Protein AF-A0A182HSU7-F1 (afdb_monomer)

Sequence (456 aa):
MSEYNKAKISKLVLKGESSKGTKRKHKKDKKDKEAKRALVVDTDAVKHGGWWQVAKTSDITGSIALQFDKQAYVKALDNGLFTLGAPHNEGDPPDPEEIFSAVLINEQKVAFKSGYGKYLKVEKDGMITGRSDAVSALEQFEPVFEQGKTALLAANGCFVSVDPEDDALVAIKKKVGSDEVCTIRSCAGREDISSKELPLEESGDLDQVELNYVGTKRKHKKDKKDKEAKRALVVDTDAVKHGGWWQVAKTSDITGSIALQFDKQAYVKALDNGLFTLGAPHNEGDPPDPEEIFSAVLINEQKVAFKSGYGKYLKVEKDGMITGRSDAVSALEQFEPVFEQGKTALLAANGCFVSVDPEDDALVAIKKKVGSDEVCTIRSCAGREDISSKELPVEESGDLDQVELNYVKKFQKFQDKKIRVSKEDKLTLKKAKEDGALHEALLDRRSKMKADRYCK

Mean predicted aligned error: 17.48 Å

Structure (mmCIF, N/CA/C/O backbone):
data_AF-A0A182HSU7-F1
#
_entry.id   AF-A0A182HSU7-F1
#
loop_
_atom_site.group_PDB
_atom_site.id
_atom_site.type_symbol
_atom_site.label_atom_id
_atom_site.label_alt_id
_atom_site.label_comp_id
_atom_site.label_asym_id
_atom_site.label_entity_id
_atom_site.label_seq_id
_atom_site.pdbx_PDB_ins_code
_atom_site.Cartn_x
_atom_site.Cartn_y
_atom_site.Cartn_z
_atom_site.occupancy
_atom_site.B_iso_or_equiv
_atom_site.auth_seq_id
_atom_site.auth_comp_id
_atom_site.auth_asym_id
_atom_site.auth_atom_id
_atom_site.pdbx_PDB_model_num
ATOM 1 N N . MET A 1 1 ? 43.210 29.794 54.538 1.00 37.22 1 MET A N 1
ATOM 2 C CA . MET A 1 1 ? 44.110 28.707 54.090 1.00 37.22 1 MET A CA 1
ATOM 3 C C . MET A 1 1 ? 44.225 27.726 55.247 1.00 37.22 1 MET A C 1
ATOM 5 O O . MET A 1 1 ? 44.437 28.210 56.343 1.00 37.22 1 MET A O 1
ATOM 9 N N . SER A 1 2 ? 44.033 26.416 55.165 1.00 38.84 2 SER A N 1
ATOM 10 C CA . SER A 1 2 ? 43.902 25.465 54.062 1.00 38.84 2 SER A CA 1
ATOM 11 C C . SER A 1 2 ? 43.035 24.285 54.531 1.00 38.84 2 SER A C 1
ATOM 13 O O . SER A 1 2 ? 42.909 24.021 55.725 1.00 38.84 2 SER A O 1
ATOM 15 N N . GLU A 1 3 ? 42.440 23.606 53.562 1.00 33.84 3 GLU A N 1
ATOM 16 C CA . GLU A 1 3 ? 41.609 22.405 53.649 1.00 33.84 3 GLU A CA 1
ATOM 17 C C . GLU A 1 3 ? 42.356 21.196 54.253 1.00 33.84 3 GLU A C 1
ATOM 19 O O . GLU A 1 3 ? 43.568 21.083 54.100 1.00 33.84 3 GLU A O 1
ATOM 24 N N . TYR A 1 4 ? 41.647 20.265 54.902 1.00 35.62 4 TYR A N 1
ATOM 25 C CA . TYR A 1 4 ? 41.315 18.944 54.336 1.00 35.62 4 TYR A CA 1
ATOM 26 C C . TYR A 1 4 ? 40.535 18.070 55.335 1.00 35.62 4 TYR A C 1
ATOM 28 O O . TYR A 1 4 ? 40.572 18.242 56.548 1.00 35.62 4 TYR A O 1
ATOM 36 N N . ASN A 1 5 ? 39.742 17.173 54.759 1.00 37.59 5 ASN A N 1
ATOM 37 C CA . ASN A 1 5 ? 38.479 16.629 55.244 1.00 37.59 5 ASN A CA 1
ATOM 38 C C . ASN A 1 5 ? 38.583 15.132 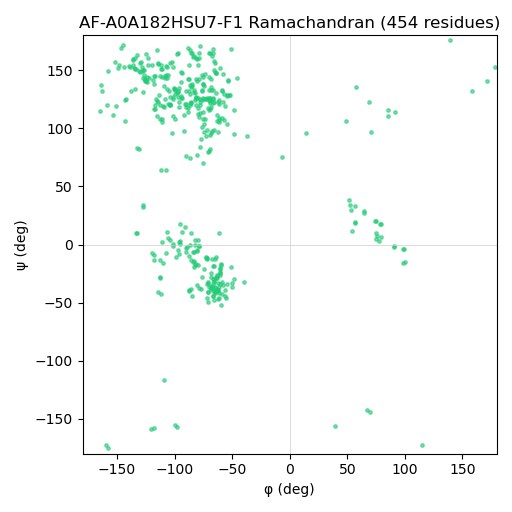55.623 1.00 37.59 5 ASN A C 1
ATOM 40 O O . ASN A 1 5 ? 39.305 14.391 54.970 1.00 37.59 5 ASN A O 1
ATOM 44 N N . LYS A 1 6 ? 37.686 14.704 56.532 1.00 40.28 6 LYS A N 1
ATOM 45 C CA . LYS A 1 6 ? 36.989 13.390 56.621 1.00 40.28 6 LYS A CA 1
ATOM 46 C C . LYS A 1 6 ? 37.758 12.099 56.978 1.00 40.28 6 LYS A C 1
ATOM 48 O O . LYS A 1 6 ? 38.506 11.574 56.170 1.00 40.28 6 LYS A O 1
ATOM 53 N N . ALA A 1 7 ? 37.299 11.442 58.056 1.00 33.00 7 ALA A N 1
ATOM 54 C CA . ALA A 1 7 ? 36.771 10.060 58.026 1.00 33.00 7 ALA A CA 1
ATOM 55 C C . ALA A 1 7 ? 35.947 9.743 59.302 1.00 33.00 7 ALA A C 1
ATOM 57 O O . ALA A 1 7 ? 36.375 10.048 60.413 1.00 33.00 7 ALA A O 1
ATOM 58 N N . LYS A 1 8 ? 34.744 9.160 59.141 1.00 35.88 8 LYS A N 1
ATOM 59 C CA . LYS A 1 8 ? 33.801 8.781 60.217 1.00 35.88 8 LYS A CA 1
ATOM 60 C C . LYS A 1 8 ? 33.979 7.316 60.644 1.00 35.88 8 LYS A C 1
ATOM 62 O O . LYS A 1 8 ? 34.301 6.452 59.838 1.00 35.88 8 LYS A O 1
ATOM 67 N N . ILE A 1 9 ? 33.713 7.100 61.930 1.00 35.69 9 ILE A N 1
ATOM 68 C CA . ILE A 1 9 ? 33.974 5.933 62.783 1.00 35.69 9 ILE A CA 1
ATOM 69 C C . ILE A 1 9 ? 32.910 4.826 62.624 1.00 35.69 9 ILE A C 1
ATOM 71 O O . ILE A 1 9 ? 31.718 5.110 62.521 1.00 35.69 9 ILE A O 1
ATOM 75 N N . SER A 1 10 ? 33.357 3.569 62.663 1.00 34.47 10 SER A N 1
ATOM 76 C CA . SER A 1 10 ? 32.579 2.321 62.724 1.00 34.47 10 SER A CA 1
ATOM 77 C C . SER A 1 10 ? 32.061 1.997 64.142 1.00 34.47 10 SER A C 1
ATOM 79 O O . SER A 1 10 ? 32.678 2.389 65.128 1.00 34.47 10 SER A O 1
ATOM 81 N N . LYS A 1 11 ? 30.963 1.228 64.267 1.00 31.62 11 LYS A N 1
ATOM 82 C CA . LYS A 1 11 ? 30.545 0.503 65.499 1.00 31.62 11 LYS A CA 1
ATOM 83 C C . LYS A 1 11 ? 29.690 -0.719 65.104 1.00 31.62 11 LYS A C 1
ATOM 85 O O . LYS A 1 11 ? 28.711 -0.551 64.392 1.00 31.62 11 LYS A O 1
ATOM 90 N N . LEU A 1 12 ? 30.179 -1.953 65.287 1.00 27.62 12 LEU A N 1
ATOM 91 C CA . LEU A 1 12 ? 30.135 -2.846 66.472 1.00 27.62 12 LEU A CA 1
ATOM 92 C C . LEU A 1 12 ? 28.841 -3.684 66.566 1.00 27.62 12 LEU A C 1
ATOM 94 O O . LEU A 1 12 ? 27.756 -3.149 66.758 1.00 27.62 12 LEU A O 1
ATOM 98 N N . VAL A 1 13 ? 28.997 -5.010 66.462 1.00 31.91 13 VAL A N 1
ATOM 99 C CA . VAL A 1 13 ? 27.956 -6.044 66.612 1.00 31.91 13 VAL A CA 1
ATOM 100 C C . VAL A 1 13 ? 28.195 -6.797 67.922 1.00 31.91 13 VAL A C 1
ATOM 102 O O . VAL A 1 13 ? 29.330 -7.181 68.201 1.00 31.91 13 VAL A O 1
ATOM 105 N N . LEU A 1 14 ? 27.134 -7.056 68.695 1.00 30.47 14 LEU A N 1
ATOM 106 C CA . LEU A 1 14 ? 27.149 -7.944 69.864 1.00 30.47 14 LEU A CA 1
ATOM 107 C C . LEU A 1 14 ? 25.995 -8.958 69.805 1.00 30.47 14 LEU A C 1
ATOM 109 O O . LEU A 1 14 ? 24.940 -8.703 69.228 1.00 30.47 14 LEU A O 1
ATOM 113 N N . LYS A 1 15 ? 26.261 -10.141 70.363 1.00 28.41 15 LYS A N 1
ATOM 114 C CA . LYS A 1 15 ? 25.589 -11.427 70.140 1.00 28.41 15 LYS A CA 1
ATOM 115 C C . LYS A 1 15 ? 24.717 -11.811 71.346 1.00 28.41 15 LYS A C 1
ATOM 117 O O . LYS A 1 15 ? 25.228 -11.812 72.456 1.00 28.41 15 LYS A O 1
ATOM 122 N N . GLY A 1 16 ? 23.482 -12.255 71.079 1.00 30.27 16 GLY A N 1
ATOM 123 C CA . GLY A 1 16 ? 22.693 -13.168 71.927 1.00 30.27 16 GLY A CA 1
ATOM 124 C C . GLY A 1 16 ? 21.755 -12.538 72.966 1.00 30.27 16 GLY A C 1
ATOM 125 O O . GLY A 1 16 ? 22.218 -11.946 73.924 1.00 30.27 16 GLY A O 1
ATOM 126 N N . GLU A 1 17 ? 20.438 -12.709 72.792 1.00 27.50 17 GLU A N 1
ATOM 127 C CA . GLU A 1 17 ? 19.545 -13.502 73.667 1.00 27.50 17 GLU A CA 1
ATOM 128 C C . GLU A 1 17 ? 18.065 -13.302 73.280 1.00 27.50 17 GLU A C 1
ATOM 130 O O . GLU A 1 17 ? 17.618 -12.230 72.882 1.00 27.50 17 GLU A O 1
ATOM 135 N N . SER A 1 18 ? 17.311 -14.399 73.331 1.00 33.41 18 SER A N 1
ATOM 136 C CA . SER A 1 18 ? 15.939 -14.554 72.842 1.00 33.41 18 SER A CA 1
ATOM 137 C C . SER A 1 18 ? 14.883 -14.320 73.926 1.00 33.41 18 SER A C 1
ATOM 139 O O . SER A 1 18 ? 14.997 -14.891 75.009 1.00 33.41 18 SER A O 1
ATOM 141 N N . SER A 1 19 ? 13.770 -13.652 73.600 1.00 28.41 19 SER A N 1
ATOM 142 C CA . SER A 1 19 ? 12.501 -13.806 74.335 1.00 28.41 19 SER A CA 1
ATOM 143 C C . SER A 1 19 ? 11.265 -13.591 73.439 1.00 28.41 19 SER A C 1
ATOM 145 O O . SER A 1 19 ? 11.327 -12.965 72.386 1.00 28.41 19 SER A O 1
ATOM 147 N N . LYS A 1 20 ? 10.166 -14.256 73.822 1.00 30.11 20 LYS A N 1
ATOM 148 C CA . LYS A 1 20 ? 8.979 -14.634 73.030 1.00 30.11 20 LYS A CA 1
ATOM 149 C C . LYS A 1 20 ? 7.867 -13.568 72.973 1.00 30.11 20 LYS A C 1
ATOM 151 O O . LYS A 1 20 ? 7.613 -12.894 73.960 1.00 30.11 20 LYS A O 1
ATOM 156 N N . GLY A 1 21 ? 7.067 -13.626 71.900 1.00 25.95 21 GLY A N 1
ATOM 157 C CA . GLY A 1 21 ? 5.665 -13.163 71.785 1.00 25.95 21 GLY A CA 1
ATOM 158 C C . GLY A 1 21 ? 5.323 -12.923 70.304 1.00 25.95 21 GLY A C 1
ATOM 159 O O . GLY A 1 21 ? 6.133 -12.344 69.605 1.00 25.95 21 GLY A O 1
ATOM 160 N N . THR A 1 22 ? 4.233 -13.354 69.662 1.00 26.50 22 THR A N 1
ATOM 161 C CA . THR A 1 22 ? 2.918 -13.861 70.076 1.00 26.50 22 THR A CA 1
ATOM 162 C C . THR A 1 22 ? 2.300 -14.543 68.837 1.00 26.50 22 THR A C 1
ATOM 164 O O . THR A 1 22 ? 2.393 -14.016 67.730 1.00 26.50 22 THR A O 1
ATOM 167 N N . LYS A 1 23 ? 1.670 -15.720 68.979 1.00 33.03 23 LYS A N 1
ATOM 168 C CA . LYS A 1 23 ? 1.022 -16.450 67.867 1.00 33.03 23 LYS A CA 1
ATOM 169 C C . LYS A 1 23 ? -0.200 -15.689 67.324 1.00 33.03 23 LYS A C 1
ATOM 171 O O . LYS A 1 23 ? -1.159 -15.478 68.063 1.00 33.03 23 LYS A O 1
ATOM 176 N N . ARG A 1 24 ? -0.238 -15.416 66.013 1.00 28.48 24 ARG A N 1
ATOM 177 C CA . ARG A 1 24 ? -1.476 -15.178 65.242 1.00 28.48 24 ARG A CA 1
ATOM 178 C C . ARG A 1 24 ? -1.515 -16.099 64.018 1.00 28.48 24 ARG A C 1
ATOM 180 O O . ARG A 1 24 ? -0.528 -16.260 63.311 1.00 28.48 24 ARG A O 1
ATOM 187 N N . LYS A 1 25 ? -2.665 -16.761 63.848 1.00 27.56 25 LYS A N 1
ATOM 188 C CA . LYS A 1 25 ? -2.990 -17.759 62.817 1.00 27.56 25 LYS A CA 1
ATOM 189 C C . LYS A 1 25 ? -2.690 -17.239 61.406 1.00 27.56 25 LYS A C 1
ATOM 191 O O . LYS A 1 25 ? -3.229 -16.209 61.013 1.00 27.56 25 LYS A O 1
ATOM 196 N N . HIS A 1 26 ? -1.943 -18.018 60.625 1.00 28.25 26 HIS A N 1
ATOM 197 C CA . HIS A 1 26 ? -1.866 -17.865 59.173 1.00 28.25 26 HIS A CA 1
ATOM 198 C C . HIS A 1 26 ? -3.252 -18.084 58.550 1.00 28.25 26 HIS A C 1
ATOM 200 O O . HIS A 1 26 ? -3.754 -19.209 58.498 1.00 28.25 26 HIS A O 1
ATOM 206 N N . LYS A 1 27 ? -3.861 -17.005 58.053 1.00 26.64 27 LYS A N 1
ATOM 207 C CA . LYS A 1 27 ? -4.888 -17.072 57.016 1.00 26.64 27 LYS A CA 1
ATOM 208 C C . LYS A 1 27 ? -4.132 -17.277 55.704 1.00 26.64 27 LYS A C 1
ATOM 210 O O . LYS A 1 27 ? -3.353 -16.427 55.290 1.00 26.64 27 LYS A O 1
ATOM 215 N N . LYS A 1 28 ? -4.259 -18.471 55.130 1.00 26.20 28 LYS A N 1
ATOM 216 C CA . LYS A 1 28 ? -3.672 -18.819 53.837 1.00 26.20 28 LYS A CA 1
ATOM 217 C C . LYS A 1 28 ? -4.486 -18.087 52.773 1.00 26.20 28 LYS A C 1
ATOM 219 O O . LYS A 1 28 ? -5.538 -18.586 52.378 1.00 26.20 28 LYS A O 1
ATOM 224 N N . ASP A 1 29 ? -4.036 -16.901 52.377 1.00 28.00 29 ASP A N 1
ATOM 225 C CA . ASP A 1 29 ? -4.597 -16.207 51.224 1.00 28.00 29 ASP A CA 1
ATOM 226 C C . ASP A 1 29 ? -4.341 -17.066 49.989 1.00 28.00 29 ASP A C 1
ATOM 228 O O . ASP A 1 29 ? -3.215 -17.354 49.574 1.00 28.00 29 ASP A O 1
ATOM 232 N N . LYS A 1 30 ? -5.448 -17.592 49.479 1.00 27.48 30 LYS A N 1
ATOM 233 C CA . LYS A 1 30 ? -5.519 -18.385 48.272 1.00 27.48 30 LYS A CA 1
ATOM 234 C C . LYS A 1 30 ? -5.368 -17.385 47.131 1.00 27.48 30 LYS A C 1
ATOM 236 O O . LYS A 1 30 ? -6.312 -16.690 46.787 1.00 27.48 30 LYS A O 1
ATOM 241 N N . LYS A 1 31 ? -4.141 -17.257 46.631 1.00 27.53 31 LYS A N 1
ATOM 242 C CA . LYS A 1 31 ? -3.817 -16.500 45.424 1.00 27.53 31 LYS A CA 1
ATOM 243 C C . LYS A 1 31 ? -4.566 -17.173 44.271 1.00 27.53 31 LYS A C 1
ATOM 245 O O . LYS A 1 31 ? -4.124 -18.215 43.784 1.00 27.53 31 LYS A O 1
ATOM 250 N N . ASP A 1 32 ? -5.736 -16.648 43.922 1.00 27.92 32 ASP A N 1
ATOM 251 C CA . ASP A 1 32 ? -6.432 -17.024 42.700 1.00 27.92 32 ASP A CA 1
ATOM 252 C C . ASP A 1 32 ? -5.504 -16.637 41.546 1.00 27.92 32 ASP A C 1
ATOM 254 O O . ASP A 1 32 ? -5.244 -15.467 41.275 1.00 27.92 32 ASP A O 1
ATOM 258 N N . LYS A 1 33 ? -4.877 -17.657 40.950 1.00 28.19 33 LYS A N 1
ATOM 259 C CA . LYS A 1 33 ? -4.147 -17.520 39.696 1.00 28.19 33 LYS A CA 1
ATOM 260 C C . LYS A 1 33 ? -5.193 -17.243 38.628 1.00 28.19 33 LYS A C 1
ATOM 262 O O . LYS A 1 33 ? -5.810 -18.168 38.105 1.00 28.19 33 LYS A O 1
ATOM 267 N N . GLU A 1 34 ? -5.383 -15.968 38.341 1.00 28.02 34 GLU A N 1
ATOM 268 C CA . GLU A 1 34 ? -5.943 -15.492 37.090 1.00 28.02 34 GLU A CA 1
ATOM 269 C C . GLU A 1 34 ? -5.093 -16.098 35.965 1.00 28.02 34 GLU A C 1
ATOM 271 O O . GLU A 1 34 ? -3.923 -15.756 35.773 1.00 28.02 34 GLU A O 1
ATOM 276 N N . ALA A 1 35 ? -5.632 -17.121 35.307 1.00 28.20 35 ALA A N 1
ATOM 277 C CA . ALA A 1 35 ? -5.024 -17.685 34.120 1.00 28.20 35 ALA A CA 1
ATOM 278 C C . ALA A 1 35 ? -5.167 -16.631 33.020 1.00 28.20 35 ALA A C 1
ATOM 280 O O . ALA A 1 35 ? -6.219 -16.539 32.388 1.00 28.20 35 ALA A O 1
ATOM 281 N N . LYS A 1 36 ? -4.129 -15.804 32.840 1.00 28.86 36 LYS A N 1
ATOM 282 C CA . LYS A 1 36 ? -3.988 -14.936 31.669 1.00 28.86 36 LYS A CA 1
ATOM 283 C C . LYS A 1 36 ? -4.240 -15.792 30.426 1.00 28.86 36 LYS A C 1
ATOM 285 O O . LYS A 1 36 ? -3.531 -16.769 30.185 1.00 28.86 36 LYS A O 1
ATOM 290 N N . ARG A 1 37 ? -5.307 -15.460 29.697 1.00 29.05 37 ARG A N 1
ATOM 291 C CA . ARG A 1 37 ? -5.660 -16.042 28.401 1.00 29.05 37 ARG A CA 1
ATOM 292 C C . ARG A 1 37 ? -4.507 -15.727 27.445 1.00 29.05 37 ARG A C 1
ATOM 294 O O . ARG A 1 37 ? -4.329 -14.573 27.086 1.00 29.05 37 ARG A O 1
ATOM 301 N N . ALA A 1 38 ? -3.699 -16.722 27.090 1.00 27.64 38 ALA A N 1
ATOM 302 C CA . ALA A 1 38 ? -2.703 -16.559 26.039 1.00 27.64 38 ALA A CA 1
ATOM 303 C C . ALA A 1 38 ? -3.439 -16.556 24.692 1.00 27.64 38 ALA A C 1
ATOM 305 O O . ALA A 1 38 ? -3.927 -17.597 24.241 1.00 27.64 38 ALA A O 1
ATOM 306 N N . LEU A 1 39 ? -3.594 -15.362 24.120 1.00 34.84 39 LEU A N 1
ATOM 307 C CA . LEU A 1 39 ? -3.972 -15.156 22.727 1.00 34.84 39 LEU A CA 1
ATOM 308 C C . LEU A 1 39 ? -2.905 -15.849 21.861 1.00 34.84 39 LEU A C 1
ATOM 310 O O . LEU A 1 39 ? -1.714 -15.691 22.131 1.00 34.84 39 LEU A O 1
ATOM 314 N N . VAL A 1 40 ? -3.302 -16.630 20.854 1.00 39.62 40 VAL A N 1
ATOM 315 C CA . VAL A 1 40 ? -2.351 -17.065 19.818 1.00 39.62 40 VAL A CA 1
ATOM 316 C C . VAL A 1 40 ? -2.180 -15.866 18.898 1.00 39.62 40 VAL A C 1
ATOM 318 O O . VAL A 1 40 ? -2.915 -15.704 17.931 1.00 39.62 40 VAL A O 1
ATOM 321 N N . VAL A 1 41 ? -1.296 -14.960 19.299 1.00 50.91 41 VAL A N 1
ATOM 322 C CA . VAL A 1 41 ? -0.817 -13.874 18.450 1.00 50.91 41 VAL A CA 1
ATOM 323 C C . VAL A 1 41 ? 0.032 -14.525 17.366 1.00 50.91 41 VAL A C 1
ATOM 325 O O . VAL A 1 41 ? 0.935 -15.297 17.693 1.00 50.91 41 VAL A O 1
ATOM 328 N N . ASP A 1 42 ? -0.265 -14.256 16.095 1.00 67.12 42 ASP A N 1
ATOM 329 C CA . ASP A 1 42 ? 0.662 -14.607 15.024 1.00 67.12 42 ASP A CA 1
ATOM 330 C C . ASP A 1 42 ? 1.903 -13.728 15.187 1.00 67.12 42 ASP A C 1
ATOM 332 O O . ASP A 1 42 ? 1.920 -12.550 14.829 1.00 67.12 42 ASP A O 1
ATOM 336 N N . THR A 1 43 ? 2.924 -14.299 15.822 1.00 70.88 43 THR A N 1
ATOM 337 C CA . THR A 1 43 ? 4.164 -13.595 16.120 1.00 70.88 43 THR A CA 1
ATOM 338 C C . THR A 1 43 ? 4.890 -13.179 14.850 1.00 70.88 43 THR A C 1
ATOM 340 O O . THR A 1 43 ? 5.594 -12.184 14.895 1.00 70.88 43 THR A O 1
ATOM 343 N N . ASP A 1 44 ? 4.738 -13.904 13.735 1.00 80.75 44 ASP A N 1
ATOM 344 C CA . ASP A 1 44 ? 5.326 -13.494 12.455 1.00 80.75 44 ASP A CA 1
ATOM 345 C C . ASP A 1 44 ? 4.587 -12.269 11.912 1.00 80.75 44 ASP A C 1
ATOM 347 O O . ASP A 1 44 ? 5.213 -11.247 11.657 1.00 80.75 44 ASP A O 1
ATOM 351 N N . ALA A 1 45 ? 3.253 -12.311 11.866 1.00 78.56 45 ALA A N 1
ATOM 352 C CA . ALA A 1 45 ? 2.464 -11.163 11.423 1.00 78.56 45 ALA A CA 1
ATOM 353 C C . ALA A 1 45 ? 2.785 -9.901 12.239 1.00 78.56 45 ALA A C 1
ATOM 355 O O . ALA A 1 45 ? 3.022 -8.839 11.673 1.00 78.56 45 ALA A O 1
ATOM 356 N N . VAL A 1 46 ? 2.860 -10.007 13.571 1.00 74.12 46 VAL A N 1
ATOM 357 C CA . VAL A 1 46 ? 3.173 -8.858 14.438 1.00 74.12 46 VAL A CA 1
ATOM 358 C C . VAL A 1 46 ? 4.568 -8.296 14.177 1.00 74.12 46 VAL A C 1
ATOM 360 O O . VAL A 1 46 ? 4.729 -7.082 14.147 1.00 74.12 46 VAL A O 1
ATOM 363 N N . LYS A 1 47 ? 5.567 -9.148 13.933 1.00 80.50 47 LYS A N 1
ATOM 364 C CA . LYS A 1 47 ? 6.944 -8.720 13.624 1.00 80.50 47 LYS A CA 1
ATOM 365 C C . LYS A 1 47 ? 7.098 -8.009 12.287 1.00 80.50 47 LYS A C 1
ATOM 367 O O . LYS A 1 47 ? 8.155 -7.438 12.028 1.00 80.50 47 LYS A O 1
ATOM 372 N N . HIS A 1 48 ? 6.075 -8.075 11.453 1.00 82.88 48 HIS A N 1
ATOM 373 C CA . HIS A 1 48 ? 6.058 -7.534 10.105 1.00 82.88 48 HIS A CA 1
ATOM 374 C C . HIS A 1 48 ? 4.835 -6.626 9.906 1.00 82.88 48 HIS A C 1
ATOM 376 O O . HIS A 1 48 ? 4.241 -6.597 8.834 1.00 82.88 48 HIS A O 1
ATOM 382 N N . GLY A 1 49 ? 4.392 -5.933 10.962 1.00 75.44 49 GLY A N 1
ATOM 383 C CA . GLY A 1 49 ? 3.354 -4.903 10.869 1.00 75.44 49 GLY A CA 1
ATOM 384 C C . GLY A 1 49 ? 1.971 -5.406 10.444 1.00 75.44 49 GLY A C 1
ATOM 385 O O . GLY A 1 49 ? 1.211 -4.667 9.830 1.00 75.44 49 GLY A O 1
ATOM 386 N N . GLY A 1 50 ? 1.633 -6.660 10.746 1.00 76.38 50 GLY A N 1
ATOM 387 C CA . GLY A 1 50 ? 0.396 -7.333 10.327 1.00 76.38 50 GLY A CA 1
ATOM 388 C C . GLY A 1 50 ? 0.551 -8.254 9.111 1.00 76.38 50 GLY A C 1
ATOM 389 O O . GLY A 1 50 ? -0.398 -8.954 8.763 1.00 76.38 50 GLY A O 1
ATOM 390 N N . TRP A 1 51 ? 1.736 -8.307 8.496 1.00 87.12 51 TRP A N 1
ATOM 391 C CA . TRP A 1 51 ? 1.982 -9.052 7.260 1.00 87.12 51 TRP A CA 1
ATOM 392 C C . TRP A 1 51 ? 2.568 -10.434 7.525 1.00 87.12 51 TRP A C 1
ATOM 394 O O . TRP A 1 51 ? 3.673 -10.585 8.046 1.00 87.12 51 TRP A O 1
ATOM 404 N N . TRP A 1 52 ? 1.847 -11.470 7.120 1.00 86.62 52 TRP A N 1
ATOM 405 C CA . TRP A 1 52 ? 2.179 -12.847 7.457 1.00 86.62 52 TRP A CA 1
ATOM 406 C C . TRP A 1 52 ? 2.769 -13.619 6.276 1.00 86.62 52 TRP A C 1
ATOM 408 O O . TRP A 1 52 ? 2.370 -13.419 5.128 1.00 86.62 52 TRP A O 1
ATOM 418 N N . GLN A 1 53 ? 3.707 -14.531 6.549 1.00 90.31 53 GLN A N 1
ATOM 419 C CA . GLN A 1 53 ? 4.328 -15.375 5.523 1.00 90.31 53 GLN A CA 1
ATOM 420 C C . GLN A 1 53 ? 3.337 -16.370 4.903 1.00 90.31 53 GLN A C 1
ATOM 422 O O . GLN A 1 53 ? 2.732 -17.196 5.593 1.00 90.31 53 GLN A O 1
ATOM 427 N N . VAL A 1 54 ? 3.245 -16.345 3.575 1.00 89.56 54 VAL A N 1
ATOM 428 C CA . VAL A 1 54 ? 2.416 -17.256 2.787 1.00 89.56 54 VAL A CA 1
ATOM 429 C C . VAL A 1 54 ? 3.042 -18.654 2.699 1.00 89.56 54 VAL A C 1
ATOM 431 O O . VAL A 1 54 ? 4.246 -18.793 2.488 1.00 89.56 54 VAL A O 1
ATOM 434 N N . ALA A 1 55 ? 2.213 -19.699 2.833 1.00 86.19 55 ALA A N 1
ATOM 435 C CA . ALA A 1 55 ? 2.640 -21.103 2.782 1.00 86.19 55 ALA A CA 1
ATOM 436 C C . ALA A 1 55 ? 2.181 -21.871 1.525 1.00 86.19 55 ALA A C 1
ATOM 438 O O . ALA A 1 55 ? 2.684 -22.961 1.257 1.00 86.19 55 ALA A O 1
ATOM 439 N N . LYS A 1 56 ? 1.208 -21.347 0.770 1.00 86.69 56 LYS A N 1
ATOM 440 C CA . LYS A 1 56 ? 0.661 -21.981 -0.442 1.00 86.69 56 LYS A CA 1
ATOM 441 C C . LYS A 1 56 ? 0.209 -20.930 -1.452 1.00 86.69 56 LYS A C 1
ATOM 443 O O . LYS A 1 56 ? -0.190 -19.835 -1.074 1.00 86.69 56 LYS A O 1
ATOM 448 N N . THR A 1 57 ? 0.191 -21.281 -2.735 1.00 87.38 57 THR A N 1
ATOM 449 C CA . THR A 1 57 ? -0.159 -20.351 -3.824 1.00 87.38 57 THR A CA 1
ATOM 450 C C . THR A 1 57 ? -1.555 -19.742 -3.673 1.00 87.38 57 THR A C 1
ATOM 452 O O . THR A 1 57 ? -1.741 -18.570 -3.976 1.00 87.38 57 THR A O 1
ATOM 455 N N . SER A 1 58 ? -2.527 -20.493 -3.139 1.00 84.12 58 SER A N 1
ATOM 456 C CA . SER A 1 58 ? -3.901 -20.001 -2.943 1.00 84.12 58 SER A CA 1
ATOM 457 C C . SER A 1 58 ? -4.023 -18.870 -1.920 1.00 84.12 58 SER A C 1
ATOM 459 O O . SER A 1 58 ? -5.047 -18.205 -1.886 1.00 84.12 58 SER A O 1
ATOM 461 N N . ASP A 1 59 ? -3.024 -18.704 -1.054 1.00 84.56 59 ASP A N 1
ATOM 462 C CA . ASP A 1 59 ? -2.991 -17.650 -0.036 1.00 84.56 59 ASP A CA 1
ATOM 463 C C . ASP A 1 59 ? -2.371 -16.353 -0.578 1.00 84.56 59 ASP A C 1
ATOM 465 O O . ASP A 1 59 ? -2.445 -15.311 0.069 1.00 84.56 59 ASP A O 1
ATOM 469 N N . ILE A 1 60 ? -1.770 -16.393 -1.774 1.00 87.75 60 ILE A N 1
ATOM 470 C CA . ILE A 1 60 ? -1.203 -15.221 -2.446 1.00 87.75 60 ILE A CA 1
ATOM 471 C C . ILE A 1 60 ? -2.350 -14.462 -3.112 1.00 87.75 60 ILE A C 1
ATOM 473 O O . ILE A 1 60 ? -2.596 -14.571 -4.313 1.00 87.75 60 ILE A O 1
ATOM 477 N N . THR A 1 61 ? -3.095 -13.734 -2.293 1.00 82.94 61 THR A N 1
ATOM 478 C CA . THR A 1 61 ? -4.259 -12.961 -2.718 1.00 82.94 61 THR A CA 1
ATOM 479 C C . THR A 1 61 ? -4.223 -11.581 -2.091 1.00 82.94 61 THR A C 1
ATOM 481 O O . THR A 1 61 ? -3.655 -11.384 -1.013 1.00 82.94 61 THR A O 1
ATOM 484 N N . GLY A 1 62 ? -4.822 -10.625 -2.795 1.00 84.94 62 GLY A N 1
ATOM 485 C CA . GLY A 1 62 ? -4.906 -9.250 -2.340 1.00 84.94 62 GLY A CA 1
ATOM 486 C C . GLY A 1 62 ? -3.551 -8.553 -2.280 1.00 84.94 62 GLY A C 1
ATOM 487 O O . GLY A 1 62 ? -2.705 -8.769 -3.150 1.00 84.94 62 GLY A O 1
ATOM 488 N N . SER A 1 63 ? -3.353 -7.707 -1.269 1.00 88.94 63 SER A N 1
ATOM 489 C CA . SER A 1 63 ? -2.097 -6.985 -1.086 1.00 88.94 63 SER A CA 1
ATOM 490 C C . SER A 1 63 ? -1.012 -7.925 -0.547 1.00 88.94 63 SER A C 1
ATOM 492 O O . SER A 1 63 ? -1.186 -8.600 0.474 1.00 88.94 63 SER A O 1
ATOM 494 N N . ILE A 1 64 ? 0.121 -7.965 -1.244 1.00 93.75 64 ILE A N 1
ATOM 495 C CA . ILE A 1 64 ? 1.292 -8.780 -0.926 1.00 93.75 64 ILE A CA 1
ATOM 496 C C . ILE A 1 64 ? 2.561 -7.929 -0.917 1.00 93.75 64 ILE A C 1
ATOM 498 O O . ILE A 1 64 ? 2.636 -6.900 -1.580 1.00 93.75 64 ILE A O 1
ATOM 502 N N . ALA A 1 65 ? 3.580 -8.402 -0.210 1.00 94.31 65 ALA A N 1
ATOM 503 C CA . ALA A 1 65 ? 4.931 -7.861 -0.265 1.00 94.31 65 ALA A CA 1
ATOM 504 C C . ALA A 1 65 ? 5.930 -8.989 -0.544 1.00 94.31 65 ALA A C 1
ATOM 506 O O . ALA A 1 65 ? 5.767 -10.118 -0.070 1.00 94.31 65 ALA A O 1
ATOM 507 N N . LEU A 1 66 ? 6.965 -8.687 -1.327 1.00 95.00 66 LEU A N 1
ATOM 508 C CA . LEU A 1 66 ? 8.041 -9.625 -1.643 1.00 95.00 66 LEU A CA 1
ATOM 509 C C . LEU A 1 66 ? 9.252 -9.281 -0.786 1.00 95.00 66 LEU A C 1
ATOM 511 O O . LEU A 1 66 ? 9.871 -8.244 -0.990 1.00 95.00 66 LEU A O 1
ATOM 515 N N . GLN A 1 67 ? 9.581 -10.135 0.175 1.00 94.12 67 GLN A N 1
ATOM 516 C CA . GLN A 1 67 ? 10.718 -9.944 1.068 1.00 94.12 67 GLN A CA 1
ATOM 517 C C . GLN A 1 67 ? 11.905 -10.798 0.615 1.00 94.12 67 GLN A C 1
ATOM 519 O O . GLN A 1 67 ? 11.740 -11.992 0.358 1.00 94.12 67 GLN A O 1
ATOM 524 N N . PHE A 1 68 ? 13.099 -10.216 0.596 1.00 90.62 68 PHE A N 1
ATOM 525 C CA . PHE A 1 68 ? 14.356 -10.950 0.445 1.00 90.62 68 PHE A CA 1
ATOM 526 C C . PHE A 1 68 ? 15.120 -10.922 1.771 1.00 90.62 68 PHE A C 1
ATOM 528 O O . PHE A 1 68 ? 14.624 -11.457 2.769 1.00 90.62 68 PHE A O 1
ATOM 535 N N . ASP A 1 69 ? 16.299 -10.302 1.794 1.00 77.25 69 ASP A N 1
ATOM 536 C CA . ASP A 1 69 ? 17.158 -10.159 2.966 1.00 77.25 69 ASP A CA 1
ATOM 537 C C . ASP A 1 69 ? 16.420 -9.603 4.197 1.00 77.25 69 ASP A C 1
ATOM 539 O O . ASP A 1 69 ? 15.272 -9.174 4.123 1.00 77.25 69 ASP A O 1
ATOM 543 N N . LYS A 1 70 ? 17.062 -9.662 5.372 1.00 79.19 70 LYS A N 1
ATOM 544 C CA . LYS A 1 70 ? 16.491 -9.348 6.702 1.00 79.19 70 LYS A CA 1
ATOM 545 C C . LYS A 1 70 ? 15.497 -8.165 6.692 1.00 79.19 70 LYS A C 1
ATOM 547 O O . LYS A 1 70 ? 15.909 -7.028 6.863 1.00 79.19 70 LYS A O 1
ATOM 552 N N . GLN A 1 71 ? 14.203 -8.465 6.545 1.00 83.94 71 GLN A N 1
ATOM 553 C CA . GLN A 1 71 ? 13.093 -7.501 6.463 1.00 83.94 71 GLN A CA 1
ATOM 554 C C . GLN A 1 71 ? 13.249 -6.398 5.395 1.00 83.94 71 GLN A C 1
ATOM 556 O O . GLN A 1 71 ? 12.735 -5.301 5.568 1.00 83.94 71 GLN A O 1
ATOM 561 N N . ALA A 1 72 ? 13.941 -6.680 4.291 1.00 91.62 72 ALA A N 1
ATOM 562 C CA . ALA A 1 72 ? 14.005 -5.810 3.123 1.00 91.62 72 ALA A CA 1
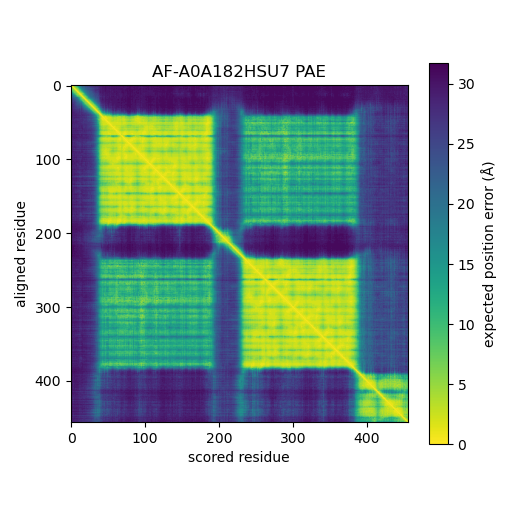ATOM 563 C C . ALA A 1 72 ? 13.002 -6.290 2.064 1.00 91.62 72 ALA A C 1
ATOM 565 O O . ALA A 1 72 ? 12.962 -7.483 1.735 1.00 91.62 72 ALA A O 1
ATOM 566 N N . TYR A 1 73 ? 12.188 -5.373 1.542 1.00 94.81 73 TYR A N 1
ATOM 567 C CA . TYR A 1 73 ? 11.128 -5.683 0.585 1.00 94.81 73 TYR A CA 1
ATOM 568 C C . TYR A 1 73 ? 11.433 -5.113 -0.797 1.00 94.81 73 TYR A C 1
ATOM 570 O O . TYR A 1 73 ? 12.130 -4.113 -0.938 1.00 94.81 73 TYR A O 1
ATOM 578 N N . VAL A 1 74 ? 10.924 -5.762 -1.840 1.00 95.69 74 VAL A N 1
ATOM 579 C CA . VAL A 1 74 ? 11.032 -5.255 -3.208 1.00 95.69 74 VAL A CA 1
ATOM 580 C C . VAL A 1 74 ? 10.231 -3.967 -3.319 1.00 95.69 74 VAL A C 1
ATOM 582 O O . VAL A 1 74 ? 9.025 -3.968 -3.110 1.00 95.69 74 VAL A O 1
ATOM 585 N N . LYS A 1 75 ? 10.900 -2.896 -3.724 1.00 93.62 75 LYS A N 1
ATOM 586 C CA . LYS A 1 75 ? 10.362 -1.559 -3.923 1.00 93.62 75 LYS A CA 1
ATOM 587 C C . LYS A 1 75 ? 10.206 -1.253 -5.410 1.00 93.62 75 LYS A C 1
ATOM 589 O O . LYS A 1 75 ? 11.128 -1.452 -6.203 1.00 93.62 75 LYS A O 1
ATOM 594 N N . ALA A 1 76 ? 9.043 -0.737 -5.789 1.00 93.00 76 ALA A N 1
ATOM 595 C CA . ALA A 1 76 ? 8.762 -0.257 -7.134 1.00 93.00 76 ALA A CA 1
ATOM 596 C C . ALA A 1 76 ? 9.216 1.195 -7.325 1.00 93.00 76 ALA A C 1
ATOM 598 O O . ALA A 1 76 ? 8.987 2.053 -6.473 1.00 93.00 76 ALA A O 1
ATOM 599 N N . LEU A 1 77 ? 9.822 1.480 -8.477 1.00 90.50 77 LEU A N 1
ATOM 600 C CA . LEU A 1 77 ? 10.247 2.820 -8.876 1.00 90.50 77 LEU A CA 1
ATOM 601 C C . LEU A 1 77 ? 9.347 3.373 -9.989 1.00 90.50 77 LEU A C 1
ATOM 603 O O . LEU A 1 77 ? 8.798 2.630 -10.805 1.00 90.50 77 LEU A O 1
ATOM 607 N N . ASP A 1 78 ? 9.253 4.698 -10.057 1.00 83.75 78 ASP A N 1
ATOM 608 C CA . ASP A 1 78 ? 8.467 5.451 -11.044 1.00 83.75 78 ASP A CA 1
ATOM 609 C C . ASP A 1 78 ? 8.898 5.209 -12.504 1.00 83.75 78 ASP A C 1
ATOM 611 O O . ASP A 1 78 ? 8.096 5.293 -13.433 1.00 83.75 78 ASP A O 1
ATOM 615 N N . ASN A 1 79 ? 10.157 4.836 -12.720 1.00 88.38 79 ASN A N 1
ATOM 616 C CA . ASN A 1 79 ? 10.718 4.470 -14.021 1.00 88.38 79 ASN A CA 1
ATOM 617 C C . ASN A 1 79 ? 10.381 3.025 -14.470 1.00 88.38 79 ASN A C 1
ATOM 619 O O . ASN A 1 79 ? 10.855 2.557 -15.520 1.00 88.38 79 ASN A O 1
ATOM 623 N N . GLY A 1 80 ? 9.575 2.306 -13.681 1.00 88.50 80 GLY A N 1
ATOM 624 C CA . GLY A 1 80 ? 9.174 0.924 -13.933 1.00 88.50 80 GLY A CA 1
ATOM 625 C C . GLY A 1 80 ? 10.281 -0.097 -13.673 1.00 88.50 80 GLY A C 1
ATOM 626 O O . GLY A 1 80 ? 10.231 -1.191 -14.234 1.00 88.50 80 GLY A O 1
ATOM 627 N N . LEU A 1 81 ? 11.301 0.250 -12.889 1.00 93.25 81 LEU A N 1
ATOM 628 C CA . LEU A 1 81 ? 12.276 -0.697 -12.347 1.00 93.25 81 LEU A CA 1
ATOM 629 C C . LEU A 1 81 ? 11.897 -1.092 -10.915 1.00 93.25 81 LEU A C 1
ATOM 631 O O . LEU A 1 81 ? 11.086 -0.431 -10.265 1.00 93.25 81 LEU A O 1
ATOM 635 N N . PHE A 1 82 ? 12.502 -2.172 -10.428 1.00 95.31 82 PHE A N 1
ATOM 636 C CA . PHE A 1 82 ? 12.358 -2.629 -9.051 1.00 95.31 82 PHE A CA 1
ATOM 637 C C . PHE A 1 82 ? 13.727 -2.733 -8.400 1.00 95.31 82 PHE A C 1
ATOM 639 O O . PHE A 1 82 ? 14.677 -3.196 -9.031 1.00 95.31 82 PHE A O 1
ATOM 646 N N . THR A 1 83 ? 13.798 -2.321 -7.142 1.00 94.19 83 THR A N 1
ATOM 647 C CA . THR A 1 83 ? 15.006 -2.389 -6.321 1.00 94.19 83 THR A CA 1
ATOM 648 C C . THR A 1 83 ? 14.673 -2.983 -4.958 1.00 94.19 83 THR A C 1
ATOM 650 O O . THR A 1 83 ? 13.500 -3.042 -4.589 1.00 94.19 83 T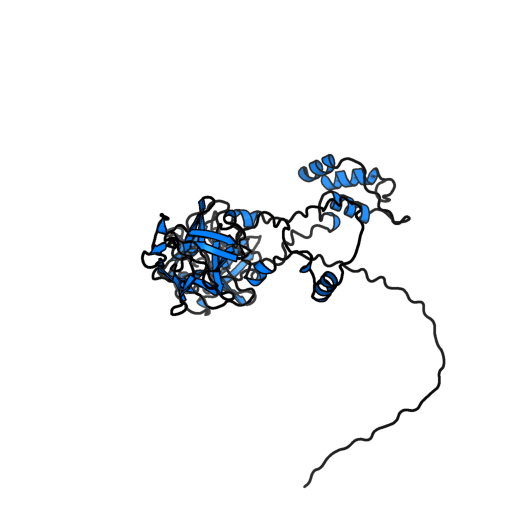HR A O 1
ATOM 653 N N . LEU A 1 84 ? 15.662 -3.440 -4.201 1.00 94.75 84 LEU A N 1
ATOM 654 C CA . LEU A 1 84 ? 15.451 -3.847 -2.818 1.00 94.75 84 LEU A CA 1
ATOM 655 C C . LEU A 1 84 ? 15.438 -2.612 -1.900 1.00 94.75 84 LEU A C 1
ATOM 657 O O . LEU A 1 84 ? 16.348 -1.787 -1.917 1.00 94.75 84 LEU A O 1
ATOM 661 N N . GLY A 1 85 ? 14.373 -2.465 -1.113 1.00 89.81 85 GLY A N 1
ATOM 662 C CA . GLY A 1 85 ? 14.241 -1.422 -0.102 1.00 89.81 85 GLY A CA 1
ATOM 663 C C . GLY A 1 85 ? 15.233 -1.592 1.050 1.00 89.81 85 GLY A C 1
ATOM 664 O O . GLY A 1 85 ? 15.872 -2.633 1.217 1.00 89.81 85 GLY A O 1
ATOM 665 N N . ALA A 1 86 ? 15.355 -0.558 1.882 1.00 89.69 86 ALA A N 1
ATOM 666 C CA . ALA A 1 86 ? 16.148 -0.668 3.100 1.00 89.69 86 ALA A CA 1
ATOM 667 C C . ALA A 1 86 ? 15.505 -1.686 4.067 1.00 89.69 86 ALA A C 1
ATOM 669 O O . ALA A 1 86 ? 14.281 -1.798 4.107 1.00 89.69 86 ALA A O 1
ATOM 670 N N . PRO A 1 87 ? 16.298 -2.407 4.878 1.00 90.75 87 PRO A N 1
ATOM 671 C CA . PRO A 1 87 ? 15.766 -3.257 5.938 1.00 90.75 87 PRO A CA 1
ATOM 672 C C . PRO A 1 87 ? 14.842 -2.488 6.891 1.00 90.75 87 PRO A C 1
ATOM 674 O O . PRO A 1 87 ? 15.235 -1.457 7.442 1.00 90.75 87 PRO A O 1
ATOM 677 N N . HIS A 1 88 ? 13.644 -3.021 7.111 1.00 86.69 88 HIS A N 1
ATOM 678 C CA . HIS A 1 88 ? 12.667 -2.510 8.074 1.00 86.69 88 HIS A CA 1
ATOM 679 C C . HIS A 1 88 ? 12.988 -2.964 9.503 1.00 86.69 88 HIS A C 1
ATOM 681 O O . HIS A 1 88 ? 13.725 -3.936 9.704 1.00 86.69 88 HIS A O 1
ATOM 687 N N . ASN A 1 89 ? 12.457 -2.260 10.511 1.00 84.94 89 ASN A N 1
ATOM 688 C CA . ASN A 1 89 ? 12.561 -2.716 11.899 1.00 84.94 89 ASN A CA 1
ATOM 689 C C . ASN A 1 89 ? 11.455 -3.725 12.229 1.00 84.94 89 ASN A C 1
ATOM 691 O O . ASN A 1 89 ? 10.404 -3.774 11.594 1.00 84.94 89 ASN A O 1
ATOM 695 N N . GLU A 1 90 ? 11.662 -4.496 13.298 1.00 82.50 90 GLU A N 1
ATOM 696 C CA . GLU A 1 90 ? 10.662 -5.448 13.780 1.00 82.50 90 GLU A CA 1
ATOM 697 C C . GLU A 1 90 ? 9.372 -4.716 14.186 1.00 82.50 90 GLU A C 1
ATOM 699 O O . GLU A 1 90 ? 9.377 -3.858 15.068 1.00 82.50 90 GLU A O 1
ATOM 704 N N . GLY A 1 91 ? 8.266 -5.085 13.544 1.00 76.94 91 GLY A N 1
ATOM 705 C CA . GLY A 1 91 ? 6.956 -4.460 13.709 1.00 76.94 91 GLY A CA 1
ATOM 706 C C . GLY A 1 91 ? 6.590 -3.464 12.609 1.00 76.94 91 GLY A C 1
ATOM 707 O O . GLY A 1 91 ? 5.407 -3.151 12.478 1.00 76.94 91 GLY A O 1
ATOM 708 N N . ASP A 1 92 ? 7.550 -3.023 11.795 1.00 80.94 92 ASP A N 1
ATOM 709 C CA . ASP A 1 92 ? 7.278 -2.115 10.682 1.00 80.94 92 ASP A CA 1
ATOM 710 C C . ASP A 1 92 ? 6.639 -2.897 9.507 1.00 80.94 92 ASP A C 1
ATOM 712 O O . ASP A 1 92 ? 7.098 -3.995 9.157 1.00 80.94 92 ASP A O 1
ATOM 716 N N . PRO A 1 93 ? 5.541 -2.389 8.915 1.00 84.38 93 PRO A N 1
ATOM 717 C CA . PRO A 1 93 ? 4.966 -2.951 7.697 1.00 84.38 93 PRO A CA 1
ATOM 718 C C . PRO A 1 93 ? 5.761 -2.511 6.453 1.00 84.38 93 PRO A C 1
ATOM 720 O O . PRO A 1 93 ? 6.440 -1.487 6.509 1.00 84.38 93 PRO A O 1
ATOM 723 N N . PRO A 1 94 ? 5.631 -3.221 5.315 1.00 89.62 94 PRO A N 1
ATOM 724 C CA . PRO A 1 94 ? 6.141 -2.745 4.033 1.00 89.62 94 PRO A CA 1
ATOM 725 C C . PRO A 1 94 ? 5.610 -1.342 3.708 1.00 89.62 94 PRO A C 1
ATOM 727 O O . PRO A 1 94 ? 4.437 -1.023 3.950 1.00 89.62 94 PRO A O 1
ATOM 730 N N . ASP A 1 95 ? 6.477 -0.514 3.128 1.00 88.06 95 ASP A N 1
ATOM 731 C CA . ASP A 1 95 ? 6.104 0.795 2.602 1.00 88.06 95 ASP A CA 1
ATOM 732 C C . ASP A 1 95 ? 5.145 0.637 1.408 1.00 88.06 95 ASP A C 1
ATOM 734 O O . ASP A 1 95 ? 5.138 -0.402 0.750 1.00 88.06 95 ASP A O 1
ATOM 738 N N . PRO A 1 96 ? 4.338 1.647 1.037 1.00 85.62 96 PRO A N 1
ATOM 739 C CA . PRO A 1 96 ? 3.312 1.448 0.017 1.00 85.62 96 PRO A CA 1
ATOM 740 C C . PRO A 1 96 ? 3.905 1.212 -1.381 1.00 85.62 96 PRO A C 1
ATOM 742 O O . PRO A 1 96 ? 3.300 0.545 -2.212 1.00 85.62 96 PRO A O 1
ATOM 745 N N . GLU A 1 97 ? 5.128 1.688 -1.622 1.00 88.75 97 GLU A N 1
ATOM 746 C CA . GLU A 1 97 ? 5.927 1.377 -2.817 1.00 88.75 97 GLU A CA 1
ATOM 747 C C . GLU A 1 97 ? 6.479 -0.062 -2.841 1.00 88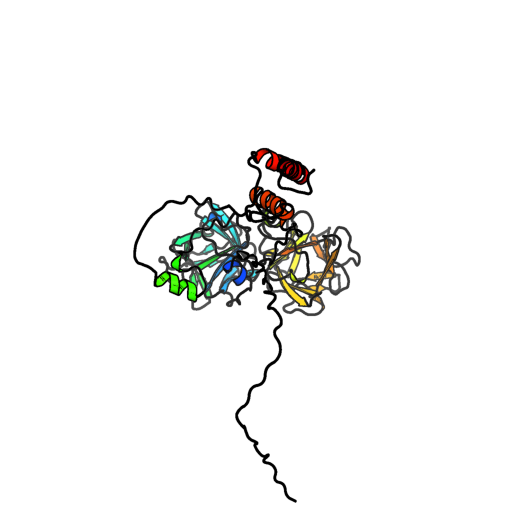.75 97 GLU A C 1
ATOM 749 O O . GLU A 1 97 ? 6.944 -0.524 -3.882 1.00 88.75 97 GLU A O 1
ATOM 754 N N . GLU A 1 98 ? 6.412 -0.775 -1.717 1.00 93.38 98 GLU A N 1
ATOM 755 C CA . GLU A 1 98 ? 6.812 -2.177 -1.552 1.00 93.38 98 GLU A CA 1
ATOM 756 C C . GLU A 1 98 ? 5.610 -3.139 -1.545 1.00 93.38 98 GLU A C 1
ATOM 758 O O . GLU A 1 98 ? 5.768 -4.360 -1.433 1.00 93.38 98 GLU A O 1
ATOM 763 N N . ILE A 1 99 ? 4.396 -2.591 -1.667 1.00 92.12 99 ILE A N 1
ATOM 764 C CA . ILE A 1 99 ? 3.149 -3.347 -1.714 1.00 92.12 99 ILE A CA 1
ATOM 765 C C . ILE A 1 99 ? 2.734 -3.578 -3.169 1.00 92.12 99 ILE A C 1
ATOM 767 O O . ILE A 1 99 ? 2.729 -2.682 -4.016 1.00 92.12 99 ILE A O 1
ATOM 771 N N . PHE A 1 100 ? 2.332 -4.813 -3.446 1.00 93.50 100 PHE A N 1
ATOM 772 C CA . PHE A 1 100 ? 1.842 -5.276 -4.735 1.00 93.50 100 PHE A CA 1
ATOM 773 C C . PHE A 1 100 ? 0.447 -5.875 -4.574 1.00 93.50 100 PHE A C 1
ATOM 775 O O . PHE A 1 100 ? 0.122 -6.420 -3.526 1.00 93.50 100 PHE A O 1
ATOM 782 N N . SER A 1 101 ? -0.356 -5.865 -5.631 1.00 90.00 101 SER A N 1
ATOM 783 C CA . SER A 1 101 ? -1.572 -6.678 -5.703 1.00 90.00 101 SER A CA 1
ATOM 784 C C . SER A 1 101 ? -1.282 -7.991 -6.412 1.00 90.00 101 SER A C 1
ATOM 786 O O . SER A 1 101 ? -0.772 -8.004 -7.536 1.00 90.00 101 SER A O 1
ATOM 788 N N . ALA A 1 102 ? -1.618 -9.103 -5.765 1.00 91.38 102 ALA A N 1
ATOM 789 C CA . ALA A 1 102 ? -1.547 -10.429 -6.353 1.00 91.38 102 ALA A CA 1
ATOM 790 C C . ALA A 1 102 ? -2.830 -10.778 -7.106 1.00 91.38 102 ALA A C 1
ATOM 792 O O . ALA A 1 102 ? -3.929 -10.732 -6.554 1.00 91.38 102 ALA A O 1
ATOM 793 N N . VAL A 1 103 ? -2.665 -11.220 -8.350 1.00 88.62 103 VAL A N 1
ATOM 794 C CA . VAL A 1 103 ? -3.738 -11.770 -9.176 1.00 88.62 103 VAL A CA 1
ATOM 795 C C . VAL A 1 103 ? -3.435 -13.239 -9.445 1.00 88.62 103 VAL A C 1
ATOM 797 O O . VAL A 1 103 ? -2.493 -13.571 -10.171 1.00 88.62 103 VAL A O 1
ATOM 800 N N . LEU A 1 104 ? -4.233 -14.130 -8.854 1.00 88.94 104 LEU A N 1
ATOM 801 C CA . LEU A 1 104 ? -4.142 -15.566 -9.104 1.00 88.94 104 LEU A CA 1
ATOM 802 C C . LEU A 1 104 ? -4.608 -15.858 -10.542 1.00 88.94 104 LEU A C 1
ATOM 804 O O . LEU A 1 104 ? -5.765 -15.627 -10.885 1.00 88.94 104 LEU A O 1
ATOM 808 N N . ILE A 1 105 ? -3.712 -16.372 -11.386 1.00 88.69 105 ILE A N 1
ATOM 809 C CA . ILE A 1 105 ? -4.021 -16.714 -12.785 1.00 88.69 105 ILE A CA 1
ATOM 810 C C . ILE A 1 105 ? -4.568 -18.140 -12.876 1.00 88.69 105 ILE A C 1
ATOM 812 O O . ILE A 1 105 ? -5.490 -18.423 -13.640 1.00 88.69 105 ILE A O 1
ATOM 816 N N . ASN A 1 106 ? -3.979 -19.051 -12.104 1.00 87.62 106 ASN A N 1
ATOM 817 C CA . ASN A 1 106 ? -4.440 -20.420 -11.892 1.00 87.62 106 ASN A CA 1
ATOM 818 C C . ASN A 1 106 ? -3.814 -20.967 -10.595 1.00 87.62 106 ASN A C 1
ATOM 820 O O . ASN A 1 106 ? -3.139 -20.238 -9.876 1.00 87.62 106 ASN A O 1
ATOM 824 N N . GLU A 1 107 ? -3.995 -22.256 -10.304 1.00 85.75 107 GLU A N 1
ATOM 825 C CA . GLU A 1 107 ? -3.480 -22.890 -9.077 1.00 85.75 107 GLU A CA 1
ATOM 826 C C . GLU A 1 107 ? -1.946 -22.823 -8.912 1.00 85.75 107 GLU A C 1
ATOM 828 O O . GLU A 1 107 ? -1.445 -23.012 -7.805 1.00 85.75 107 GLU A O 1
ATOM 833 N N . GLN A 1 108 ? -1.195 -22.557 -9.987 1.00 88.88 108 GLN A N 1
ATOM 834 C CA . GLN A 1 108 ? 0.272 -22.533 -9.997 1.00 88.88 108 GLN A CA 1
ATOM 835 C C . GLN A 1 108 ? 0.860 -21.141 -10.229 1.00 88.88 108 GLN A C 1
ATOM 837 O O . GLN A 1 108 ? 1.974 -20.871 -9.791 1.00 88.88 108 GLN A O 1
ATOM 842 N N . LYS A 1 109 ? 0.144 -20.262 -10.936 1.00 92.25 109 LYS A N 1
ATOM 843 C CA . LYS A 1 109 ? 0.696 -19.003 -11.439 1.00 92.25 109 LYS A CA 1
ATOM 844 C C . LYS A 1 109 ? -0.002 -17.788 -10.861 1.00 92.25 109 LYS A C 1
ATOM 846 O O . LYS A 1 109 ? -1.231 -17.722 -10.811 1.00 92.25 109 LYS A O 1
ATOM 851 N N . VAL A 1 110 ? 0.809 -16.796 -10.526 1.00 94.75 110 VAL A N 1
ATOM 852 C CA . VAL A 1 110 ? 0.398 -15.504 -9.982 1.00 94.75 110 VAL A CA 1
ATOM 853 C C . VAL A 1 110 ? 1.006 -14.395 -10.835 1.00 94.75 110 VAL A C 1
ATOM 855 O O . VAL A 1 110 ? 2.113 -14.536 -11.357 1.00 94.75 110 VAL A O 1
ATOM 858 N N . ALA A 1 111 ? 0.278 -13.296 -10.981 1.00 95.19 111 ALA A N 1
ATOM 859 C CA . ALA A 1 111 ? 0.811 -12.037 -11.476 1.00 95.19 111 ALA A CA 1
ATOM 860 C C . ALA A 1 111 ? 0.839 -11.012 -10.339 1.00 95.19 111 ALA A C 1
ATOM 862 O O . ALA A 1 111 ? -0.061 -10.986 -9.499 1.00 95.19 111 ALA A O 1
ATOM 863 N N . PHE A 1 112 ? 1.859 -10.160 -10.328 1.00 95.12 112 PHE A N 1
ATOM 864 C CA . PHE A 1 112 ? 2.035 -9.124 -9.313 1.00 95.12 112 PHE A CA 1
ATOM 865 C C . PHE A 1 112 ? 1.920 -7.750 -9.970 1.00 95.12 112 PHE A C 1
ATOM 867 O O . PHE A 1 112 ? 2.648 -7.465 -10.922 1.00 95.12 112 PHE A O 1
ATOM 874 N N . LYS A 1 113 ? 1.006 -6.911 -9.483 1.00 93.12 113 LYS A N 1
ATOM 875 C CA . LYS A 1 113 ? 0.784 -5.530 -9.936 1.00 93.12 113 LYS A CA 1
ATOM 876 C C . LYS A 1 113 ? 1.382 -4.568 -8.912 1.00 93.12 113 LYS A C 1
ATOM 878 O O . LYS A 1 113 ? 1.085 -4.689 -7.731 1.00 93.12 113 LYS A O 1
ATOM 883 N N . SER A 1 114 ? 2.229 -3.640 -9.339 1.00 92.12 114 SER A N 1
ATOM 884 C CA . SER A 1 114 ? 2.888 -2.666 -8.462 1.00 92.12 114 SER A CA 1
ATOM 885 C C . SER A 1 114 ? 1.981 -1.499 -8.055 1.00 92.12 114 SER A C 1
ATOM 887 O O . SER A 1 114 ? 0.928 -1.277 -8.661 1.00 92.12 114 SER A O 1
ATOM 889 N N . GLY A 1 115 ? 2.475 -0.697 -7.101 1.00 81.25 115 GLY A N 1
ATOM 890 C CA . GLY A 1 115 ? 2.026 0.664 -6.758 1.00 81.25 115 GLY A CA 1
ATOM 891 C C . GLY A 1 115 ? 1.653 1.563 -7.938 1.00 81.25 115 GLY A C 1
ATOM 892 O O . GLY A 1 115 ? 0.747 2.376 -7.833 1.00 81.25 115 GLY A O 1
ATOM 893 N N . TYR A 1 116 ? 2.322 1.392 -9.080 1.00 83.88 116 TYR A N 1
ATOM 894 C CA . TYR A 1 116 ? 2.161 2.231 -10.275 1.00 83.88 116 TYR A CA 1
ATOM 895 C C . TYR A 1 116 ? 1.142 1.667 -11.276 1.00 83.88 116 TYR A C 1
ATOM 897 O O . TYR A 1 116 ? 1.090 2.084 -12.434 1.00 83.88 116 TYR A O 1
ATOM 905 N N . GLY A 1 117 ? 0.381 0.648 -10.875 1.00 83.38 117 GLY A N 1
ATOM 906 C CA . GLY A 1 117 ? -0.616 0.006 -11.723 1.00 83.38 117 GLY A CA 1
ATOM 907 C C . GLY A 1 117 ? -0.042 -0.916 -12.802 1.00 83.38 117 GLY A C 1
ATOM 908 O O . GLY A 1 117 ? -0.789 -1.364 -13.671 1.00 83.38 117 GLY A O 1
ATOM 909 N N . LYS A 1 118 ? 1.262 -1.216 -12.760 1.00 91.00 118 LYS A N 1
ATOM 910 C CA . LYS A 1 118 ? 1.954 -2.022 -13.774 1.00 91.00 118 LYS A CA 1
ATOM 911 C C . LYS A 1 118 ? 2.316 -3.403 -13.247 1.00 91.00 118 LYS A C 1
ATOM 913 O O . LYS A 1 118 ? 2.715 -3.558 -12.096 1.00 91.00 118 LYS A O 1
ATOM 918 N N . TYR A 1 119 ? 2.229 -4.409 -14.105 1.00 94.50 119 TYR A N 1
ATOM 919 C CA . TYR A 1 119 ? 2.595 -5.778 -13.768 1.00 94.50 119 TYR A CA 1
ATOM 920 C C . TYR A 1 119 ? 4.101 -6.000 -13.847 1.00 94.50 119 TYR A C 1
ATOM 922 O O . TYR A 1 119 ? 4.761 -5.515 -14.770 1.00 94.50 119 TYR A O 1
ATOM 930 N N . LEU A 1 120 ? 4.620 -6.773 -12.891 1.00 95.50 120 LEU A N 1
ATOM 931 C CA . LEU A 1 120 ? 5.969 -7.325 -12.943 1.00 95.50 120 LEU A CA 1
ATOM 932 C C . LEU A 1 120 ? 6.090 -8.185 -14.197 1.00 95.50 120 LEU A C 1
ATOM 934 O O . LEU A 1 120 ? 5.242 -9.034 -14.452 1.00 95.50 120 LEU A O 1
ATOM 938 N N . LYS A 1 121 ? 7.163 -7.983 -14.950 1.00 96.12 121 LYS A N 1
ATOM 939 C CA . LYS A 1 121 ? 7.447 -8.671 -16.202 1.00 96.12 121 LYS A CA 1
ATOM 940 C C . LYS A 1 121 ? 8.917 -9.043 -16.256 1.00 96.12 121 LYS A C 1
ATOM 942 O O . LYS A 1 121 ? 9.774 -8.184 -16.059 1.00 96.12 121 LYS A O 1
ATOM 947 N N . VAL A 1 122 ? 9.210 -10.292 -16.604 1.00 96.25 122 VAL A N 1
ATOM 948 C CA . VAL A 1 122 ? 10.579 -10.703 -16.927 1.00 96.25 122 VAL A CA 1
ATOM 949 C C . VAL A 1 122 ? 10.932 -10.341 -18.374 1.00 96.25 122 VAL A C 1
ATOM 951 O O . VAL A 1 122 ? 10.223 -10.695 -19.321 1.00 96.25 122 VAL A O 1
ATOM 954 N N . GLU A 1 123 ? 12.034 -9.620 -18.551 1.00 94.94 123 GLU A N 1
ATOM 955 C CA . GLU A 1 123 ? 12.607 -9.287 -19.852 1.00 94.94 123 GLU A CA 1
ATOM 956 C C . GLU A 1 123 ? 13.550 -10.393 -20.352 1.00 94.94 123 GLU A C 1
ATOM 958 O O . GLU A 1 123 ? 13.921 -11.330 -19.641 1.00 94.94 123 GLU A O 1
ATOM 963 N N . LYS A 1 124 ? 13.925 -10.320 -21.634 1.00 91.06 124 LYS A N 1
ATOM 964 C CA . LYS A 1 124 ? 14.731 -11.366 -22.294 1.00 91.06 124 LYS A CA 1
ATOM 965 C C . LYS A 1 124 ? 16.133 -11.527 -21.709 1.00 91.06 124 LYS A C 1
ATOM 967 O O . LYS A 1 124 ? 16.697 -12.614 -21.801 1.00 91.06 124 LYS A O 1
ATOM 972 N N . ASP A 1 125 ? 16.693 -10.453 -21.172 1.00 91.69 125 ASP A N 1
ATOM 973 C CA . ASP A 1 125 ? 17.988 -10.418 -20.490 1.00 91.69 125 ASP A CA 1
ATOM 974 C C . ASP A 1 125 ? 17.909 -10.905 -19.033 1.00 91.69 125 ASP A C 1
ATOM 976 O O . ASP A 1 125 ? 18.939 -11.068 -18.387 1.00 91.69 125 ASP A O 1
ATOM 980 N N . GLY A 1 126 ? 16.703 -11.201 -18.538 1.00 92.56 126 GLY A N 1
ATOM 981 C CA . GLY A 1 126 ? 16.458 -11.610 -17.162 1.00 92.56 126 GLY A CA 1
ATOM 982 C C . GLY A 1 126 ? 16.155 -10.447 -16.222 1.00 92.56 126 GLY A C 1
ATOM 983 O O . GLY A 1 126 ? 15.848 -10.711 -15.068 1.00 92.56 126 GLY A O 1
ATOM 984 N N . MET A 1 127 ? 16.175 -9.188 -16.665 1.00 95.00 127 MET A N 1
ATOM 985 C CA . MET A 1 127 ? 15.759 -8.069 -15.816 1.00 95.00 127 MET A CA 1
ATOM 986 C C . MET A 1 127 ? 14.249 -8.128 -15.549 1.00 95.00 127 MET A C 1
ATOM 988 O O . MET A 1 127 ? 13.477 -8.481 -16.443 1.00 95.00 127 MET A O 1
ATOM 992 N N . ILE A 1 128 ? 13.799 -7.771 -14.344 1.00 96.25 128 ILE A N 1
ATOM 993 C CA . ILE A 1 128 ? 12.366 -7.661 -14.044 1.00 96.25 128 ILE A CA 1
ATOM 994 C C . ILE A 1 128 ? 11.959 -6.190 -14.060 1.00 96.25 128 ILE A C 1
ATOM 996 O O . ILE A 1 128 ? 12.541 -5.357 -13.370 1.00 96.25 128 ILE A O 1
ATOM 1000 N N . THR A 1 129 ? 10.948 -5.864 -14.864 1.00 95.06 129 THR A N 1
ATOM 1001 C CA . THR A 1 129 ? 10.443 -4.495 -15.022 1.00 95.06 129 THR A CA 1
ATOM 1002 C C . THR A 1 129 ? 8.935 -4.436 -14.826 1.00 95.06 129 THR A C 1
ATOM 1004 O O . THR A 1 129 ? 8.225 -5.417 -15.021 1.00 95.06 129 THR A O 1
ATOM 1007 N N . GLY A 1 130 ? 8.439 -3.286 -14.387 1.00 93.38 130 GLY A N 1
ATOM 1008 C CA . GLY A 1 130 ? 7.038 -3.015 -14.091 1.00 93.38 130 GLY A CA 1
ATOM 1009 C C . GLY A 1 130 ? 6.466 -2.023 -15.084 1.00 93.38 130 GLY A C 1
ATOM 1010 O O . GLY A 1 130 ? 6.147 -0.904 -14.704 1.00 93.38 130 GLY A O 1
ATOM 1011 N N . ARG A 1 131 ? 6.396 -2.386 -16.368 1.00 91.56 131 ARG A N 1
ATOM 1012 C CA . ARG A 1 131 ? 5.909 -1.483 -17.434 1.00 91.56 131 ARG A CA 1
ATOM 1013 C C . ARG A 1 131 ? 4.653 -1.983 -18.146 1.00 91.56 131 ARG A C 1
ATOM 1015 O O . ARG A 1 131 ? 4.072 -1.240 -18.932 1.00 91.56 131 ARG A O 1
ATOM 1022 N N . SER A 1 132 ? 4.234 -3.218 -17.884 1.00 90.56 132 SER A N 1
ATOM 1023 C CA . SER A 1 132 ? 3.096 -3.847 -18.558 1.00 90.56 132 SER A CA 1
ATOM 1024 C C . SER A 1 132 ? 1.767 -3.457 -17.919 1.00 90.56 132 SER A C 1
ATOM 1026 O O . SER A 1 132 ? 1.606 -3.571 -16.710 1.00 90.56 132 SER A O 1
ATOM 1028 N N . ASP A 1 133 ? 0.787 -3.071 -18.735 1.00 87.69 133 ASP A N 1
ATOM 1029 C CA . ASP A 1 133 ? -0.592 -2.795 -18.293 1.00 87.69 133 ASP A CA 1
ATOM 1030 C C . ASP A 1 133 ? -1.464 -4.052 -18.170 1.00 87.69 133 ASP A C 1
ATOM 1032 O O . ASP A 1 133 ? -2.545 -4.017 -17.586 1.00 87.69 133 ASP A O 1
ATOM 1036 N N . ALA A 1 134 ? -1.013 -5.175 -18.729 1.00 88.12 134 ALA A N 1
ATOM 1037 C CA . ALA A 1 134 ? -1.777 -6.411 -18.775 1.00 88.12 134 ALA A CA 1
ATOM 1038 C C . ALA A 1 134 ? -0.895 -7.625 -18.496 1.00 88.12 134 ALA A C 1
ATOM 1040 O O . ALA A 1 134 ? 0.297 -7.636 -18.805 1.00 88.12 134 ALA A O 1
ATOM 1041 N N . VAL A 1 135 ? -1.521 -8.672 -17.963 1.00 90.50 135 VAL A N 1
ATOM 1042 C CA . VAL A 1 135 ? -0.864 -9.954 -17.723 1.00 90.50 135 VAL A CA 1
ATOM 1043 C C . VAL A 1 135 ? -0.819 -10.759 -19.017 1.00 90.50 135 VAL A C 1
ATOM 1045 O O . VAL A 1 135 ? -1.856 -11.121 -19.575 1.00 90.50 135 VAL A O 1
ATOM 1048 N N . SER A 1 136 ? 0.386 -11.089 -19.473 1.00 90.81 136 SER A N 1
ATOM 1049 C CA . SER A 1 136 ? 0.639 -12.065 -20.531 1.00 90.81 136 SER A CA 1
ATOM 1050 C C . SER A 1 136 ? 1.528 -13.193 -19.993 1.00 90.81 136 SER A C 1
ATOM 1052 O O . SER A 1 136 ? 1.560 -13.448 -18.792 1.00 90.81 136 SER A O 1
ATOM 1054 N N . ALA A 1 137 ? 2.215 -13.934 -20.863 1.00 92.38 137 ALA A N 1
ATOM 1055 C CA . ALA A 1 137 ? 3.082 -15.029 -20.437 1.00 92.38 137 ALA A CA 1
ATOM 1056 C C . ALA A 1 137 ? 4.293 -14.557 -19.612 1.00 92.38 137 ALA A C 1
ATOM 1058 O O . ALA A 1 137 ? 4.746 -15.311 -18.760 1.00 92.38 137 ALA A O 1
ATOM 1059 N N . LEU A 1 138 ? 4.813 -13.348 -19.862 1.00 93.88 138 LEU A N 1
ATOM 1060 C CA . LEU A 1 138 ? 6.025 -12.823 -19.211 1.00 93.88 138 LEU A CA 1
ATOM 1061 C C . LEU A 1 138 ? 5.758 -12.188 -17.839 1.00 93.88 138 LEU A C 1
ATOM 1063 O O . LEU A 1 138 ? 6.693 -11.975 -17.073 1.00 93.88 138 LEU A O 1
ATOM 1067 N N . GLU A 1 139 ? 4.495 -11.908 -17.534 1.00 95.69 139 GLU A N 1
ATOM 1068 C CA . GLU A 1 139 ? 4.026 -11.353 -16.262 1.00 95.69 139 GLU A CA 1
ATOM 1069 C C . GLU A 1 139 ? 3.543 -12.437 -15.284 1.00 95.69 139 GLU A C 1
ATOM 1071 O O . GLU A 1 139 ? 3.036 -12.140 -14.203 1.00 95.69 139 GLU A O 1
ATOM 1076 N N . GLN A 1 140 ? 3.666 -13.708 -15.675 1.00 95.44 140 GLN A N 1
ATOM 1077 C CA . GLN A 1 140 ? 3.285 -14.853 -14.858 1.00 95.44 140 GLN A CA 1
ATOM 1078 C C . GLN A 1 140 ? 4.499 -15.429 -14.134 1.00 95.44 140 GLN A C 1
ATOM 1080 O O . GLN A 1 140 ? 5.483 -15.823 -14.766 1.00 95.44 140 GLN A O 1
ATOM 1085 N N . PHE A 1 141 ? 4.371 -15.559 -12.819 1.00 96.50 141 PHE A N 1
ATOM 1086 C CA . PHE A 1 141 ? 5.362 -16.160 -11.937 1.00 96.50 141 PHE A CA 1
ATOM 1087 C C . PHE A 1 141 ? 4.769 -17.389 -11.254 1.00 96.50 141 PHE A C 1
ATOM 1089 O O . PHE A 1 141 ? 3.581 -17.421 -10.935 1.00 96.50 141 PHE A O 1
ATOM 1096 N N . GLU A 1 142 ? 5.598 -18.401 -11.032 1.00 95.88 142 GLU A N 1
ATOM 1097 C CA . GLU A 1 142 ? 5.229 -19.640 -10.353 1.00 95.88 142 GLU A CA 1
ATOM 1098 C C . GLU A 1 142 ? 5.937 -19.706 -8.990 1.00 95.88 142 GLU A C 1
ATOM 1100 O O . GLU A 1 142 ? 7.159 -19.870 -8.936 1.00 95.88 142 GLU A O 1
ATOM 1105 N N . PRO A 1 143 ? 5.203 -19.534 -7.877 1.00 94.62 143 PRO A N 1
ATOM 1106 C CA . PRO A 1 143 ? 5.743 -19.706 -6.536 1.00 94.62 143 PRO A CA 1
ATOM 1107 C C . PRO A 1 143 ? 6.044 -21.180 -6.254 1.00 94.62 143 PRO A C 1
ATOM 1109 O O . PRO A 1 143 ? 5.164 -22.037 -6.329 1.00 94.62 143 PRO A O 1
ATOM 1112 N N . VAL A 1 144 ? 7.290 -21.469 -5.889 1.00 93.25 144 VAL A N 1
ATOM 1113 C CA . VAL A 1 144 ? 7.769 -22.807 -5.535 1.00 93.25 144 VAL A CA 1
ATOM 1114 C C . VAL A 1 144 ? 8.042 -22.849 -4.037 1.00 93.25 144 VAL A C 1
ATOM 1116 O O . VAL A 1 144 ? 8.904 -22.123 -3.544 1.00 93.25 144 VAL A O 1
ATOM 1119 N N . PHE A 1 145 ? 7.317 -23.709 -3.320 1.00 90.50 145 PHE A N 1
ATOM 1120 C CA . PHE A 1 145 ? 7.454 -23.903 -1.876 1.00 90.50 145 PHE A CA 1
ATOM 1121 C C . PHE A 1 145 ? 8.202 -25.207 -1.583 1.00 90.50 145 PHE A C 1
ATOM 1123 O O . PHE A 1 145 ? 7.738 -26.288 -1.945 1.00 90.50 145 PHE A O 1
ATOM 1130 N N . GLU A 1 146 ? 9.340 -25.127 -0.893 1.00 86.69 146 GLU A N 1
ATOM 1131 C CA . GLU A 1 146 ? 10.136 -26.297 -0.511 1.00 86.69 146 GLU A CA 1
ATOM 1132 C C . GLU A 1 146 ? 10.758 -26.101 0.880 1.00 86.69 146 GLU A C 1
ATOM 1134 O O . GLU A 1 146 ? 11.451 -25.120 1.135 1.00 86.69 146 GLU A O 1
ATOM 1139 N N . GLN A 1 147 ? 10.505 -27.037 1.806 1.00 83.12 147 GLN A N 1
ATOM 1140 C CA . GLN A 1 147 ? 11.063 -27.028 3.174 1.00 83.12 147 GLN A CA 1
ATOM 1141 C C . GLN A 1 147 ? 10.864 -25.695 3.933 1.00 83.12 147 GLN A C 1
ATOM 1143 O O . GLN A 1 147 ? 11.757 -25.234 4.642 1.00 83.12 147 GLN A O 1
ATOM 1148 N N . GLY A 1 148 ? 9.701 -25.054 3.767 1.00 79.69 148 GLY A N 1
ATOM 1149 C CA . GLY A 1 148 ? 9.378 -23.772 4.411 1.00 79.69 148 GLY A CA 1
ATOM 1150 C C . GLY A 1 148 ? 10.024 -22.542 3.762 1.00 79.69 148 GLY A C 1
ATOM 1151 O O . GLY A 1 148 ? 9.835 -21.429 4.247 1.00 79.69 148 GLY A O 1
ATOM 1152 N N . LYS A 1 149 ? 10.759 -22.723 2.661 1.00 87.75 149 LYS A N 1
ATOM 1153 C CA . LYS A 1 149 ? 11.299 -21.644 1.828 1.00 87.75 149 LYS A CA 1
ATOM 1154 C C . LYS A 1 149 ? 10.445 -21.468 0.582 1.00 87.75 149 LYS A C 1
ATOM 1156 O O . LYS A 1 149 ? 9.838 -22.427 0.105 1.00 87.75 149 LYS A O 1
ATOM 1161 N N . THR A 1 150 ? 10.440 -20.250 0.052 1.00 93.00 150 THR A N 1
ATOM 1162 C CA . THR A 1 150 ? 9.749 -19.921 -1.196 1.00 93.00 150 THR A CA 1
ATOM 1163 C C . THR A 1 150 ? 10.751 -19.358 -2.196 1.00 93.00 150 THR A C 1
ATOM 1165 O O . THR A 1 150 ? 11.679 -18.647 -1.820 1.00 93.00 150 THR A O 1
ATOM 1168 N N . ALA A 1 151 ? 10.574 -19.684 -3.469 1.00 94.50 151 ALA A N 1
ATOM 1169 C CA . ALA A 1 151 ? 11.261 -19.042 -4.582 1.00 94.50 151 ALA A CA 1
ATOM 1170 C C . ALA A 1 151 ? 10.238 -18.734 -5.680 1.00 94.50 151 ALA A C 1
ATOM 1172 O O . ALA A 1 151 ? 9.242 -19.445 -5.819 1.00 94.50 151 ALA A O 1
ATOM 1173 N N . LEU A 1 152 ? 10.470 -17.688 -6.469 1.00 96.12 152 LEU A N 1
ATOM 1174 C CA . LEU A 1 152 ? 9.603 -17.333 -7.592 1.00 96.12 152 LEU A CA 1
ATOM 1175 C C . LEU A 1 152 ? 10.268 -17.751 -8.898 1.00 96.12 152 LEU A C 1
ATOM 1177 O O . LEU A 1 152 ? 11.356 -17.280 -9.214 1.00 96.12 152 LEU A O 1
ATOM 1181 N N . LEU A 1 153 ? 9.620 -18.623 -9.666 1.00 96.19 153 LEU A N 1
ATOM 1182 C CA . LEU A 1 153 ? 10.056 -18.998 -11.006 1.00 96.19 153 LEU A CA 1
ATOM 1183 C C . LEU A 1 153 ? 9.415 -18.058 -12.033 1.00 96.19 153 LEU A C 1
ATOM 1185 O O . LEU A 1 153 ? 8.192 -17.970 -12.132 1.00 96.19 153 LEU A O 1
ATOM 1189 N N . ALA A 1 154 ? 10.237 -17.359 -12.809 1.00 95.94 154 ALA A N 1
ATOM 1190 C CA . ALA A 1 154 ? 9.782 -16.480 -13.878 1.00 95.94 154 ALA A CA 1
ATOM 1191 C C . ALA A 1 154 ? 9.560 -17.247 -15.195 1.00 95.94 154 ALA A C 1
ATOM 1193 O O . ALA A 1 154 ? 10.056 -18.358 -15.403 1.00 95.94 154 ALA A O 1
ATOM 1194 N N . ALA A 1 155 ? 8.852 -16.622 -16.138 1.00 92.56 155 ALA A N 1
ATOM 1195 C CA . ALA A 1 155 ? 8.500 -17.219 -17.430 1.00 92.56 155 ALA A CA 1
ATOM 1196 C C . ALA A 1 155 ? 9.700 -17.628 -18.308 1.00 92.56 155 ALA A C 1
ATOM 1198 O O . ALA A 1 155 ? 9.560 -18.466 -19.201 1.00 92.56 155 ALA A O 1
ATOM 1199 N N . ASN A 1 156 ? 10.883 -17.058 -18.064 1.00 92.38 156 ASN A N 1
ATOM 1200 C CA . ASN A 1 156 ? 12.127 -17.427 -18.743 1.00 92.38 156 ASN A CA 1
ATOM 1201 C C . ASN A 1 156 ? 12.770 -18.720 -18.185 1.00 92.38 156 ASN A C 1
ATOM 1203 O O . ASN A 1 156 ? 13.798 -19.165 -18.702 1.00 92.38 156 ASN A O 1
ATOM 1207 N N . GLY A 1 157 ? 12.168 -19.340 -17.163 1.00 92.94 157 GLY A N 1
ATOM 1208 C CA . GLY A 1 157 ? 12.665 -20.555 -16.517 1.00 92.94 157 GLY A CA 1
ATOM 1209 C C . GLY A 1 157 ? 13.797 -20.312 -15.515 1.00 92.94 157 GLY A C 1
ATOM 1210 O O . GLY A 1 157 ? 14.523 -21.254 -15.186 1.00 92.94 157 GLY A O 1
ATOM 1211 N N . CYS A 1 158 ? 13.972 -19.070 -15.062 1.00 95.88 158 CYS A N 1
ATOM 1212 C CA . CYS A 1 158 ? 14.935 -18.679 -14.038 1.00 95.88 158 CYS A CA 1
ATOM 1213 C C . CYS A 1 158 ? 14.218 -18.183 -12.776 1.00 95.88 158 CYS A C 1
ATOM 1215 O O . CYS A 1 158 ? 13.073 -17.734 -12.834 1.00 95.88 158 CYS A O 1
ATOM 1217 N N . PHE A 1 159 ? 14.895 -18.276 -11.635 1.00 96.31 159 PHE A N 1
ATOM 1218 C CA . PHE A 1 159 ? 14.372 -17.836 -10.348 1.00 96.31 159 PHE A CA 1
ATOM 1219 C C . PHE A 1 159 ? 14.668 -16.363 -10.104 1.00 96.31 159 PHE A C 1
ATOM 1221 O O . PHE A 1 159 ? 15.740 -15.882 -10.474 1.00 96.31 159 PHE A O 1
ATOM 1228 N N . VAL A 1 160 ? 13.706 -15.677 -9.487 1.00 96.62 160 VAL A N 1
ATOM 1229 C CA . VAL A 1 160 ? 13.820 -14.274 -9.092 1.00 96.62 160 VAL A CA 1
ATOM 1230 C C . VAL A 1 160 ? 14.818 -14.135 -7.941 1.00 96.62 160 VAL A C 1
ATOM 1232 O O . VAL A 1 160 ? 14.739 -14.871 -6.960 1.00 96.62 160 VAL A O 1
ATOM 1235 N N . SER A 1 161 ? 15.724 -13.173 -8.057 1.00 95.44 161 SER A N 1
ATOM 1236 C CA . SER A 1 161 ? 16.708 -12.772 -7.055 1.00 95.44 161 SER A CA 1
ATOM 1237 C C . SER A 1 161 ? 16.935 -11.262 -7.122 1.00 95.44 161 SER A C 1
ATOM 1239 O O . SER A 1 161 ? 16.484 -10.592 -8.054 1.00 95.44 161 SER A O 1
ATOM 1241 N N . VAL A 1 162 ? 17.677 -10.736 -6.155 1.00 94.06 162 VAL A N 1
ATOM 1242 C CA . VAL A 1 162 ? 18.187 -9.362 -6.173 1.00 94.06 162 VAL A CA 1
ATOM 1243 C C . VAL A 1 162 ? 19.647 -9.389 -6.622 1.00 94.06 162 VAL A C 1
ATOM 1245 O O . VAL A 1 162 ? 20.414 -10.246 -6.177 1.00 94.06 162 VAL A O 1
ATOM 1248 N N . ASP A 1 163 ? 20.020 -8.509 -7.547 1.00 91.50 163 ASP A N 1
ATOM 1249 C CA . ASP A 1 163 ? 21.407 -8.340 -7.973 1.00 91.50 163 ASP A CA 1
ATOM 1250 C C . ASP A 1 163 ? 22.213 -7.645 -6.857 1.00 91.50 163 ASP A C 1
ATOM 1252 O O . ASP A 1 163 ? 21.812 -6.578 -6.395 1.00 91.50 163 ASP A O 1
ATOM 1256 N N . PRO A 1 164 ? 23.334 -8.221 -6.387 1.00 87.38 164 PRO A N 1
ATOM 1257 C CA . PRO A 1 164 ? 24.113 -7.649 -5.291 1.00 87.38 164 PRO A CA 1
ATOM 1258 C C . PRO A 1 164 ? 24.899 -6.380 -5.664 1.00 87.38 164 PRO A C 1
ATOM 1260 O O . PRO A 1 164 ? 25.480 -5.762 -4.771 1.00 87.38 164 PRO A O 1
ATOM 1263 N N . GLU A 1 165 ? 25.012 -6.023 -6.950 1.00 88.44 165 GLU A N 1
ATOM 1264 C CA . GLU A 1 165 ? 25.756 -4.833 -7.385 1.00 88.44 165 GLU A CA 1
ATOM 1265 C C . GLU A 1 165 ? 24.906 -3.558 -7.358 1.00 88.44 165 GLU A C 1
ATOM 1267 O O . GLU A 1 165 ? 25.419 -2.492 -7.001 1.00 88.44 165 GLU A O 1
ATOM 1272 N N . ASP A 1 166 ? 23.632 -3.653 -7.738 1.00 88.38 166 ASP A N 1
ATOM 1273 C CA . ASP A 1 166 ? 22.738 -2.501 -7.907 1.00 88.38 166 ASP A CA 1
ATOM 1274 C C . ASP A 1 166 ? 21.349 -2.676 -7.268 1.00 88.38 166 ASP A C 1
ATOM 1276 O O . ASP A 1 166 ? 20.458 -1.850 -7.485 1.00 88.38 166 ASP A O 1
ATOM 1280 N N . ASP A 1 167 ? 21.170 -3.730 -6.469 1.00 91.81 167 ASP A N 1
ATOM 1281 C CA . ASP A 1 167 ? 19.923 -4.099 -5.799 1.00 91.81 167 ASP A CA 1
ATOM 1282 C C . ASP A 1 167 ? 18.741 -4.298 -6.768 1.00 91.81 167 ASP A C 1
ATOM 1284 O O . ASP A 1 167 ? 17.581 -4.256 -6.347 1.00 91.81 167 ASP A O 1
ATOM 1288 N N . ALA A 1 168 ? 18.989 -4.500 -8.069 1.00 93.25 168 ALA A N 1
ATOM 1289 C CA . ALA A 1 168 ? 17.933 -4.661 -9.059 1.00 93.25 168 ALA A CA 1
ATOM 1290 C C . ALA A 1 168 ? 17.272 -6.041 -8.975 1.00 93.25 168 ALA A C 1
ATOM 1292 O O . ALA A 1 168 ? 17.915 -7.068 -8.751 1.00 93.25 168 ALA A O 1
ATOM 1293 N N . LEU A 1 169 ? 15.962 -6.090 -9.223 1.00 95.44 169 LEU A N 1
ATOM 1294 C CA . LEU A 1 169 ? 15.240 -7.358 -9.290 1.00 95.44 169 LEU A CA 1
ATOM 1295 C C . LEU A 1 169 ? 15.487 -8.059 -10.637 1.00 95.44 169 LEU A C 1
ATOM 1297 O O . LEU A 1 169 ? 15.177 -7.524 -11.707 1.00 95.44 169 LEU A O 1
ATOM 1301 N N . VAL A 1 170 ? 16.002 -9.286 -10.590 1.00 96.12 170 VAL A N 1
ATOM 1302 C CA . VAL A 1 170 ? 16.409 -10.061 -11.770 1.00 96.12 170 VAL A CA 1
ATOM 1303 C C . VAL A 1 170 ? 15.946 -11.516 -11.678 1.00 96.12 170 VAL A C 1
ATOM 1305 O O . VAL A 1 170 ? 15.668 -12.031 -10.606 1.00 96.12 170 VAL A O 1
ATOM 1308 N N . ALA A 1 171 ? 15.867 -12.209 -12.809 1.00 96.06 171 ALA A N 1
ATOM 1309 C CA . ALA A 1 171 ? 15.602 -13.638 -12.922 1.00 96.06 171 ALA A CA 1
ATOM 1310 C C . ALA A 1 171 ? 16.603 -14.277 -13.890 1.00 96.06 171 ALA A C 1
ATOM 1312 O O . ALA A 1 171 ? 16.324 -14.461 -15.078 1.00 96.06 171 ALA A O 1
ATOM 1313 N N . ILE A 1 172 ? 17.794 -14.605 -13.380 1.00 94.31 172 ILE A N 1
ATOM 1314 C CA . ILE A 1 172 ? 18.938 -15.044 -14.200 1.00 94.31 172 ILE A CA 1
ATOM 1315 C C . ILE A 1 172 ? 19.325 -16.500 -13.913 1.00 94.31 172 ILE A C 1
ATOM 1317 O O . ILE A 1 172 ? 19.629 -17.256 -14.842 1.00 94.31 172 ILE A O 1
ATOM 1321 N N . LYS A 1 173 ? 19.314 -16.933 -12.645 1.00 92.94 173 LYS A N 1
ATOM 1322 C CA . LYS A 1 173 ? 19.790 -18.273 -12.266 1.00 92.94 173 LYS A CA 1
ATOM 1323 C C . LYS A 1 173 ? 18.687 -19.325 -12.420 1.00 92.94 173 LYS A C 1
ATOM 1325 O O . LYS A 1 173 ? 17.561 -19.149 -11.975 1.00 92.94 173 LYS A O 1
ATOM 1330 N N . LYS A 1 174 ? 19.026 -20.481 -13.003 1.00 92.38 174 LYS A N 1
ATOM 1331 C CA . LYS A 1 174 ? 18.108 -21.636 -13.157 1.00 92.38 174 LYS A CA 1
ATOM 1332 C C . LYS A 1 174 ? 18.014 -22.540 -11.925 1.00 92.38 174 LYS A C 1
ATOM 1334 O O . LYS A 1 174 ? 17.273 -23.517 -11.936 1.00 92.38 174 LYS A O 1
ATOM 1339 N N . LYS A 1 175 ? 18.833 -22.293 -10.906 1.00 91.25 175 LYS A N 1
ATOM 1340 C CA . LYS A 1 175 ? 18.873 -23.070 -9.664 1.00 91.25 175 LYS A CA 1
ATOM 1341 C C . LYS A 1 175 ? 18.691 -22.116 -8.498 1.00 91.25 175 LYS A C 1
ATOM 1343 O O . LYS A 1 175 ? 19.252 -21.027 -8.539 1.00 91.25 175 LYS A O 1
ATOM 1348 N N . VAL A 1 176 ? 17.966 -22.567 -7.481 1.00 89.56 176 VAL A N 1
ATOM 1349 C CA . VAL A 1 176 ? 17.750 -21.817 -6.244 1.00 89.56 176 VAL A CA 1
ATOM 1350 C C . VAL A 1 176 ? 19.000 -21.927 -5.368 1.00 89.56 176 VAL A C 1
ATOM 1352 O O . VAL A 1 176 ? 19.360 -23.022 -4.929 1.00 89.56 176 VAL A O 1
ATOM 1355 N N . GLY A 1 177 ? 19.696 -20.810 -5.174 1.00 87.94 177 GLY A N 1
ATOM 1356 C CA . GLY A 1 177 ? 20.723 -20.608 -4.157 1.00 87.94 177 GLY A CA 1
ATOM 1357 C C . GLY A 1 177 ? 20.149 -19.897 -2.930 1.00 87.94 177 GLY A C 1
ATOM 1358 O O . GLY A 1 177 ? 18.952 -19.961 -2.674 1.00 87.94 177 GLY A O 1
ATOM 1359 N N . SER A 1 178 ? 21.001 -19.239 -2.140 1.00 86.62 178 SER A N 1
ATOM 1360 C CA . SER A 1 178 ? 20.554 -18.386 -1.027 1.00 86.62 178 SER A CA 1
ATOM 1361 C C . SER A 1 178 ? 19.813 -17.141 -1.505 1.00 86.62 178 SER A C 1
ATOM 1363 O O . SER A 1 178 ? 18.850 -16.738 -0.864 1.00 86.62 178 SER A O 1
ATOM 1365 N N . ASP A 1 179 ? 20.250 -16.576 -2.629 1.00 88.12 179 ASP A N 1
ATOM 1366 C CA . ASP A 1 179 ? 19.841 -15.247 -3.103 1.00 88.12 179 ASP A CA 1
ATOM 1367 C C . ASP A 1 179 ? 18.500 -15.296 -3.858 1.00 88.12 179 ASP A C 1
ATOM 1369 O O . ASP A 1 179 ? 17.821 -14.289 -4.026 1.00 88.12 179 ASP A O 1
ATOM 1373 N N . GLU A 1 180 ? 18.110 -16.489 -4.317 1.00 91.44 180 GLU A N 1
ATOM 1374 C CA . GLU A 1 180 ? 16.840 -16.762 -4.999 1.00 91.44 180 GLU A CA 1
ATOM 1375 C C . GLU A 1 180 ? 15.706 -17.134 -4.024 1.00 91.44 180 GLU A C 1
ATOM 1377 O O . GLU A 1 180 ? 14.578 -17.401 -4.446 1.00 91.44 180 GLU A O 1
ATOM 1382 N N . VAL A 1 181 ? 15.998 -17.215 -2.720 1.00 91.88 181 VAL A N 1
ATOM 1383 C CA . VAL A 1 181 ? 14.986 -17.490 -1.696 1.00 91.88 181 VAL A CA 1
ATOM 1384 C C . VAL A 1 181 ? 14.335 -16.178 -1.283 1.00 91.88 181 VAL A C 1
ATOM 1386 O O . VAL A 1 181 ? 14.997 -15.275 -0.781 1.00 91.88 181 VAL A O 1
ATOM 1389 N N . CYS A 1 182 ? 13.016 -16.109 -1.428 1.00 93.00 182 CYS A N 1
ATOM 1390 C CA . CYS A 1 182 ? 12.206 -14.975 -1.009 1.00 93.00 182 CYS A CA 1
ATOM 1391 C C . CYS A 1 182 ? 11.092 -15.419 -0.055 1.00 93.00 182 CYS A C 1
ATOM 1393 O O . CYS A 1 182 ? 10.728 -16.593 0.029 1.00 93.00 182 CYS A O 1
ATOM 1395 N N . THR A 1 183 ? 10.500 -14.462 0.648 1.00 93.75 183 THR A N 1
ATOM 1396 C CA . THR A 1 183 ? 9.291 -14.661 1.446 1.00 93.75 183 THR A CA 1
ATOM 1397 C C . THR A 1 183 ? 8.179 -13.803 0.867 1.00 93.75 183 THR A C 1
ATOM 1399 O O . THR A 1 183 ? 8.299 -12.583 0.805 1.00 93.75 183 THR A O 1
ATOM 1402 N N . ILE A 1 184 ? 7.088 -14.436 0.442 1.00 94.06 184 ILE A N 1
ATOM 1403 C CA . ILE A 1 184 ? 5.878 -13.721 0.033 1.00 94.06 184 ILE A CA 1
ATOM 1404 C C . ILE A 1 184 ? 5.058 -13.480 1.295 1.00 94.06 184 ILE A C 1
ATOM 1406 O O . ILE A 1 184 ? 4.713 -14.435 1.996 1.00 94.06 184 ILE A O 1
ATOM 1410 N N . ARG A 1 185 ? 4.763 -12.217 1.595 1.00 92.25 185 ARG A N 1
ATOM 1411 C CA . ARG A 1 185 ? 3.911 -11.833 2.722 1.00 92.25 185 ARG A CA 1
ATOM 1412 C C . ARG A 1 185 ? 2.569 -11.327 2.234 1.00 92.25 185 ARG A C 1
ATOM 1414 O O . ARG A 1 185 ? 2.520 -10.672 1.202 1.00 92.25 185 ARG A O 1
ATOM 1421 N N . SER A 1 186 ? 1.506 -11.601 2.980 1.00 88.81 186 SER A N 1
ATOM 1422 C CA . SER A 1 186 ? 0.155 -11.101 2.707 1.00 88.81 186 SER A CA 1
ATOM 1423 C C . SER A 1 186 ? -0.417 -10.417 3.947 1.00 88.81 186 SER A C 1
ATOM 1425 O O . SER A 1 186 ? -0.082 -10.792 5.071 1.00 88.81 186 SER A O 1
ATOM 1427 N N . CYS A 1 187 ? -1.284 -9.427 3.744 1.00 82.38 187 CYS A N 1
ATOM 1428 C CA . CYS A 1 187 ? -2.119 -8.854 4.802 1.00 82.38 187 CYS A CA 1
ATOM 1429 C C . CYS A 1 187 ? -3.587 -9.315 4.722 1.00 82.38 187 CYS A C 1
ATOM 1431 O O . CYS A 1 187 ? -4.418 -8.878 5.519 1.00 82.38 187 CYS A O 1
ATOM 1433 N N . ALA A 1 188 ? -3.918 -10.222 3.793 1.00 75.38 188 ALA A N 1
ATOM 1434 C CA . ALA A 1 188 ? -5.271 -10.741 3.635 1.00 75.38 188 ALA A CA 1
ATOM 1435 C C . ALA A 1 188 ? -5.722 -11.527 4.878 1.00 75.38 188 ALA A C 1
ATOM 1437 O O . ALA A 1 188 ? -4.928 -12.189 5.558 1.00 75.38 188 ALA A O 1
ATOM 1438 N N . GLY A 1 189 ? -7.024 -11.479 5.172 1.00 59.72 189 GLY A N 1
ATOM 1439 C CA . GLY A 1 189 ? -7.611 -12.250 6.265 1.00 59.72 189 GLY A CA 1
ATOM 1440 C C . GLY A 1 189 ? -7.426 -13.754 6.040 1.00 59.72 189 GLY A C 1
ATOM 1441 O O . GLY A 1 189 ? -7.842 -14.287 5.016 1.00 59.72 189 GLY A O 1
ATOM 1442 N N . ARG A 1 190 ? -6.818 -14.457 7.001 1.00 58.34 190 ARG A N 1
ATOM 1443 C CA . ARG A 1 190 ? -6.692 -15.921 6.949 1.00 58.34 190 ARG A CA 1
ATOM 1444 C C . ARG A 1 190 ? -8.031 -16.590 7.256 1.00 58.34 190 ARG A C 1
ATOM 1446 O O . ARG A 1 190 ? -8.574 -16.408 8.347 1.00 58.34 190 ARG A O 1
ATOM 1453 N N . GLU A 1 191 ? -8.501 -17.458 6.366 1.00 44.28 191 GLU A N 1
ATOM 1454 C CA . GLU A 1 191 ? -9.409 -18.532 6.768 1.00 44.28 191 GLU A CA 1
ATOM 1455 C C . GLU A 1 191 ? -8.600 -19.588 7.537 1.00 44.28 191 GLU A C 1
ATOM 1457 O O . GLU A 1 191 ? -7.783 -20.299 6.962 1.00 44.28 191 GLU A O 1
ATOM 1462 N N . ASP A 1 192 ? -8.812 -19.648 8.854 1.00 36.22 192 ASP A N 1
ATOM 1463 C CA . ASP A 1 192 ? -8.330 -20.673 9.788 1.00 36.22 192 ASP A CA 1
ATOM 1464 C C . ASP A 1 192 ? -6.829 -21.041 9.721 1.00 36.22 192 ASP A C 1
ATOM 1466 O O . ASP A 1 192 ? -6.382 -21.884 8.940 1.00 36.22 192 ASP A O 1
ATOM 1470 N N . ILE A 1 193 ? -6.064 -20.583 10.722 1.00 36.41 193 ILE A N 1
ATOM 1471 C CA . ILE A 1 193 ? -4.844 -21.286 11.151 1.00 36.41 193 ILE A CA 1
ATOM 1472 C C . ILE A 1 193 ? -5.286 -22.591 11.828 1.00 36.41 193 ILE A C 1
ATOM 1474 O O . ILE A 1 193 ? -5.396 -22.706 13.050 1.00 36.41 193 ILE A O 1
ATOM 1478 N N . SER A 1 194 ? -5.569 -23.605 11.017 1.00 29.61 194 SER A N 1
ATOM 1479 C CA . SER A 1 194 ? -5.560 -24.990 11.463 1.00 29.61 194 SER A CA 1
ATOM 1480 C C . SER A 1 194 ? -4.121 -25.307 11.874 1.00 29.61 194 SER A C 1
ATOM 1482 O O . SER A 1 194 ? -3.252 -25.468 11.024 1.00 29.61 194 SER A O 1
ATOM 1484 N N . SER A 1 195 ? -3.874 -25.397 13.178 1.00 33.88 195 SER A N 1
ATOM 1485 C CA . SER A 1 195 ? -2.610 -25.813 13.785 1.00 33.88 195 SER A CA 1
ATOM 1486 C C . SER A 1 195 ? -2.045 -27.102 13.162 1.00 33.88 195 SER A C 1
ATOM 1488 O O . SER A 1 195 ? -2.411 -28.205 13.573 1.00 33.88 195 SER A O 1
ATOM 1490 N N . LYS A 1 196 ? -1.149 -26.956 12.188 1.00 36.81 196 LYS A N 1
ATOM 1491 C CA . LYS A 1 196 ? -0.181 -27.932 11.664 1.00 36.81 196 LYS A CA 1
ATOM 1492 C C . LYS A 1 196 ? 0.891 -27.059 10.993 1.00 36.81 196 LYS A C 1
ATOM 1494 O O . LYS A 1 196 ? 0.526 -26.264 10.147 1.00 36.81 196 LYS A O 1
ATOM 1499 N N . GLU A 1 197 ? 2.172 -27.043 11.327 1.00 34.91 197 GLU A N 1
ATOM 1500 C CA . GLU A 1 197 ? 3.054 -27.989 11.993 1.00 34.91 197 GLU A CA 1
ATOM 1501 C C . GLU A 1 197 ? 4.135 -27.159 12.711 1.00 34.91 197 GLU A C 1
ATOM 1503 O O . GLU A 1 197 ? 4.880 -26.429 12.069 1.00 34.91 197 GLU A O 1
ATOM 1508 N N . LEU A 1 198 ? 4.237 -27.256 14.035 1.00 32.31 198 LEU A N 1
ATOM 1509 C CA . LEU A 1 198 ? 5.494 -26.985 14.734 1.00 32.31 198 LEU A CA 1
ATOM 1510 C C . LEU A 1 198 ? 5.893 -28.314 15.374 1.00 32.31 198 LEU A C 1
ATOM 1512 O O . LEU A 1 198 ? 5.052 -28.912 16.062 1.00 32.31 198 LEU A O 1
ATOM 1516 N N . PRO A 1 199 ? 7.106 -28.837 15.125 1.00 34.12 199 PRO A N 1
ATOM 1517 C CA . PRO A 1 199 ? 7.588 -30.015 15.827 1.00 34.12 199 PRO A CA 1
ATOM 1518 C C . PRO A 1 199 ? 7.470 -29.780 17.337 1.00 34.12 199 PRO A C 1
ATOM 1520 O O . PRO A 1 199 ? 7.933 -28.767 17.854 1.00 34.12 199 PRO A O 1
ATOM 1523 N N . LEU A 1 200 ? 6.847 -30.722 18.053 1.00 37.69 200 LEU A N 1
ATOM 1524 C CA . LEU A 1 200 ? 6.647 -30.691 19.516 1.00 37.69 200 LEU A CA 1
ATOM 1525 C C . LEU A 1 200 ? 7.939 -30.422 20.314 1.00 37.69 200 LEU A C 1
ATOM 1527 O O . LEU A 1 200 ? 7.880 -30.044 21.480 1.00 37.69 200 LEU A O 1
ATOM 1531 N N . GLU A 1 201 ? 9.092 -30.638 19.688 1.00 39.97 201 GLU A N 1
ATOM 1532 C CA . GLU A 1 201 ? 10.426 -30.459 20.252 1.00 39.97 201 GLU A CA 1
ATOM 1533 C C . GLU A 1 201 ? 10.831 -28.978 20.377 1.00 39.97 201 GLU A C 1
ATOM 1535 O O . GLU A 1 201 ? 11.657 -28.661 21.228 1.00 39.97 201 GLU A O 1
ATOM 1540 N N . GLU A 1 202 ? 10.203 -28.069 19.620 1.00 37.47 202 GLU A N 1
ATOM 1541 C CA . GLU A 1 202 ? 10.551 -26.637 19.559 1.00 37.47 202 GLU A CA 1
ATOM 1542 C C . GLU A 1 202 ? 9.496 -25.708 20.184 1.00 37.47 202 GLU A C 1
ATOM 1544 O O . GLU A 1 202 ? 9.645 -24.488 20.184 1.00 37.47 202 GLU A O 1
ATOM 1549 N N . SER A 1 203 ? 8.419 -26.256 20.754 1.00 32.75 203 SER A N 1
ATOM 1550 C CA . SER A 1 203 ? 7.403 -25.449 21.433 1.00 32.75 203 SER A CA 1
ATOM 1551 C C . SER A 1 203 ? 7.747 -25.237 22.911 1.00 32.75 203 SER A C 1
ATOM 1553 O O . SER A 1 203 ? 7.756 -26.201 23.681 1.00 32.75 203 SER A O 1
ATOM 1555 N N . GLY A 1 204 ? 7.957 -23.982 23.318 1.00 42.59 204 GLY A N 1
ATOM 1556 C CA . GLY A 1 204 ? 8.131 -23.584 24.719 1.00 42.59 204 GLY A CA 1
ATOM 1557 C C . GLY A 1 204 ? 9.223 -22.532 24.928 1.00 42.59 204 GLY A C 1
ATOM 1558 O O . GLY A 1 204 ? 9.910 -22.142 23.992 1.00 42.59 204 GLY A O 1
ATOM 1559 N N . ASP A 1 205 ? 9.372 -22.060 26.166 1.00 39.19 205 ASP A N 1
ATOM 1560 C CA . ASP A 1 205 ? 10.535 -21.258 26.591 1.00 39.19 205 ASP A CA 1
ATOM 1561 C C . ASP A 1 205 ? 11.804 -22.143 26.634 1.00 39.19 205 ASP A C 1
ATOM 1563 O O . ASP A 1 205 ? 11.687 -23.371 26.640 1.00 39.19 205 ASP A O 1
ATOM 1567 N N . LEU A 1 206 ? 13.007 -21.560 26.688 1.00 38.88 206 LEU A N 1
ATOM 1568 C CA . LEU A 1 206 ? 14.298 -22.272 26.606 1.00 38.88 206 LEU A CA 1
ATOM 1569 C C . LEU A 1 206 ? 14.399 -23.467 27.580 1.00 38.88 206 LEU A C 1
ATOM 1571 O O . LEU A 1 206 ? 14.894 -24.529 27.204 1.00 38.88 206 LEU A O 1
ATOM 1575 N N . ASP A 1 207 ? 13.822 -23.340 28.779 1.00 44.03 207 ASP A N 1
ATOM 1576 C CA . ASP A 1 207 ? 13.759 -24.405 29.792 1.00 44.03 207 ASP A CA 1
ATOM 1577 C C . ASP A 1 207 ? 12.871 -25.604 29.376 1.00 44.03 207 ASP A C 1
ATOM 1579 O O . ASP A 1 207 ? 13.085 -26.740 29.805 1.00 44.03 207 ASP A O 1
ATOM 1583 N N . GLN A 1 208 ? 11.840 -25.376 28.553 1.00 43.41 208 GLN A N 1
ATOM 1584 C CA . GLN A 1 208 ? 10.949 -26.426 28.034 1.00 43.41 208 GLN A CA 1
ATOM 1585 C C . GLN A 1 208 ? 11.559 -27.162 26.842 1.00 43.41 208 GLN A C 1
ATOM 1587 O O . GLN A 1 208 ? 11.386 -28.376 26.730 1.00 43.41 208 GLN A O 1
ATOM 1592 N N . VAL A 1 209 ? 12.317 -26.458 26.001 1.00 39.38 209 VAL A N 1
ATOM 1593 C CA . VAL A 1 209 ? 13.061 -27.061 24.885 1.00 39.38 209 VAL A CA 1
ATOM 1594 C C . VAL A 1 209 ? 14.148 -28.007 25.419 1.00 39.38 209 VAL A C 1
ATOM 1596 O O . VAL A 1 209 ? 14.288 -29.131 24.930 1.00 39.38 209 VAL A O 1
ATOM 1599 N N . GLU A 1 210 ? 14.840 -27.627 26.501 1.00 39.72 210 GLU A N 1
ATOM 1600 C CA . GLU A 1 210 ? 15.822 -28.489 27.181 1.00 39.72 210 GLU A CA 1
ATOM 1601 C C . GLU A 1 210 ? 15.186 -29.756 27.787 1.00 39.72 210 GLU A C 1
ATOM 1603 O O . GLU A 1 210 ? 15.745 -30.854 27.697 1.00 39.72 210 GLU A O 1
ATOM 1608 N N . LEU A 1 211 ? 13.980 -29.643 28.355 1.00 42.59 211 LEU A N 1
ATOM 1609 C CA . LEU A 1 211 ? 13.234 -30.787 28.894 1.00 42.59 211 LEU A CA 1
ATOM 1610 C C . LEU A 1 211 ? 12.777 -31.771 27.806 1.00 42.59 211 LEU A C 1
ATOM 1612 O O . LEU A 1 211 ? 12.761 -32.983 28.050 1.00 42.59 211 LEU A O 1
ATOM 1616 N N . ASN A 1 212 ? 12.445 -31.272 26.614 1.00 43.22 212 ASN A N 1
ATOM 1617 C CA . ASN A 1 212 ? 12.019 -32.094 25.481 1.00 43.22 212 ASN A CA 1
ATOM 1618 C C . ASN A 1 212 ? 13.180 -32.913 24.886 1.00 43.22 212 ASN A C 1
ATOM 1620 O O . ASN A 1 212 ? 12.970 -34.060 24.489 1.00 43.22 212 ASN A O 1
ATOM 1624 N N . TYR A 1 213 ? 14.413 -32.391 24.917 1.00 40.62 213 TYR A N 1
ATOM 1625 C CA . TYR A 1 213 ? 15.607 -33.074 24.394 1.00 40.62 213 TYR A CA 1
ATOM 1626 C C . TYR A 1 213 ? 16.146 -34.203 25.295 1.00 40.62 213 TYR A C 1
ATOM 1628 O O . TYR A 1 213 ? 16.754 -35.159 24.809 1.00 40.62 213 TYR A O 1
ATOM 1636 N N . VAL A 1 214 ? 15.930 -34.139 26.614 1.00 38.22 214 VAL A N 1
ATOM 1637 C CA . VAL A 1 214 ? 16.553 -35.074 27.582 1.00 38.22 214 VAL A CA 1
ATOM 1638 C C . VAL A 1 214 ? 15.637 -36.265 27.948 1.00 38.22 214 VAL A C 1
ATOM 1640 O O . VAL A 1 214 ? 16.066 -37.242 28.566 1.00 38.22 214 VAL A O 1
ATOM 1643 N N . GLY A 1 215 ? 14.370 -36.251 27.520 1.00 34.22 215 GLY A N 1
ATOM 1644 C CA . GLY A 1 215 ? 13.312 -37.145 28.006 1.00 34.22 215 GLY A CA 1
ATOM 1645 C C . GLY A 1 215 ? 13.073 -38.476 27.275 1.00 34.22 215 GLY A C 1
ATOM 1646 O O . GLY A 1 215 ? 12.030 -39.090 27.489 1.00 34.22 215 GLY A O 1
ATOM 1647 N N . THR A 1 216 ? 13.960 -38.984 26.417 1.00 34.88 216 THR A N 1
ATOM 1648 C CA . THR A 1 216 ? 13.715 -40.269 25.720 1.00 34.88 216 THR A CA 1
ATOM 1649 C C . THR A 1 216 ? 14.270 -41.477 26.474 1.00 34.88 216 THR A C 1
ATOM 1651 O O . THR A 1 216 ? 15.431 -41.802 26.269 1.00 34.88 216 THR A O 1
ATOM 1654 N N . LYS A 1 217 ? 13.439 -42.210 27.249 1.00 26.91 217 LYS A N 1
ATOM 1655 C CA . LYS A 1 217 ? 13.387 -43.704 27.297 1.00 26.91 217 LYS A CA 1
ATOM 1656 C C . LYS A 1 217 ? 12.103 -44.257 27.972 1.00 26.91 217 LYS A C 1
ATOM 1658 O O . LYS A 1 217 ? 11.979 -44.247 29.188 1.00 26.91 217 LYS A O 1
ATOM 1663 N N . ARG A 1 218 ? 11.300 -44.955 27.142 1.00 27.55 218 ARG A N 1
ATOM 1664 C CA . ARG A 1 218 ? 10.473 -46.177 27.385 1.00 27.55 218 ARG A CA 1
ATOM 1665 C C . ARG A 1 218 ? 9.037 -46.088 27.975 1.00 27.55 218 ARG A C 1
ATOM 1667 O O . ARG A 1 218 ? 8.874 -46.001 29.179 1.00 27.55 218 ARG A O 1
ATOM 1674 N N . LYS A 1 219 ? 8.070 -46.408 27.078 1.00 27.34 219 LYS A N 1
ATOM 1675 C CA . LYS A 1 219 ? 6.838 -47.263 27.181 1.00 27.34 219 LYS A CA 1
ATOM 1676 C C . LYS A 1 219 ? 5.787 -46.906 28.267 1.00 27.34 219 LYS A C 1
ATOM 1678 O O . LYS A 1 219 ? 6.134 -46.721 29.414 1.00 27.34 219 LYS A O 1
ATOM 1683 N N . HIS A 1 220 ? 4.465 -46.885 28.048 1.00 26.22 220 HIS A N 1
ATOM 1684 C CA . HIS A 1 220 ? 3.581 -47.726 27.227 1.00 26.22 220 HIS A CA 1
ATOM 1685 C C . HIS A 1 220 ? 2.270 -46.979 26.871 1.00 26.22 220 HIS A C 1
ATOM 1687 O O . HIS A 1 220 ? 1.749 -46.190 27.653 1.00 26.22 220 HIS A O 1
ATOM 1693 N N . LYS A 1 221 ? 1.724 -47.320 25.701 1.00 31.59 221 LYS A N 1
ATOM 1694 C CA . LYS A 1 221 ? 0.467 -46.877 25.075 1.00 31.59 221 LYS A CA 1
ATOM 1695 C C . LYS A 1 221 ? -0.783 -47.126 25.944 1.00 31.59 221 LYS A C 1
ATOM 1697 O O . LYS A 1 221 ? -1.027 -48.262 26.347 1.00 31.59 221 LYS A O 1
ATOM 1702 N N . LYS A 1 222 ? -1.623 -46.100 26.131 1.00 23.86 222 LYS A N 1
ATOM 1703 C CA . LYS A 1 222 ? -3.069 -46.249 26.377 1.00 23.86 222 LYS A CA 1
ATOM 1704 C C . LYS A 1 222 ? -3.802 -45.115 25.662 1.00 23.86 222 LYS A C 1
ATOM 1706 O O . LYS A 1 222 ? -3.725 -43.967 26.085 1.00 23.86 222 LYS A O 1
ATOM 1711 N N . ASP A 1 223 ? -4.466 -45.462 24.563 1.00 30.41 223 ASP A N 1
ATOM 1712 C CA . ASP A 1 223 ? -5.223 -44.541 23.718 1.00 30.41 223 ASP A CA 1
ATOM 1713 C C . ASP A 1 223 ? -6.327 -43.859 24.535 1.00 30.41 223 ASP A C 1
ATOM 1715 O O . ASP A 1 223 ? -7.321 -44.479 24.925 1.00 30.41 223 ASP A O 1
ATOM 1719 N N . LYS A 1 224 ? -6.144 -42.566 24.808 1.00 26.39 224 LYS A N 1
ATOM 1720 C CA . LYS A 1 224 ? -7.193 -41.685 25.306 1.00 26.39 224 LYS A CA 1
ATOM 1721 C C . LYS A 1 224 ? -7.515 -40.711 24.184 1.00 26.39 224 LYS A C 1
ATOM 1723 O O . LYS A 1 224 ? -6.728 -39.836 23.850 1.00 26.39 224 LYS A O 1
ATOM 1728 N N . LYS A 1 225 ? -8.664 -40.943 23.556 1.00 27.61 225 LYS A N 1
ATOM 1729 C CA . LYS A 1 225 ? -9.242 -40.102 22.511 1.00 27.61 225 LYS A CA 1
ATOM 1730 C C . LYS A 1 225 ? -9.703 -38.792 23.155 1.00 27.61 225 LYS A C 1
ATOM 1732 O O . LYS A 1 225 ? -10.877 -38.654 23.496 1.00 27.61 225 LYS A O 1
ATOM 1737 N N . ASP A 1 226 ? -8.773 -37.875 23.386 1.00 27.39 226 ASP A N 1
ATOM 1738 C CA . ASP A 1 226 ? -9.095 -36.517 23.803 1.00 27.39 226 ASP A CA 1
ATOM 1739 C C . ASP A 1 226 ? -9.618 -35.773 22.562 1.00 27.39 226 ASP A C 1
ATOM 1741 O O . ASP A 1 226 ? -8.905 -35.521 21.594 1.00 27.39 226 ASP A O 1
ATOM 1745 N N . LYS A 1 227 ? -10.934 -35.525 22.551 1.00 28.59 227 LYS A N 1
ATOM 1746 C CA . LYS A 1 227 ? -11.584 -34.611 21.607 1.00 28.59 227 LYS A CA 1
ATOM 1747 C C . LYS A 1 227 ? -11.065 -33.211 21.913 1.00 28.59 227 LYS A C 1
ATOM 1749 O O . LYS A 1 227 ? -11.535 -32.572 22.852 1.00 28.59 227 LYS A O 1
ATOM 1754 N N . GLU A 1 228 ? -10.089 -32.770 21.139 1.00 30.94 228 GLU A N 1
ATOM 1755 C CA . GLU A 1 228 ? -9.577 -31.411 21.192 1.00 30.94 228 GLU A CA 1
ATOM 1756 C C . GLU A 1 228 ? -10.660 -30.454 20.672 1.00 30.94 228 GLU A C 1
ATOM 1758 O O . GLU A 1 228 ? -11.182 -30.597 19.564 1.00 30.94 228 GLU A O 1
ATOM 1763 N N . ALA A 1 229 ? -11.095 -29.549 21.548 1.00 30.52 229 ALA A N 1
ATOM 1764 C CA . ALA A 1 229 ? -12.151 -28.590 21.276 1.00 30.52 229 ALA A CA 1
ATOM 1765 C C . ALA A 1 229 ? -11.651 -27.553 20.263 1.00 30.52 229 ALA A C 1
ATOM 1767 O O . ALA A 1 229 ? -10.738 -26.783 20.563 1.00 30.52 229 ALA A O 1
ATOM 1768 N N . LYS A 1 230 ? -12.271 -27.527 19.077 1.00 30.16 230 LYS A N 1
ATOM 1769 C CA . LYS A 1 230 ? -12.096 -26.456 18.092 1.00 30.16 230 LYS A CA 1
ATOM 1770 C C . LYS A 1 230 ? -12.452 -25.119 18.752 1.00 30.16 230 LYS A C 1
ATOM 1772 O O . LYS A 1 230 ? -13.572 -24.944 19.228 1.00 30.16 230 LYS A O 1
ATOM 1777 N N . ARG A 1 231 ? -11.487 -24.202 18.820 1.00 33.75 231 ARG A N 1
ATOM 1778 C CA . ARG A 1 231 ? -11.689 -22.822 19.281 1.00 33.75 231 ARG A CA 1
ATOM 1779 C C . ARG A 1 231 ? -12.226 -22.015 18.101 1.00 33.75 231 ARG A C 1
ATOM 1781 O O . ARG A 1 231 ? -11.594 -22.009 17.055 1.00 33.75 231 ARG A O 1
ATOM 1788 N N . ALA A 1 232 ? -13.374 -21.364 18.260 1.00 28.06 232 ALA A N 1
ATOM 1789 C CA . ALA A 1 232 ? -13.876 -20.422 17.265 1.00 28.06 232 ALA A CA 1
ATOM 1790 C C . ALA A 1 232 ? -13.136 -19.086 17.438 1.00 28.06 232 ALA A C 1
ATOM 1792 O O . ALA A 1 232 ? -13.293 -18.430 18.470 1.00 28.06 232 ALA A O 1
ATOM 1793 N N . LEU A 1 233 ? -12.303 -18.719 16.464 1.00 39.12 233 LEU A N 1
ATOM 1794 C CA . LEU A 1 233 ? -11.820 -17.349 16.310 1.00 39.12 233 LEU A CA 1
ATOM 1795 C C . LEU A 1 233 ? -13.010 -16.476 15.891 1.00 39.12 233 LEU A C 1
ATOM 1797 O O . LEU A 1 233 ? -13.819 -16.881 15.055 1.00 39.12 233 LEU A O 1
ATOM 1801 N N . VAL A 1 234 ? -13.150 -15.300 16.502 1.00 42.25 234 VAL A N 1
ATOM 1802 C CA . VAL A 1 234 ? -14.128 -14.303 16.055 1.00 42.25 234 VAL A CA 1
ATOM 1803 C C . VAL A 1 234 ? -13.545 -13.664 14.802 1.00 42.25 234 VAL A C 1
ATOM 1805 O O . VAL A 1 234 ? -12.627 -12.855 14.892 1.00 42.25 234 VAL A O 1
ATOM 1808 N N . VAL A 1 235 ? -14.029 -14.095 13.641 1.00 53.53 235 VAL A N 1
ATOM 1809 C CA . VAL A 1 235 ? -13.657 -13.523 12.345 1.00 53.53 235 VAL A CA 1
ATOM 1810 C C . VAL A 1 235 ? -14.261 -12.124 12.251 1.00 53.53 235 VAL A C 1
ATOM 1812 O O . VAL A 1 235 ? -15.472 -11.964 12.422 1.00 53.53 235 VAL A O 1
ATOM 1815 N N . ASP A 1 236 ? -13.426 -11.116 11.997 1.00 68.56 236 ASP A N 1
ATOM 1816 C CA . ASP A 1 236 ? -13.904 -9.774 11.673 1.00 68.56 236 ASP A CA 1
ATOM 1817 C C . ASP A 1 236 ? -14.510 -9.802 10.265 1.00 68.56 236 ASP A C 1
ATOM 1819 O O . ASP A 1 236 ? -13.812 -9.784 9.251 1.00 68.56 236 ASP A O 1
ATOM 1823 N N . THR A 1 237 ? -15.836 -9.911 10.209 1.00 71.19 237 THR A N 1
ATOM 1824 C CA . THR A 1 237 ? -16.567 -9.985 8.945 1.00 71.19 237 THR A CA 1
ATOM 1825 C C . THR A 1 237 ? -16.423 -8.717 8.110 1.00 71.19 237 THR A C 1
ATOM 1827 O O . THR A 1 237 ? -16.546 -8.809 6.897 1.00 71.19 237 THR A O 1
ATOM 1830 N N . ASP A 1 238 ? -16.191 -7.550 8.725 1.00 81.50 238 ASP A N 1
ATOM 1831 C CA . ASP A 1 238 ? -15.934 -6.311 7.980 1.00 81.50 238 ASP A CA 1
ATOM 1832 C C . ASP A 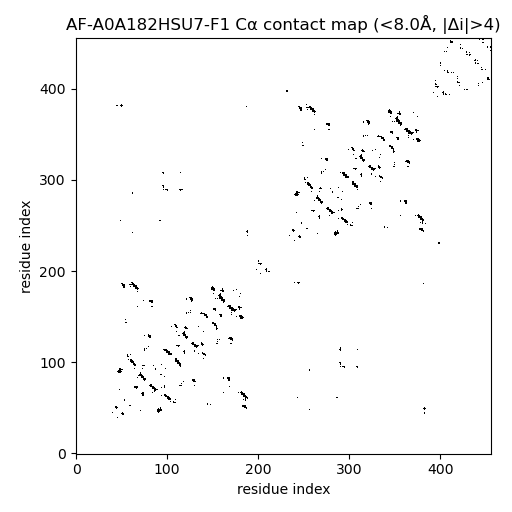1 238 ? -14.543 -6.363 7.346 1.00 81.50 238 ASP A C 1
ATOM 1834 O O . ASP A 1 238 ? -14.418 -6.152 6.147 1.00 81.50 238 ASP A O 1
ATOM 1838 N N . ALA A 1 239 ? -13.520 -6.777 8.095 1.00 80.19 239 ALA A N 1
ATOM 1839 C CA . ALA A 1 239 ? -12.178 -6.936 7.535 1.00 80.19 239 ALA A CA 1
ATOM 1840 C C . ALA A 1 239 ? -12.167 -7.886 6.324 1.00 80.19 239 ALA A C 1
ATOM 1842 O O . ALA A 1 239 ? -11.586 -7.569 5.291 1.00 80.19 239 ALA A O 1
ATOM 1843 N N . VAL A 1 240 ? -12.866 -9.025 6.410 1.00 74.12 240 VAL A N 1
ATOM 1844 C CA . VAL A 1 240 ? -12.962 -9.990 5.298 1.00 74.12 240 VAL A CA 1
ATOM 1845 C C . VAL A 1 240 ? -13.640 -9.383 4.066 1.00 74.12 240 VAL A C 1
ATOM 1847 O O . VAL A 1 240 ? -13.171 -9.589 2.952 1.00 74.12 240 VAL A O 1
ATOM 1850 N N . LYS A 1 241 ? -14.699 -8.585 4.250 1.00 80.81 241 LYS A N 1
ATOM 1851 C CA . LYS A 1 241 ? -15.406 -7.885 3.157 1.00 80.81 241 LYS A CA 1
ATOM 1852 C C . LYS A 1 241 ? -14.563 -6.830 2.446 1.00 80.81 241 LYS A C 1
ATOM 1854 O O . LYS A 1 241 ? -14.986 -6.325 1.410 1.00 80.81 241 LYS A O 1
ATOM 1859 N N . HIS A 1 242 ? -13.419 -6.480 3.013 1.00 83.75 242 HIS A N 1
ATOM 1860 C CA . HIS A 1 242 ? -12.516 -5.451 2.520 1.00 83.75 242 HIS A CA 1
ATOM 1861 C C . HIS A 1 242 ? -11.091 -6.006 2.377 1.00 83.75 242 HIS A C 1
ATOM 1863 O O . HIS A 1 242 ? -10.118 -5.314 2.657 1.00 83.75 242 HIS A O 1
ATOM 1869 N N . GLY A 1 243 ? -10.954 -7.288 2.021 1.00 76.06 243 GLY A N 1
ATOM 1870 C CA . GLY A 1 243 ? -9.663 -7.896 1.686 1.00 76.06 243 GLY A CA 1
ATOM 1871 C C . GLY A 1 243 ? -8.655 -7.968 2.837 1.00 76.06 243 GLY A C 1
ATOM 1872 O O . GLY A 1 243 ? -7.453 -7.954 2.600 1.00 76.06 243 GLY A O 1
ATOM 1873 N N . GLY A 1 244 ? -9.123 -8.020 4.087 1.00 76.69 244 GLY A N 1
ATOM 1874 C CA . GLY A 1 244 ? -8.293 -8.000 5.299 1.00 76.69 244 GLY A CA 1
ATOM 1875 C C . GLY A 1 244 ? -8.174 -6.627 5.970 1.00 76.69 244 GLY A C 1
ATOM 1876 O O . GLY A 1 244 ? -7.606 -6.533 7.057 1.00 76.69 244 GLY A O 1
ATOM 1877 N N . TRP A 1 245 ? -8.748 -5.574 5.380 1.00 87.38 245 TRP A N 1
ATOM 1878 C CA . TRP A 1 245 ? -8.632 -4.201 5.872 1.00 87.38 245 TRP A CA 1
ATOM 1879 C C . TRP A 1 245 ? -9.775 -3.839 6.824 1.00 87.38 245 TRP A C 1
ATOM 1881 O O . TRP A 1 245 ? -10.930 -3.695 6.416 1.00 87.38 245 TRP A O 1
ATOM 1891 N N . TRP A 1 246 ? -9.460 -3.654 8.104 1.00 86.88 246 TRP A N 1
ATOM 1892 C CA . TRP A 1 246 ? -10.444 -3.399 9.158 1.00 86.88 246 TRP A CA 1
ATOM 1893 C C . TRP A 1 246 ? -10.654 -1.903 9.414 1.00 86.88 246 TRP A C 1
ATOM 1895 O O . TRP A 1 246 ? -9.729 -1.097 9.298 1.00 86.88 246 TRP A O 1
ATOM 1905 N N . GLN A 1 247 ? -11.877 -1.521 9.797 1.00 90.19 247 GLN A N 1
ATOM 1906 C CA . GLN A 1 247 ? -12.203 -0.137 10.149 1.00 90.19 247 GLN A CA 1
ATOM 1907 C C . GLN A 1 247 ? -11.553 0.301 11.471 1.00 90.19 247 GLN A C 1
ATOM 1909 O O . GLN A 1 247 ? -11.781 -0.276 12.545 1.00 90.19 247 GLN A O 1
ATOM 1914 N N . VAL A 1 248 ? -10.827 1.414 11.404 1.00 90.12 248 VAL A N 1
ATOM 1915 C CA . VAL A 1 248 ? -10.192 2.045 12.555 1.00 90.12 248 VAL A CA 1
ATOM 1916 C C . VAL A 1 248 ? -11.223 2.756 13.440 1.00 90.12 248 VAL A C 1
ATOM 1918 O O . VAL A 1 248 ? -12.107 3.459 12.953 1.00 90.12 248 VAL A O 1
ATOM 1921 N N . ALA A 1 249 ? -11.096 2.587 14.762 1.00 86.81 249 ALA A N 1
ATOM 1922 C CA . ALA A 1 249 ? -12.000 3.180 15.754 1.00 86.81 249 ALA A CA 1
ATOM 1923 C C . ALA A 1 249 ? -11.347 4.261 16.636 1.00 86.81 249 ALA A C 1
ATOM 1925 O O . ALA A 1 249 ? -12.053 4.957 17.366 1.00 86.81 249 ALA A O 1
ATOM 1926 N N . LYS A 1 250 ? -10.013 4.375 16.624 1.00 87.38 250 LYS A N 1
ATOM 1927 C CA . LYS A 1 250 ? -9.237 5.293 17.470 1.00 87.38 250 LYS A CA 1
ATOM 1928 C C . LYS A 1 250 ? -8.034 5.828 16.704 1.00 87.38 250 LYS A C 1
ATOM 1930 O O . LYS A 1 250 ? -7.490 5.134 15.859 1.00 87.38 250 LYS A O 1
ATOM 1935 N N . THR A 1 251 ? -7.555 7.019 17.050 1.00 88.50 251 THR A N 1
ATOM 1936 C CA . THR A 1 251 ? -6.377 7.619 16.399 1.00 88.50 251 THR A CA 1
ATOM 1937 C C . THR A 1 251 ? -5.100 6.792 16.593 1.00 88.50 251 THR A C 1
ATOM 1939 O O . THR A 1 251 ? -4.286 6.715 15.682 1.00 88.50 251 THR A O 1
ATOM 1942 N N . SER A 1 252 ? -4.950 6.113 17.738 1.00 86.00 252 SER A N 1
ATOM 1943 C CA . SER A 1 252 ? -3.813 5.221 18.041 1.00 86.00 252 SER A CA 1
ATOM 1944 C C . SER A 1 252 ? -3.662 4.046 17.079 1.00 86.00 252 SER A C 1
ATOM 1946 O O . SER A 1 252 ? -2.575 3.497 16.947 1.00 86.00 252 SER A O 1
ATOM 1948 N N . ASP A 1 253 ? -4.764 3.659 16.445 1.00 85.69 253 ASP A N 1
ATOM 1949 C CA . ASP A 1 253 ? -4.871 2.503 15.562 1.00 85.69 253 ASP A CA 1
ATOM 1950 C C . ASP A 1 253 ? -4.563 2.892 14.098 1.00 85.69 253 ASP A C 1
ATOM 1952 O O . ASP A 1 253 ? -4.508 2.034 13.220 1.00 85.69 253 ASP A O 1
ATOM 1956 N N . ILE A 1 254 ? -4.381 4.190 13.817 1.00 88.75 254 ILE A N 1
ATOM 1957 C CA . ILE A 1 254 ? -4.017 4.721 12.498 1.00 88.75 254 ILE A CA 1
ATOM 1958 C C . ILE A 1 254 ? -2.491 4.685 12.376 1.00 88.75 254 ILE A C 1
ATOM 1960 O O . ILE A 1 254 ? -1.804 5.700 12.503 1.00 88.75 254 ILE A O 1
ATOM 1964 N N . THR A 1 255 ? -1.957 3.488 12.179 1.00 83.88 255 THR A N 1
ATOM 1965 C CA . THR A 1 255 ? -0.522 3.240 12.032 1.00 83.88 255 THR A CA 1
ATOM 1966 C C . THR A 1 255 ? -0.269 2.274 10.884 1.00 83.88 255 THR A C 1
ATOM 1968 O O . THR A 1 255 ? -1.137 1.477 10.520 1.00 83.88 255 THR A O 1
ATOM 1971 N N . GLY A 1 256 ? 0.927 2.360 10.300 1.00 84.94 256 GLY A N 1
ATOM 1972 C CA . GLY A 1 256 ? 1.320 1.486 9.202 1.00 84.94 256 GLY A CA 1
ATOM 1973 C C . GLY A 1 256 ? 0.552 1.779 7.917 1.00 84.94 256 GLY A C 1
ATOM 1974 O O . GLY A 1 256 ? 0.257 2.938 7.621 1.00 84.94 256 GLY A O 1
ATOM 1975 N N . SER A 1 257 ? 0.236 0.735 7.153 1.00 89.06 257 SER A N 1
ATOM 1976 C CA . SER A 1 257 ? -0.505 0.856 5.899 1.00 89.06 257 SER A CA 1
ATOM 1977 C C . SER A 1 257 ? -1.997 1.085 6.170 1.00 89.06 257 SER A C 1
ATOM 1979 O O . SER A 1 257 ? -2.657 0.301 6.859 1.00 89.06 257 SER A O 1
ATOM 1981 N N . ILE A 1 258 ? -2.534 2.168 5.612 1.00 93.81 258 ILE A N 1
ATOM 1982 C CA . ILE A 1 258 ? -3.929 2.588 5.737 1.00 93.81 258 ILE A CA 1
ATOM 1983 C C . ILE A 1 258 ? -4.534 2.885 4.367 1.00 93.81 258 ILE A C 1
ATOM 1985 O O . ILE A 1 258 ? -3.831 3.255 3.432 1.00 93.81 258 ILE A O 1
ATOM 1989 N N . ALA A 1 259 ? -5.855 2.787 4.275 1.00 94.44 259 ALA A N 1
ATOM 1990 C CA . ALA A 1 259 ? -6.627 3.240 3.126 1.00 94.44 259 ALA A CA 1
ATOM 1991 C C . ALA A 1 259 ? -7.726 4.204 3.583 1.00 94.44 259 ALA A C 1
ATOM 1993 O O . ALA A 1 259 ? -8.337 4.024 4.643 1.00 94.44 259 ALA A O 1
ATOM 1994 N N . LEU A 1 260 ? -7.974 5.240 2.784 1.00 95.06 260 LEU A N 1
ATOM 1995 C CA . LEU A 1 260 ? -9.037 6.212 3.027 1.00 95.06 260 LEU A CA 1
ATOM 1996 C C . LEU A 1 260 ? -10.228 5.860 2.145 1.00 95.06 260 LEU A C 1
ATOM 1998 O O . LEU A 1 260 ? -10.168 6.032 0.933 1.00 95.06 260 LEU A O 1
ATOM 2002 N N . GLN A 1 261 ? -11.297 5.354 2.750 1.00 94.31 261 GLN A N 1
ATOM 2003 C CA . GLN A 1 261 ? -12.514 4.974 2.044 1.00 94.31 261 GLN A CA 1
ATOM 2004 C C . GLN A 1 261 ? -13.559 6.091 2.121 1.00 94.31 261 GLN A C 1
ATOM 2006 O O . GLN A 1 261 ? -13.902 6.555 3.212 1.00 94.31 261 GLN A O 1
ATOM 2011 N N . PHE A 1 262 ? -14.132 6.439 0.977 1.00 91.44 262 PHE A N 1
ATOM 2012 C CA . PHE A 1 262 ? -15.382 7.187 0.850 1.00 91.44 262 PHE A CA 1
ATOM 2013 C C . PHE A 1 262 ? -16.426 6.283 0.185 1.00 91.44 262 PHE A C 1
ATOM 2015 O O . PHE A 1 262 ? -16.089 5.210 -0.312 1.00 91.44 262 PHE A O 1
ATOM 2022 N N . ASP A 1 263 ? -17.698 6.680 0.200 1.00 79.44 263 ASP A N 1
ATOM 2023 C CA . ASP A 1 263 ? -18.798 5.978 -0.474 1.00 79.44 263 ASP A CA 1
ATOM 2024 C C . ASP A 1 263 ? -18.733 4.425 -0.407 1.00 79.44 263 ASP A C 1
ATOM 2026 O O . ASP A 1 263 ? -18.222 3.814 0.542 1.00 79.44 263 ASP A O 1
ATOM 2030 N N . LYS A 1 264 ? -19.369 3.728 -1.351 1.00 79.88 264 LYS A N 1
ATOM 2031 C CA . LYS A 1 264 ? -19.460 2.262 -1.346 1.00 79.88 264 LYS A CA 1
ATOM 2032 C C . LYS A 1 264 ? -18.138 1.648 -1.816 1.00 79.88 264 LYS A C 1
ATOM 2034 O O . LYS A 1 264 ? -17.991 1.402 -3.004 1.00 79.88 264 LYS A O 1
ATOM 2039 N N . GLN A 1 265 ? -17.222 1.374 -0.885 1.00 84.94 265 GLN A N 1
ATOM 2040 C CA . GLN A 1 265 ? -15.935 0.707 -1.154 1.00 84.94 265 GLN A CA 1
ATOM 2041 C C . GLN A 1 265 ? -15.069 1.416 -2.211 1.00 84.94 265 GLN A C 1
ATOM 2043 O O . GLN A 1 265 ? -14.341 0.767 -2.952 1.00 84.94 265 GLN A O 1
ATOM 2048 N N . ALA A 1 266 ? -15.139 2.746 -2.280 1.00 92.38 266 ALA A N 1
ATOM 2049 C CA . ALA A 1 266 ? -14.253 3.543 -3.118 1.00 92.38 266 ALA A CA 1
ATOM 2050 C C . ALA A 1 266 ? -13.133 4.125 -2.247 1.00 92.38 266 ALA A C 1
ATOM 2052 O O . ALA A 1 266 ? -13.400 4.696 -1.186 1.00 92.38 266 ALA A O 1
ATOM 2053 N N . TYR A 1 267 ? -11.879 3.967 -2.662 1.00 95.00 267 TYR A N 1
ATOM 2054 C CA . TYR A 1 267 ? -10.729 4.428 -1.887 1.00 95.00 267 TYR A CA 1
ATOM 2055 C C . TYR A 1 267 ? -10.036 5.596 -2.579 1.00 95.00 267 TYR A C 1
ATOM 2057 O O . TYR A 1 267 ? -10.082 5.739 -3.797 1.00 95.00 267 TYR A O 1
ATOM 2065 N N . VAL A 1 268 ? -9.408 6.471 -1.800 1.00 95.75 268 VAL A N 1
ATOM 2066 C CA . VAL A 1 268 ? -8.613 7.570 -2.353 1.00 95.75 268 VAL A CA 1
ATOM 2067 C C . VAL A 1 268 ? -7.399 6.992 -3.065 1.00 95.75 268 VAL A C 1
ATOM 2069 O O . VAL A 1 268 ? -6.570 6.344 -2.441 1.00 95.75 268 VAL A O 1
ATOM 2072 N N . LYS A 1 269 ? -7.264 7.299 -4.348 1.00 93.81 269 LYS A N 1
ATOM 2073 C CA . LYS A 1 269 ? -6.167 6.909 -5.224 1.00 93.81 269 LYS A CA 1
ATOM 2074 C C . LYS A 1 269 ? -5.172 8.053 -5.399 1.00 93.81 269 LYS A C 1
ATOM 2076 O O . LYS A 1 269 ? -5.551 9.192 -5.678 1.00 93.81 269 LYS A O 1
ATOM 2081 N N . ALA A 1 270 ? -3.885 7.743 -5.274 1.00 93.56 270 ALA A N 1
ATOM 2082 C CA . ALA A 1 270 ? -2.790 8.660 -5.560 1.00 93.56 270 ALA A CA 1
ATOM 2083 C C . ALA A 1 270 ? -2.392 8.626 -7.042 1.00 93.56 270 ALA A C 1
ATOM 2085 O O . ALA A 1 270 ? -2.257 7.560 -7.642 1.00 93.56 270 ALA A O 1
ATOM 2086 N N . LEU A 1 271 ? -2.154 9.803 -7.620 1.00 90.75 271 LEU A N 1
ATOM 2087 C CA . LEU A 1 271 ? -1.685 9.968 -8.994 1.00 90.75 271 LEU A CA 1
ATOM 2088 C C . LEU A 1 271 ? -0.211 10.400 -9.024 1.00 90.75 271 LEU A C 1
ATOM 2090 O O . LEU A 1 271 ? 0.278 11.086 -8.123 1.00 90.75 271 LEU A O 1
ATOM 2094 N N . ASP A 1 272 ? 0.479 10.052 -10.106 1.00 84.62 272 ASP A N 1
ATOM 2095 C CA . ASP A 1 272 ? 1.894 10.365 -10.359 1.00 84.62 272 ASP A CA 1
ATOM 2096 C C . ASP A 1 272 ? 2.206 11.876 -10.411 1.00 84.62 272 ASP A C 1
ATOM 2098 O O . ASP A 1 272 ? 3.320 12.314 -10.127 1.00 84.62 272 ASP A O 1
ATOM 2102 N N . ASN A 1 273 ? 1.206 12.702 -10.714 1.00 89.12 273 ASN A N 1
ATOM 2103 C CA . ASN A 1 273 ? 1.288 14.165 -10.730 1.00 89.12 273 ASN A CA 1
ATOM 2104 C C . ASN A 1 273 ? 1.131 14.822 -9.334 1.00 89.12 273 ASN A C 1
ATOM 2106 O O . ASN A 1 273 ? 1.093 16.060 -9.211 1.00 89.12 273 ASN A O 1
ATOM 2110 N N . GLY A 1 274 ? 1.029 14.007 -8.280 1.00 88.62 274 GLY A N 1
ATOM 2111 C CA . GLY A 1 274 ? 0.848 14.444 -6.898 1.00 88.62 274 GLY A CA 1
ATOM 2112 C C . GLY A 1 274 ? -0.564 14.942 -6.586 1.00 88.62 274 GLY A C 1
ATOM 2113 O O . GLY A 1 274 ? -0.732 15.706 -5.635 1.00 88.62 274 GLY A O 1
ATOM 2114 N N . LEU A 1 275 ? -1.564 14.580 -7.390 1.00 93.38 275 LEU A N 1
ATOM 2115 C CA . LEU A 1 275 ? -2.981 14.774 -7.082 1.00 93.38 275 LEU A CA 1
ATOM 2116 C C . LEU A 1 275 ? -3.591 13.485 -6.519 1.00 93.38 275 LEU A C 1
ATOM 2118 O O . LEU A 1 275 ? -3.023 12.400 -6.651 1.00 93.38 275 LEU A O 1
ATOM 2122 N N . PHE A 1 276 ? -4.763 13.614 -5.903 1.00 95.44 276 PHE A N 1
ATOM 2123 C CA . PHE A 1 276 ? -5.544 12.490 -5.397 1.00 95.44 276 PHE A CA 1
ATOM 2124 C C . PHE A 1 276 ? -6.952 12.540 -5.968 1.00 95.44 276 PHE A C 1
ATOM 2126 O O . PHE A 1 276 ? -7.543 13.617 -6.064 1.00 95.44 276 PHE A O 1
ATOM 2133 N N . THR A 1 277 ? -7.477 11.373 -6.312 1.00 94.50 277 THR A N 1
ATOM 2134 C CA . THR A 1 277 ? -8.829 11.200 -6.844 1.00 94.50 277 THR A CA 1
ATOM 2135 C C . THR A 1 277 ? -9.511 10.025 -6.156 1.00 94.50 277 THR A C 1
ATOM 2137 O O . THR A 1 277 ? -8.833 9.196 -5.551 1.00 94.50 277 THR A O 1
ATOM 2140 N N . LEU A 1 278 ? -10.834 9.935 -6.205 1.00 94.81 278 LEU A N 1
ATOM 2141 C CA . LEU A 1 278 ? -11.545 8.759 -5.725 1.00 94.81 278 LEU A CA 1
ATOM 2142 C C . LEU A 1 278 ? -11.459 7.626 -6.764 1.00 94.81 278 LEU A C 1
ATOM 2144 O O . LEU A 1 278 ? -11.790 7.802 -7.934 1.00 94.81 278 LEU A O 1
ATOM 2148 N N . GLY A 1 279 ? -10.982 6.458 -6.337 1.00 90.69 279 GLY A N 1
ATOM 2149 C CA . GLY A 1 279 ? -10.944 5.246 -7.148 1.00 90.69 279 GLY A CA 1
ATOM 2150 C C . GLY A 1 279 ? -12.342 4.714 -7.467 1.00 90.69 279 GLY A C 1
ATOM 2151 O O . GLY A 1 279 ? -13.341 5.087 -6.847 1.00 90.69 279 GLY A O 1
ATOM 2152 N N . ALA A 1 280 ? -12.422 3.805 -8.440 1.00 90.12 280 ALA A N 1
ATOM 2153 C CA . ALA A 1 280 ? -13.676 3.117 -8.723 1.00 90.12 280 ALA A CA 1
ATOM 2154 C C . ALA A 1 280 ? -14.102 2.261 -7.510 1.00 90.12 280 ALA A C 1
ATOM 2156 O O . ALA A 1 280 ? -13.241 1.723 -6.815 1.00 90.12 280 ALA A O 1
ATOM 2157 N N . PRO A 1 281 ? -15.410 2.087 -7.257 1.00 91.25 281 PRO A N 1
ATOM 2158 C CA . PRO A 1 281 ? -15.893 1.168 -6.233 1.00 91.25 281 PRO A CA 1
ATOM 2159 C C . PRO A 1 281 ? -15.339 -0.251 -6.415 1.00 91.25 281 PRO A C 1
ATOM 2161 O O . PRO A 1 281 ? -15.473 -0.838 -7.491 1.00 91.25 281 PRO A O 1
ATOM 2164 N N . HIS A 1 282 ? -14.762 -0.804 -5.351 1.00 87.69 282 HIS A N 1
ATOM 2165 C CA . HIS A 1 282 ? -14.267 -2.180 -5.294 1.00 87.69 282 HIS A CA 1
ATOM 2166 C C . HIS A 1 282 ? -15.401 -3.175 -5.022 1.00 87.69 282 HIS A C 1
ATOM 2168 O O . HIS A 1 282 ? -16.472 -2.790 -4.538 1.00 87.69 282 HIS A O 1
ATOM 2174 N N . ASN A 1 283 ? -15.190 -4.459 -5.340 1.00 85.19 283 ASN A N 1
ATOM 2175 C CA . ASN A 1 283 ? -16.152 -5.500 -4.975 1.00 85.19 283 ASN A CA 1
ATOM 2176 C C . ASN A 1 283 ? -15.940 -5.968 -3.531 1.00 85.19 283 ASN A C 1
ATOM 2178 O O . ASN A 1 283 ? -14.874 -5.817 -2.938 1.00 85.19 283 ASN A O 1
ATOM 2182 N N . GLU A 1 284 ? -16.960 -6.619 -2.977 1.00 81.94 284 GLU A N 1
ATOM 2183 C CA . GLU A 1 284 ? -16.872 -7.212 -1.647 1.00 81.94 284 GLU A CA 1
ATOM 2184 C C . GLU A 1 284 ? -15.788 -8.301 -1.605 1.00 81.94 284 GLU A C 1
ATOM 2186 O O . GLU A 1 284 ? -15.841 -9.279 -2.348 1.00 81.94 284 GLU A O 1
ATOM 2191 N N . GLY A 1 285 ? -14.828 -8.132 -0.698 1.00 77.50 285 GLY A N 1
ATOM 2192 C CA . GLY A 1 285 ? -13.657 -8.991 -0.543 1.00 77.50 285 GLY A CA 1
ATOM 2193 C C . GLY A 1 285 ? -12.395 -8.444 -1.210 1.00 77.50 285 GLY A C 1
ATOM 2194 O O . GLY A 1 285 ? -11.305 -8.882 -0.845 1.00 77.50 285 GLY A O 1
ATOM 2195 N N . ASP A 1 286 ? -12.519 -7.465 -2.110 1.00 80.88 286 ASP A N 1
ATOM 2196 C CA . ASP A 1 286 ? -11.365 -6.851 -2.763 1.00 80.88 286 ASP A CA 1
ATOM 2197 C C . ASP A 1 286 ? -10.659 -5.882 -1.784 1.00 80.88 286 ASP A C 1
ATOM 2199 O O . ASP A 1 286 ? -11.319 -5.097 -1.087 1.00 80.88 286 ASP A O 1
ATOM 2203 N N . PRO A 1 287 ? -9.319 -5.947 -1.667 1.00 84.56 287 PRO A N 1
ATOM 2204 C CA . PRO A 1 287 ? -8.547 -4.971 -0.906 1.00 84.56 287 PRO A CA 1
ATOM 2205 C C . PRO A 1 287 ? -8.343 -3.677 -1.712 1.00 84.56 287 PRO A C 1
ATOM 2207 O O . PRO A 1 287 ? -8.476 -3.699 -2.934 1.00 84.56 287 PRO A O 1
ATOM 2210 N N . PRO A 1 288 ? -7.936 -2.575 -1.054 1.00 90.19 288 PRO A N 1
ATOM 2211 C CA . PRO A 1 288 ? -7.474 -1.375 -1.741 1.00 90.19 288 PRO A CA 1
ATOM 2212 C C . PRO A 1 288 ? -6.356 -1.709 -2.736 1.00 90.19 288 PRO A C 1
ATOM 2214 O O . PRO A 1 288 ? -5.468 -2.523 -2.447 1.00 90.19 288 PRO A O 1
ATOM 2217 N N . ASP A 1 289 ? -6.383 -1.055 -3.894 1.00 88.06 289 ASP A N 1
ATOM 2218 C CA . ASP A 1 289 ? -5.297 -1.131 -4.864 1.00 88.06 289 ASP A CA 1
ATOM 2219 C C . ASP A 1 289 ? -4.015 -0.505 -4.273 1.00 88.06 289 ASP A C 1
ATOM 2221 O O . ASP A 1 289 ? -4.086 0.364 -3.406 1.00 88.06 289 ASP A O 1
ATOM 2225 N N . PRO A 1 290 ? -2.812 -0.869 -4.749 1.00 85.81 290 PRO A N 1
ATOM 2226 C CA . PRO A 1 290 ? -1.556 -0.373 -4.182 1.00 85.81 290 PRO A CA 1
ATOM 2227 C C . PRO A 1 290 ? -1.421 1.160 -4.227 1.00 85.81 290 PRO A C 1
ATOM 2229 O O . PRO A 1 290 ? -0.854 1.772 -3.327 1.00 85.81 290 PRO A O 1
ATOM 2232 N N . GLU A 1 291 ? -2.002 1.793 -5.248 1.00 89.62 291 GLU A N 1
ATOM 2233 C CA . GLU A 1 291 ? -2.097 3.253 -5.407 1.00 89.62 291 GLU A CA 1
ATOM 2234 C C . GLU A 1 291 ? -3.103 3.927 -4.454 1.00 89.6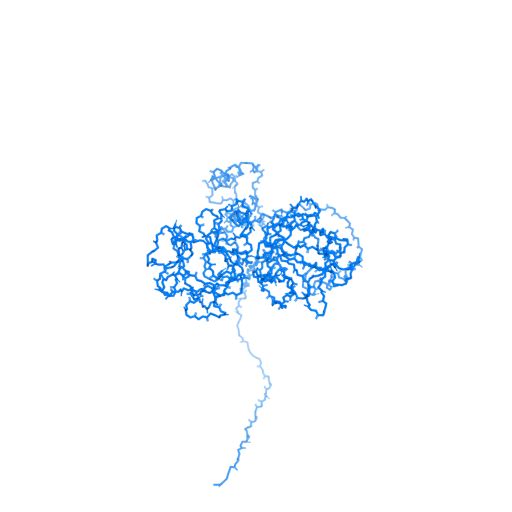2 291 GLU A C 1
ATOM 2236 O O . GLU A 1 291 ? -3.116 5.153 -4.335 1.00 89.62 291 GLU A O 1
ATOM 2241 N N . GLU A 1 292 ? -3.934 3.142 -3.772 1.00 93.81 292 GLU A N 1
ATOM 2242 C CA . GLU A 1 292 ? -4.918 3.577 -2.776 1.00 93.81 292 GLU A CA 1
ATOM 2243 C C . GLU A 1 292 ? -4.438 3.347 -1.332 1.00 93.81 292 GLU A C 1
ATOM 2245 O O . GLU A 1 292 ? -5.145 3.655 -0.365 1.00 93.81 292 GLU A O 1
ATOM 2250 N N . ILE A 1 293 ? -3.226 2.803 -1.177 1.00 92.94 293 ILE A N 1
ATOM 2251 C CA . ILE A 1 293 ? -2.598 2.539 0.113 1.00 92.94 293 ILE A CA 1
ATOM 2252 C C . ILE A 1 293 ? -1.651 3.686 0.474 1.00 92.94 293 ILE A C 1
ATOM 2254 O O . ILE A 1 293 ? -0.797 4.122 -0.302 1.00 92.94 293 ILE A O 1
ATOM 2258 N N . PHE A 1 294 ? -1.782 4.149 1.710 1.00 93.62 294 PHE A N 1
ATOM 2259 C CA . PHE A 1 294 ? -0.971 5.197 2.313 1.00 93.62 294 PHE A CA 1
ATOM 2260 C C . PHE A 1 294 ? -0.251 4.652 3.544 1.00 93.62 294 PHE A C 1
ATOM 2262 O O . PHE A 1 294 ? -0.752 3.750 4.208 1.00 93.62 294 PHE A O 1
ATOM 2269 N N . SER A 1 295 ? 0.880 5.243 3.918 1.00 91.00 295 SER A N 1
ATOM 2270 C CA . SER A 1 295 ? 1.467 5.040 5.245 1.00 91.00 295 SER A CA 1
ATOM 2271 C C . SER A 1 295 ? 0.994 6.129 6.194 1.00 91.00 295 SER A C 1
ATOM 2273 O O . SER A 1 295 ? 1.162 7.319 5.917 1.00 91.00 295 SER A O 1
ATOM 2275 N N . ALA A 1 296 ? 0.433 5.737 7.332 1.00 92.00 296 ALA A N 1
ATOM 2276 C CA . ALA A 1 296 ? 0.123 6.645 8.421 1.00 92.00 296 ALA A CA 1
ATOM 2277 C C . ALA A 1 296 ? 1.286 6.770 9.402 1.00 92.00 296 ALA A C 1
ATOM 2279 O O . ALA A 1 296 ? 1.815 5.779 9.908 1.00 92.00 296 ALA A O 1
ATOM 2280 N N . VAL A 1 297 ? 1.607 8.016 9.739 1.00 89.44 297 VAL A N 1
ATOM 2281 C CA . VAL A 1 297 ? 2.560 8.365 10.790 1.00 89.44 297 VAL A CA 1
ATOM 2282 C C . VAL A 1 297 ? 1.820 9.144 11.869 1.00 89.44 297 VAL A C 1
ATOM 2284 O O . VAL A 1 297 ? 1.310 10.242 11.626 1.00 89.44 297 VAL A O 1
ATOM 2287 N N . LEU A 1 298 ? 1.763 8.581 13.076 1.00 90.50 298 LEU A N 1
ATOM 2288 C CA . LEU A 1 298 ? 1.187 9.253 14.236 1.00 90.50 298 LEU A CA 1
ATOM 2289 C C . LEU A 1 298 ? 2.123 10.387 14.682 1.00 90.50 298 LEU A C 1
ATOM 2291 O O . LEU 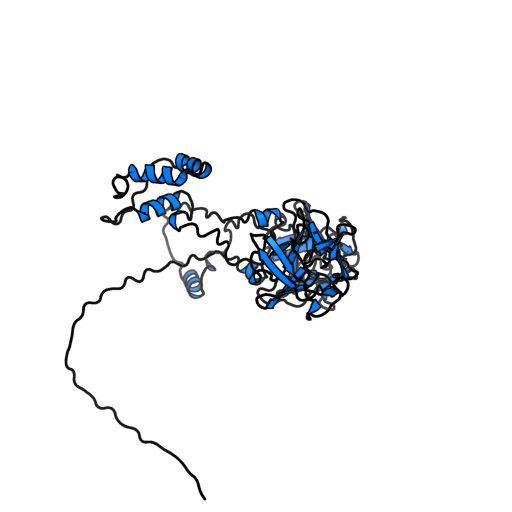A 1 298 ? 3.264 10.142 15.068 1.00 90.50 298 LEU A O 1
ATOM 2295 N N . ILE A 1 299 ? 1.648 11.634 14.633 1.00 90.06 299 ILE A N 1
ATOM 2296 C CA . ILE A 1 299 ? 2.427 12.812 15.054 1.00 90.06 299 ILE A CA 1
ATOM 2297 C C . ILE A 1 299 ? 2.296 13.004 16.567 1.00 90.06 299 ILE A C 1
ATOM 2299 O O . ILE A 1 299 ? 3.263 13.305 17.264 1.00 90.06 299 ILE A O 1
ATOM 2303 N N . ASN A 1 300 ? 1.070 12.871 17.070 1.00 88.69 300 ASN A N 1
ATOM 2304 C CA . ASN A 1 300 ? 0.720 12.897 18.486 1.00 88.69 300 ASN A CA 1
ATOM 2305 C C . ASN A 1 300 ? -0.625 12.173 18.683 1.00 88.69 300 ASN A C 1
ATOM 2307 O O . ASN A 1 300 ? -1.186 11.645 17.731 1.00 88.69 300 ASN A O 1
ATOM 2311 N N . GLU A 1 301 ? -1.174 12.177 19.898 1.00 86.75 301 GLU A N 1
ATOM 2312 C CA . GLU A 1 301 ? -2.433 11.479 20.219 1.00 86.75 301 GLU A CA 1
ATOM 2313 C C . GLU A 1 301 ? -3.659 11.945 19.401 1.00 86.75 301 GLU A C 1
ATOM 2315 O O . GLU A 1 301 ? -4.663 11.238 19.352 1.00 86.75 301 GLU A O 1
ATOM 2320 N N . GLN A 1 302 ? -3.594 13.117 18.761 1.00 89.38 302 GLN A N 1
ATOM 2321 C CA . GLN A 1 302 ? -4.698 13.727 18.011 1.00 89.38 302 GLN A CA 1
ATOM 2322 C C . GLN A 1 302 ? -4.447 13.795 16.503 1.00 89.38 302 GLN A C 1
ATOM 2324 O O . GLN A 1 302 ? -5.399 13.785 15.728 1.00 89.38 302 GLN A O 1
ATOM 2329 N N . LYS A 1 303 ? -3.186 13.890 16.076 1.00 93.06 303 LYS A N 1
ATOM 2330 C CA . LYS A 1 303 ? -2.824 14.207 14.694 1.00 93.06 303 LYS A CA 1
ATOM 2331 C C . LYS A 1 303 ? -2.029 13.102 14.028 1.00 93.06 303 LYS A C 1
ATOM 2333 O O . LYS A 1 303 ? -1.106 12.534 14.612 1.00 93.06 303 LYS A O 1
ATOM 2338 N N . VAL A 1 304 ? -2.338 12.898 12.757 1.00 95.25 304 VAL A N 1
ATOM 2339 C CA . VAL A 1 304 ? -1.705 11.929 11.868 1.00 95.25 304 VAL A CA 1
ATOM 2340 C C . VAL A 1 304 ? -1.232 12.625 10.596 1.00 95.25 304 VAL A C 1
ATOM 2342 O O . VAL A 1 304 ? -1.815 13.621 10.166 1.00 95.25 304 VAL A O 1
ATOM 2345 N N . ALA A 1 305 ? -0.171 12.103 9.997 1.00 95.50 305 ALA A N 1
ATOM 2346 C CA . ALA A 1 305 ? 0.232 12.424 8.635 1.00 95.50 305 ALA A CA 1
ATOM 2347 C C . ALA A 1 305 ? 0.056 11.188 7.756 1.00 95.50 305 ALA A C 1
ATOM 2349 O O . ALA A 1 305 ? 0.305 10.068 8.201 1.00 95.50 305 ALA A O 1
ATOM 2350 N N . PHE A 1 306 ? -0.330 11.404 6.504 1.00 95.38 306 PHE A N 1
ATOM 2351 C CA . PHE A 1 306 ? -0.489 10.343 5.515 1.00 95.38 306 PHE A CA 1
ATOM 2352 C C . PHE A 1 306 ? 0.553 10.518 4.413 1.00 95.38 306 PHE A C 1
ATOM 2354 O O . PHE A 1 306 ? 0.684 11.606 3.851 1.00 95.38 306 PHE A O 1
ATOM 2361 N N . LYS A 1 307 ? 1.293 9.455 4.108 1.00 93.31 307 LYS A N 1
ATOM 2362 C CA . LYS A 1 307 ? 2.289 9.385 3.036 1.00 93.31 307 LYS A CA 1
ATOM 2363 C C . LYS A 1 307 ? 1.745 8.498 1.922 1.00 93.31 307 LYS A C 1
ATOM 2365 O O . LYS A 1 307 ? 1.357 7.367 2.173 1.00 93.31 307 LYS A O 1
ATOM 2370 N N . SER A 1 308 ? 1.693 9.014 0.705 1.00 92.25 308 SER A N 1
ATOM 2371 C CA . SER A 1 308 ? 1.302 8.254 -0.487 1.00 92.25 308 SER A CA 1
ATOM 2372 C C . SER A 1 308 ? 2.360 7.224 -0.890 1.00 92.25 308 SER A C 1
ATOM 2374 O O . SER A 1 308 ? 3.524 7.333 -0.492 1.00 92.25 308 SER A O 1
ATOM 2376 N N . GLY A 1 309 ? 1.982 6.283 -1.760 1.00 82.44 309 GLY A N 1
ATOM 2377 C CA . GLY A 1 309 ? 2.923 5.341 -2.378 1.00 82.44 309 GLY A CA 1
ATOM 2378 C C . GLY A 1 309 ? 3.984 5.963 -3.285 1.00 82.44 309 GLY A C 1
ATOM 2379 O O . GLY A 1 309 ? 4.970 5.307 -3.582 1.00 82.44 309 GLY A O 1
ATOM 2380 N N . TYR A 1 310 ? 3.870 7.249 -3.628 1.00 84.38 310 TYR A N 1
ATOM 2381 C CA . TYR A 1 310 ? 4.929 8.010 -4.313 1.00 84.38 310 TYR A CA 1
ATOM 2382 C C . TYR A 1 310 ? 5.952 8.620 -3.341 1.00 84.38 310 TYR A C 1
ATOM 2384 O O . TYR A 1 310 ? 6.751 9.489 -3.697 1.00 84.38 310 TYR A O 1
ATOM 2392 N N . GLY A 1 311 ? 5.883 8.240 -2.066 1.00 83.81 311 GLY A N 1
ATOM 2393 C CA . GLY A 1 311 ? 6.789 8.710 -1.032 1.00 83.81 311 GLY A CA 1
ATOM 2394 C C . GLY A 1 311 ? 6.518 10.139 -0.546 1.00 83.81 311 GLY A C 1
ATOM 2395 O O . GLY A 1 311 ? 7.311 10.664 0.235 1.00 83.81 311 GLY A O 1
ATOM 2396 N N . LYS A 1 312 ? 5.421 10.774 -0.982 1.00 91.19 312 LYS A N 1
ATOM 2397 C CA . LYS A 1 312 ? 5.066 12.161 -0.638 1.00 91.19 312 LYS A CA 1
ATOM 2398 C C . LYS A 1 312 ? 3.913 12.236 0.353 1.00 91.19 312 LYS A C 1
ATOM 2400 O O . LYS A 1 312 ? 2.955 11.469 0.247 1.00 91.19 312 LYS A O 1
ATOM 2405 N N . TYR A 1 313 ? 3.975 13.194 1.268 1.00 94.81 313 TYR A N 1
ATOM 2406 C CA . TYR A 1 313 ? 2.927 13.455 2.249 1.00 94.81 313 TYR A CA 1
ATOM 2407 C C . TYR A 1 313 ? 1.758 14.233 1.652 1.00 94.81 313 TYR A C 1
ATOM 2409 O O . TYR A 1 313 ? 1.951 15.145 0.843 1.00 94.81 313 TYR A O 1
ATOM 2417 N N . LEU A 1 314 ? 0.551 13.875 2.092 1.00 95.62 314 LEU A N 1
ATOM 2418 C CA . LEU A 1 314 ? -0.674 14.618 1.825 1.00 95.62 314 LEU A CA 1
ATOM 2419 C C . LEU A 1 314 ? -0.564 15.992 2.481 1.00 95.62 314 LEU A C 1
ATOM 2421 O O . LEU A 1 314 ? -0.262 16.092 3.666 1.00 95.62 314 LEU A O 1
ATOM 2425 N N . LYS A 1 315 ? -0.848 17.039 1.716 1.00 95.88 315 LYS A N 1
ATOM 2426 C CA . LYS A 1 315 ? -0.778 18.433 2.141 1.00 95.88 315 LYS A CA 1
ATOM 2427 C C . LYS A 1 315 ? -2.022 19.172 1.680 1.00 95.88 315 LYS A C 1
ATOM 2429 O O . LYS A 1 315 ? -2.385 19.090 0.509 1.00 95.88 315 LYS A O 1
ATOM 2434 N N . VAL A 1 316 ? -2.623 19.954 2.573 1.00 95.94 316 VAL A N 1
ATOM 2435 C CA . VAL A 1 316 ? -3.682 20.896 2.191 1.00 95.94 316 VAL A CA 1
ATOM 2436 C C . VAL A 1 316 ? -3.087 22.190 1.623 1.00 95.94 316 VAL A C 1
ATOM 2438 O O . VAL A 1 316 ? -2.228 22.831 2.238 1.00 95.94 316 VAL A O 1
ATOM 2441 N N . GLU A 1 317 ? -3.534 22.577 0.432 1.00 94.88 317 GLU A N 1
ATOM 2442 C CA . GLU A 1 317 ? -3.175 23.830 -0.228 1.00 94.88 317 GLU A CA 1
ATOM 2443 C C . GLU A 1 317 ? -4.113 24.978 0.180 1.00 94.88 317 GLU A C 1
ATOM 2445 O O . GLU A 1 317 ? -5.138 24.800 0.842 1.00 94.88 317 GLU A O 1
ATOM 2450 N N . LYS A 1 318 ? -3.738 26.211 -0.178 1.00 91.12 318 LYS A N 1
ATOM 2451 C CA . LYS A 1 318 ? -4.469 27.426 0.235 1.00 91.12 318 LYS A CA 1
ATOM 2452 C C . LYS A 1 318 ? -5.883 27.521 -0.337 1.00 91.12 318 LYS A C 1
ATOM 2454 O O . LYS A 1 318 ? -6.729 28.174 0.267 1.00 91.12 318 LYS A O 1
ATOM 2459 N N . ASP A 1 319 ? -6.106 26.926 -1.500 1.00 91.50 319 ASP A N 1
ATOM 2460 C CA . ASP A 1 319 ? -7.402 26.822 -2.174 1.00 91.50 319 ASP A CA 1
ATOM 2461 C C . ASP A 1 319 ? -8.275 25.686 -1.615 1.00 91.50 319 ASP A C 1
ATOM 2463 O O . ASP A 1 319 ? -9.444 25.583 -1.972 1.00 91.50 319 ASP A O 1
ATOM 2467 N N . GLY A 1 320 ? -7.738 24.878 -0.695 1.00 91.88 320 GLY A N 1
ATOM 2468 C CA . GLY A 1 320 ? -8.415 23.721 -0.125 1.00 91.88 320 GLY A CA 1
ATOM 2469 C C . GLY A 1 320 ? -8.160 22.422 -0.886 1.00 91.88 320 GLY A C 1
ATOM 2470 O O . GLY A 1 320 ? -8.633 21.390 -0.429 1.00 91.88 320 GLY A O 1
ATOM 2471 N N . MET A 1 321 ? -7.401 22.417 -1.986 1.00 94.50 321 MET A N 1
ATOM 2472 C CA . MET A 1 321 ? -7.032 21.174 -2.670 1.00 94.50 321 MET A CA 1
ATOM 2473 C C . MET A 1 321 ? -6.032 20.371 -1.828 1.00 94.50 321 MET A C 1
ATOM 2475 O O . MET A 1 321 ? -5.166 20.953 -1.171 1.00 94.50 321 MET A O 1
ATOM 2479 N N . ILE A 1 322 ? -6.114 19.039 -1.841 1.00 96.12 322 ILE A N 1
ATOM 2480 C CA . ILE A 1 322 ? -5.120 18.184 -1.180 1.00 96.12 322 ILE A CA 1
ATOM 2481 C C . ILE A 1 322 ? -4.162 17.623 -2.227 1.00 96.12 322 ILE A C 1
ATOM 2483 O O . ILE A 1 322 ? -4.579 17.041 -3.225 1.00 96.12 322 ILE A O 1
ATOM 2487 N N . THR A 1 323 ? -2.859 17.805 -2.006 1.00 95.25 323 THR A N 1
ATOM 2488 C CA . THR A 1 323 ? -1.812 17.371 -2.940 1.00 95.25 323 THR A CA 1
ATOM 2489 C C . THR A 1 323 ? -0.710 16.598 -2.226 1.00 95.25 323 THR A C 1
ATOM 2491 O O . THR A 1 323 ? -0.451 16.799 -1.043 1.00 95.25 323 THR A O 1
ATOM 2494 N N . GLY A 1 324 ? -0.088 15.662 -2.934 1.00 93.88 324 GLY A N 1
ATOM 2495 C CA . GLY A 1 324 ? 0.947 14.762 -2.441 1.00 93.88 324 GLY A CA 1
ATOM 2496 C C . GLY A 1 324 ? 2.306 15.150 -2.991 1.00 93.88 324 GLY A C 1
ATOM 2497 O O . GLY A 1 324 ? 2.871 14.411 -3.787 1.00 93.88 324 GLY A O 1
ATOM 2498 N N . ARG A 1 325 ? 2.817 16.334 -2.638 1.00 92.19 325 ARG A N 1
ATOM 2499 C CA . ARG A 1 325 ? 4.105 16.841 -3.163 1.00 92.19 325 ARG A CA 1
ATOM 2500 C C . ARG A 1 325 ? 5.156 17.107 -2.087 1.00 92.19 325 ARG A C 1
ATOM 2502 O O . ARG A 1 325 ? 6.299 17.399 -2.424 1.00 92.19 325 ARG A O 1
ATOM 2509 N N . SER A 1 326 ? 4.787 17.012 -0.812 1.00 91.31 326 SER A N 1
ATOM 2510 C CA . SER A 1 326 ? 5.681 17.308 0.309 1.00 91.31 326 SER A CA 1
ATOM 2511 C C . SER A 1 326 ? 6.575 16.118 0.653 1.00 91.31 326 SER A C 1
ATOM 2513 O O . SER A 1 326 ? 6.085 15.012 0.860 1.00 91.31 326 SER A O 1
ATOM 2515 N N . ASP A 1 327 ? 7.881 16.353 0.791 1.00 88.62 327 ASP A N 1
ATOM 2516 C CA . ASP A 1 327 ? 8.847 15.337 1.248 1.00 88.62 327 ASP A CA 1
ATOM 2517 C C . ASP A 1 327 ? 8.851 15.144 2.772 1.00 88.62 327 ASP A C 1
ATOM 2519 O O . ASP A 1 327 ? 9.350 14.141 3.279 1.00 88.62 327 ASP A O 1
ATOM 2523 N N . ALA A 1 328 ? 8.306 16.107 3.517 1.00 88.69 328 ALA A N 1
ATOM 2524 C CA . ALA A 1 328 ? 8.343 16.120 4.972 1.00 88.69 328 ALA A CA 1
ATOM 2525 C C . ALA A 1 328 ? 7.015 16.587 5.568 1.00 88.69 328 ALA A C 1
ATOM 2527 O O . ALA A 1 328 ? 6.283 17.373 4.967 1.00 88.69 328 ALA A O 1
ATOM 2528 N N . VAL A 1 329 ? 6.753 16.134 6.792 1.00 90.94 329 VAL A N 1
ATOM 2529 C CA . VAL A 1 329 ? 5.590 16.552 7.573 1.00 90.94 329 VAL A CA 1
ATOM 2530 C C . VAL A 1 329 ? 5.865 17.913 8.210 1.00 90.94 329 VAL A C 1
ATOM 2532 O O . VAL A 1 329 ? 6.752 18.050 9.054 1.00 90.94 329 VAL A O 1
ATOM 2535 N N . SER A 1 330 ? 5.082 18.920 7.833 1.00 91.12 330 SER A N 1
ATOM 2536 C CA . SER A 1 330 ? 4.989 20.212 8.510 1.00 91.12 330 SER A CA 1
ATOM 2537 C C . SER A 1 330 ? 3.565 20.407 9.036 1.00 91.12 330 SER A C 1
ATOM 2539 O O . SER A 1 330 ? 2.855 19.440 9.293 1.00 91.12 330 SER A O 1
ATOM 2541 N N . ALA A 1 331 ? 3.147 21.649 9.277 1.00 92.25 331 ALA A N 1
ATOM 2542 C CA . ALA A 1 331 ? 1.823 21.965 9.801 1.00 92.25 331 ALA A CA 1
ATOM 2543 C C . ALA A 1 331 ? 0.686 21.668 8.808 1.00 92.25 331 ALA A C 1
ATOM 2545 O O . ALA A 1 331 ? -0.424 21.398 9.253 1.00 92.25 331 ALA A O 1
ATOM 2546 N N . LEU A 1 332 ? 0.946 21.728 7.495 1.00 93.75 332 LEU A N 1
ATOM 2547 C CA . LEU A 1 332 ? -0.068 21.559 6.443 1.00 93.75 332 LEU A CA 1
ATOM 2548 C C . LEU A 1 332 ? -0.313 20.089 6.071 1.00 93.75 332 LEU A C 1
ATOM 2550 O O . LEU A 1 332 ? -1.302 19.780 5.413 1.00 93.75 332 LEU A O 1
ATOM 2554 N N . GLU A 1 333 ? 0.573 19.201 6.511 1.00 95.69 333 GLU A N 1
ATOM 2555 C CA . GLU A 1 333 ? 0.515 17.755 6.310 1.00 95.69 333 GLU A CA 1
ATOM 2556 C C . GLU A 1 333 ? -0.111 17.016 7.506 1.00 95.69 333 GLU A C 1
ATOM 2558 O O . GLU A 1 333 ? -0.167 15.787 7.525 1.00 95.69 333 GLU A O 1
ATOM 2563 N N . GLN A 1 334 ? -0.558 17.755 8.529 1.00 95.44 334 GLN A N 1
ATOM 2564 C CA . GLN A 1 334 ? -1.190 17.183 9.718 1.00 95.44 334 GLN A CA 1
ATOM 2565 C C . GLN A 1 334 ? -2.706 17.186 9.565 1.00 95.44 334 GLN A C 1
ATOM 2567 O O . GLN A 1 334 ? -3.316 18.237 9.356 1.00 95.44 334 GLN A O 1
ATOM 2572 N N . PHE A 1 335 ? -3.301 16.019 9.771 1.00 96.69 335 PHE A N 1
ATOM 2573 C CA . PHE A 1 335 ? -4.739 15.807 9.787 1.00 96.69 335 PHE A CA 1
ATOM 2574 C C . PHE A 1 335 ? -5.169 15.326 11.170 1.00 96.69 335 PHE A C 1
ATOM 2576 O O . PHE A 1 335 ? -4.442 14.594 11.839 1.00 96.69 335 PHE A O 1
ATOM 2583 N N . GLU A 1 336 ? -6.349 15.745 11.607 1.00 96.06 336 GLU A N 1
ATOM 2584 C CA . GLU A 1 336 ? -6.942 15.363 12.886 1.00 96.06 336 GLU A CA 1
ATOM 2585 C C . GLU A 1 336 ? -8.188 14.498 12.629 1.00 96.06 336 GLU A C 1
ATOM 2587 O O . GLU A 1 336 ? -9.200 15.003 12.136 1.00 96.06 336 GLU A O 1
ATOM 2592 N N . PRO A 1 337 ? -8.128 13.184 12.909 1.00 95.12 337 PRO A N 1
ATOM 2593 C CA . PRO A 1 337 ? -9.275 12.295 12.789 1.00 95.12 337 PRO A CA 1
ATOM 2594 C C . PRO A 1 337 ? -10.285 12.557 13.908 1.00 95.12 337 PRO A C 1
ATOM 2596 O O . PRO A 1 337 ? -9.961 12.481 15.093 1.00 95.12 337 PRO A O 1
ATOM 2599 N N . VAL A 1 338 ? -11.532 12.817 13.528 1.00 93.69 338 VAL A N 1
ATOM 2600 C CA . VAL A 1 338 ? -12.652 13.051 14.442 1.00 93.69 338 VAL A CA 1
ATOM 2601 C C . VAL A 1 338 ? -13.610 11.870 14.352 1.00 93.69 338 VAL A C 1
ATOM 2603 O O . VAL A 1 338 ? -14.163 11.598 13.288 1.00 93.69 338 VAL A O 1
ATOM 2606 N N . PHE A 1 339 ? -13.810 11.171 15.471 1.00 91.44 339 PHE A N 1
ATOM 2607 C CA . PHE A 1 339 ? -14.708 10.019 15.570 1.00 91.44 339 PHE A CA 1
ATOM 2608 C C . PHE A 1 339 ? -16.005 10.412 16.282 1.00 91.44 339 PHE A C 1
ATOM 2610 O O . PHE A 1 339 ? -15.983 10.809 17.447 1.00 91.44 339 PHE A O 1
ATOM 2617 N N . GLU A 1 340 ? -17.146 10.253 15.614 1.00 87.81 340 GLU A N 1
ATOM 2618 C CA . GLU A 1 340 ? -18.462 10.560 16.180 1.00 87.81 340 GLU A CA 1
ATOM 2619 C C . GLU A 1 340 ? -19.504 9.529 15.726 1.00 87.81 340 GLU A C 1
ATOM 2621 O O . GLU A 1 340 ? -19.677 9.275 14.539 1.00 87.81 340 GLU A O 1
ATOM 2626 N N . GLN A 1 341 ? -20.205 8.901 16.680 1.00 83.56 341 GLN A N 1
ATOM 2627 C CA . GLN A 1 341 ? -21.274 7.917 16.413 1.00 83.56 341 GLN A CA 1
ATOM 2628 C C . GLN A 1 341 ? -20.875 6.766 15.460 1.00 83.56 341 GLN A C 1
ATOM 2630 O O . GLN A 1 341 ? -21.697 6.267 14.694 1.00 83.56 341 GLN A O 1
ATOM 2635 N N . GLY A 1 342 ? -19.611 6.329 15.511 1.00 80.25 342 GLY A N 1
ATOM 2636 C CA . GLY A 1 342 ? -19.086 5.261 14.647 1.00 80.25 342 GLY A CA 1
ATOM 2637 C C . GLY A 1 342 ? -18.729 5.707 13.225 1.00 80.25 342 GLY A C 1
ATOM 2638 O O . GLY A 1 342 ? -18.392 4.867 12.396 1.00 80.25 342 GLY A O 1
ATOM 2639 N N . LYS A 1 343 ? -18.791 7.012 12.946 1.00 88.25 343 LYS A N 1
ATOM 2640 C CA . LYS A 1 343 ? -18.295 7.639 11.720 1.00 88.25 343 LYS A CA 1
ATOM 2641 C C . LYS A 1 343 ? -16.988 8.366 12.001 1.00 88.25 343 LYS A C 1
ATOM 2643 O O . LYS A 1 343 ? -16.745 8.787 13.134 1.00 88.25 343 LYS A O 1
ATOM 2648 N N . THR A 1 344 ? -16.192 8.551 10.957 1.00 93.44 344 THR A N 1
ATOM 2649 C CA . THR A 1 344 ? -14.940 9.301 11.024 1.00 93.44 344 THR A CA 1
ATOM 2650 C C . THR A 1 344 ? -14.965 10.425 9.996 1.00 93.44 344 THR A C 1
ATOM 2652 O O . THR A 1 344 ? -15.529 10.282 8.915 1.00 93.44 344 THR A O 1
ATOM 2655 N N . ALA A 1 345 ? -14.371 11.558 10.342 1.00 94.88 345 ALA A N 1
ATOM 2656 C CA . ALA A 1 345 ? -14.064 12.638 9.415 1.00 94.88 345 ALA A CA 1
ATOM 2657 C C . ALA A 1 345 ? -12.623 13.096 9.661 1.00 94.88 345 ALA A C 1
ATOM 2659 O O . ALA A 1 345 ? -12.119 12.989 10.780 1.00 94.88 345 ALA A O 1
ATOM 2660 N N . LEU A 1 346 ? -11.953 13.604 8.631 1.00 96.25 346 LEU A N 1
ATOM 2661 C CA . LEU A 1 346 ? -10.585 14.112 8.737 1.00 96.25 346 LEU A CA 1
ATOM 2662 C C . LEU A 1 346 ? -10.601 15.636 8.700 1.00 96.25 346 LEU A C 1
ATOM 2664 O O . LEU A 1 346 ? -11.057 16.222 7.723 1.00 96.25 346 LEU A O 1
ATOM 2668 N N . LEU A 1 347 ? -10.097 16.282 9.747 1.00 96.19 347 LEU A N 1
ATOM 2669 C CA . LEU A 1 347 ? -9.918 17.729 9.797 1.00 96.19 347 LEU A CA 1
ATOM 2670 C C . LEU A 1 347 ? -8.516 18.090 9.294 1.00 96.19 347 LEU A C 1
ATOM 2672 O O . LEU A 1 347 ? -7.514 17.652 9.858 1.00 96.19 347 LEU A O 1
ATOM 2676 N N . ALA A 1 348 ? -8.437 18.896 8.239 1.00 96.06 348 ALA A N 1
ATOM 2677 C CA . ALA A 1 348 ? -7.180 19.393 7.694 1.00 96.06 348 ALA A CA 1
ATOM 2678 C C . ALA A 1 348 ? -6.691 20.653 8.434 1.00 96.06 348 ALA A C 1
ATOM 2680 O O . ALA A 1 348 ? -7.441 21.340 9.133 1.00 96.06 348 ALA A O 1
ATOM 2681 N N . ALA A 1 349 ? -5.421 21.011 8.231 1.00 92.88 349 ALA A N 1
ATOM 2682 C CA . ALA A 1 349 ? -4.775 22.152 8.887 1.00 92.88 349 ALA A CA 1
ATOM 2683 C C . ALA A 1 349 ? -5.427 23.522 8.603 1.00 92.88 349 ALA A C 1
ATOM 2685 O O . ALA A 1 349 ? -5.244 24.469 9.370 1.00 92.88 349 ALA A O 1
ATOM 2686 N N . ASN A 1 350 ? -6.199 23.641 7.519 1.00 92.94 350 ASN A N 1
ATOM 2687 C CA . ASN A 1 350 ? -6.965 24.845 7.184 1.00 92.94 350 ASN A CA 1
ATOM 2688 C C . ASN A 1 350 ? -8.280 24.981 7.989 1.00 92.94 350 ASN A C 1
ATOM 2690 O O . ASN A 1 350 ? -8.997 25.971 7.829 1.00 92.94 350 ASN A O 1
ATOM 2694 N N . GLY A 1 351 ? -8.591 24.018 8.865 1.00 93.00 351 GLY A N 1
ATOM 2695 C CA . GLY A 1 351 ? -9.812 23.994 9.670 1.00 93.00 351 GLY A CA 1
ATOM 2696 C C . GLY A 1 351 ? -11.056 23.535 8.903 1.00 93.00 351 GLY A C 1
ATOM 2697 O O . GLY A 1 351 ? -12.172 23.813 9.347 1.00 93.00 351 GLY A O 1
ATOM 2698 N N . CYS A 1 352 ? -10.874 22.876 7.757 1.00 95.62 352 CYS A N 1
ATOM 2699 C CA . CYS A 1 352 ? -11.935 22.275 6.954 1.00 95.62 352 CYS A CA 1
ATOM 2700 C C . CYS A 1 352 ? -11.804 20.747 6.930 1.00 95.62 352 CYS A C 1
ATOM 2702 O O . CYS A 1 352 ? -10.723 20.200 7.148 1.00 95.62 352 CYS A O 1
ATOM 2704 N N . PHE A 1 353 ? -12.913 20.060 6.676 1.00 96.50 353 PHE A N 1
ATOM 2705 C CA . PHE A 1 353 ? -12.961 18.606 6.601 1.00 96.50 353 PHE A CA 1
ATOM 2706 C C . PHE A 1 353 ? -12.653 18.114 5.193 1.00 96.50 353 PHE A C 1
ATOM 2708 O O . PHE A 1 353 ? -13.055 18.750 4.218 1.00 96.50 353 PHE A O 1
ATOM 2715 N N . VAL A 1 354 ? -11.937 16.994 5.118 1.00 96.50 354 VAL A N 1
ATOM 2716 C CA . VAL A 1 354 ? -11.615 16.300 3.871 1.00 96.50 354 VAL A CA 1
ATOM 2717 C C . VAL A 1 354 ? -12.887 15.695 3.275 1.00 96.50 354 VAL A C 1
ATOM 2719 O O . VAL A 1 354 ? -13.652 15.042 3.979 1.00 96.50 354 VAL A O 1
ATOM 2722 N N . SER A 1 355 ? -13.080 15.898 1.979 1.00 95.31 355 SER A N 1
ATOM 2723 C CA . SER A 1 355 ? -14.183 15.399 1.159 1.00 95.31 355 SER A CA 1
ATOM 2724 C C . SER A 1 355 ? -13.687 15.102 -0.255 1.00 95.31 355 SER A C 1
ATOM 2726 O O . SER A 1 355 ? -12.592 15.518 -0.640 1.00 95.31 355 SER A O 1
ATOM 2728 N N . VAL A 1 356 ? -14.523 14.438 -1.043 1.00 93.62 356 VAL A N 1
ATOM 2729 C CA . VAL A 1 356 ? -14.326 14.276 -2.487 1.00 93.62 356 VAL A CA 1
ATOM 2730 C C . VAL A 1 356 ? -15.198 15.294 -3.218 1.00 93.62 356 VAL A C 1
ATOM 2732 O O . VAL A 1 356 ? -16.363 15.479 -2.858 1.00 93.62 356 VAL A O 1
ATOM 2735 N N . ASP A 1 357 ? -14.630 15.994 -4.196 1.00 91.56 357 ASP A N 1
ATOM 2736 C CA . ASP A 1 357 ? -15.383 16.907 -5.050 1.00 91.56 357 ASP A CA 1
ATOM 2737 C C . ASP A 1 357 ? -16.282 16.106 -6.015 1.00 91.56 357 ASP A C 1
ATOM 2739 O O . ASP A 1 357 ? -15.787 15.220 -6.710 1.00 91.56 357 ASP A O 1
ATOM 2743 N N . PRO A 1 358 ? -17.601 16.368 -6.070 1.00 87.19 358 PRO A N 1
ATOM 2744 C CA . PRO A 1 358 ? -18.519 15.611 -6.919 1.00 87.19 358 PRO A CA 1
ATOM 2745 C C . PRO A 1 358 ? -18.395 15.916 -8.423 1.00 87.19 358 PRO A C 1
ATOM 2747 O O . PRO A 1 358 ? -19.043 15.234 -9.218 1.00 87.19 358 PRO A O 1
ATOM 2750 N N . GLU A 1 359 ? -17.660 16.959 -8.830 1.00 87.88 359 GLU A N 1
ATOM 2751 C CA . GLU A 1 359 ? -17.487 17.322 -10.243 1.00 87.88 359 GLU A CA 1
ATOM 2752 C C . GLU A 1 359 ? -16.316 16.587 -10.905 1.00 87.88 359 GLU A C 1
ATOM 2754 O O . GLU A 1 359 ? -16.428 16.199 -12.071 1.00 87.88 359 GLU A O 1
ATOM 2759 N N . ASP A 1 360 ? -15.205 16.404 -10.189 1.00 88.62 360 ASP A N 1
ATOM 2760 C CA . ASP A 1 360 ? -13.959 15.845 -10.732 1.00 88.62 360 ASP A CA 1
ATOM 2761 C C . ASP A 1 360 ? -13.315 14.747 -9.867 1.00 88.62 360 ASP A C 1
ATOM 2763 O O . ASP A 1 360 ? -12.186 14.328 -10.138 1.00 88.62 360 ASP A O 1
ATOM 2767 N N . ASP A 1 361 ? -14.028 14.267 -8.846 1.00 91.81 361 ASP A N 1
ATOM 2768 C CA . ASP A 1 361 ? -13.582 13.249 -7.893 1.00 91.81 361 ASP A CA 1
ATOM 2769 C C . ASP A 1 361 ? -12.275 13.620 -7.162 1.00 91.81 361 ASP A C 1
ATOM 2771 O O . ASP A 1 361 ? -11.596 12.742 -6.621 1.00 91.81 361 ASP A O 1
ATOM 2775 N N . ALA A 1 362 ? -11.882 14.900 -7.134 1.00 93.38 362 ALA A N 1
ATOM 2776 C CA . ALA A 1 362 ? -10.647 15.337 -6.494 1.00 93.38 362 ALA A CA 1
ATOM 2777 C C . ALA A 1 362 ? -10.765 15.368 -4.965 1.00 93.38 362 ALA A C 1
ATOM 2779 O O . ALA A 1 362 ? -11.796 15.720 -4.388 1.00 93.38 362 ALA A O 1
ATOM 2780 N N . LEU A 1 363 ? -9.664 15.053 -4.278 1.00 95.50 363 LEU A N 1
ATOM 2781 C CA . LEU A 1 363 ? -9.607 15.157 -2.821 1.00 95.50 363 LEU A CA 1
ATOM 2782 C C . LEU A 1 363 ? -9.409 16.617 -2.381 1.00 95.50 363 LEU A C 1
ATOM 2784 O O . LEU A 1 363 ? -8.391 17.251 -2.683 1.00 95.50 363 LEU A O 1
ATOM 2788 N N . VAL A 1 364 ? -10.361 17.140 -1.611 1.00 95.94 364 VAL A N 1
ATOM 2789 C CA . VAL A 1 364 ? -10.397 18.546 -1.189 1.00 95.94 364 VAL A CA 1
ATOM 2790 C C . VAL A 1 364 ? -10.752 18.681 0.292 1.00 95.94 364 VAL A C 1
ATOM 2792 O O . VAL A 1 364 ? -11.340 17.793 0.894 1.00 95.94 364 VAL A O 1
ATOM 2795 N N . ALA A 1 365 ? -10.405 19.807 0.907 1.00 96.06 365 ALA A N 1
ATOM 2796 C CA . ALA A 1 365 ? -10.787 20.188 2.262 1.00 96.06 365 ALA A CA 1
ATOM 2797 C C . ALA A 1 365 ? -11.338 21.618 2.269 1.00 96.06 365 ALA A C 1
ATOM 2799 O O . ALA A 1 365 ? -10.627 22.580 2.568 1.00 96.06 365 ALA A O 1
ATOM 2800 N N . ILE A 1 366 ? -12.620 21.762 1.922 1.00 94.38 366 ILE A N 1
ATOM 2801 C CA . ILE A 1 366 ? -13.258 23.071 1.694 1.00 94.38 366 ILE A CA 1
ATOM 2802 C C . ILE A 1 366 ? -14.302 23.391 2.770 1.00 94.38 366 ILE A C 1
ATOM 2804 O O . ILE A 1 366 ? -14.368 24.524 3.258 1.00 94.38 366 ILE A O 1
ATOM 2808 N N . LYS A 1 367 ? -15.129 22.416 3.173 1.00 93.69 367 LYS A N 1
ATOM 2809 C CA . LYS A 1 367 ? -16.248 22.659 4.096 1.00 93.69 367 LYS A CA 1
ATOM 2810 C C . LYS A 1 367 ? -15.794 22.613 5.558 1.00 93.69 367 LYS A C 1
ATOM 2812 O O . LYS A 1 367 ? -15.086 21.713 5.987 1.00 93.69 367 LYS A O 1
ATOM 2817 N N . LYS A 1 368 ? -16.272 23.561 6.372 1.00 92.62 368 LYS A N 1
ATOM 2818 C CA . LYS A 1 368 ? -16.005 23.618 7.830 1.00 92.62 368 LYS A CA 1
ATOM 2819 C C . LYS A 1 368 ? -16.934 22.751 8.681 1.00 92.62 368 LYS A C 1
ATOM 2821 O O . LYS A 1 368 ? -16.784 22.703 9.897 1.00 92.62 368 LYS A O 1
ATOM 2826 N N . LYS A 1 369 ? -17.955 22.148 8.077 1.00 91.88 369 LYS A N 1
ATOM 2827 C CA . LYS A 1 369 ? -18.938 21.301 8.759 1.00 91.88 369 LYS A CA 1
ATOM 2828 C C . LYS A 1 369 ? -18.966 19.950 8.070 1.00 91.88 369 LYS A C 1
ATOM 2830 O O . LYS A 1 369 ? -18.928 19.916 6.846 1.00 91.88 369 LYS A O 1
ATOM 2835 N N . VAL A 1 370 ? -19.083 18.892 8.864 1.00 91.31 370 VAL A N 1
ATOM 2836 C CA . VAL A 1 370 ? -19.223 17.522 8.368 1.00 91.31 370 VAL A CA 1
ATOM 2837 C C . VAL A 1 370 ? -20.645 17.327 7.838 1.00 91.31 370 VAL A C 1
ATOM 2839 O O . VAL A 1 370 ? -21.612 17.426 8.597 1.00 91.31 370 VAL A O 1
ATOM 2842 N N . GLY A 1 371 ? -20.774 17.116 6.532 1.00 88.75 371 GLY A N 1
ATOM 2843 C CA . GLY A 1 371 ? -21.972 16.630 5.854 1.00 88.75 371 GLY A CA 1
ATOM 2844 C C . GLY A 1 371 ? -21.868 15.134 5.557 1.00 88.75 371 GLY A C 1
ATOM 2845 O O . GLY A 1 371 ? -21.173 14.404 6.257 1.00 88.75 371 GLY A O 1
ATOM 2846 N N . SER A 1 372 ? -22.589 14.656 4.542 1.00 87.31 372 SER A N 1
ATOM 2847 C CA . SER A 1 372 ? -22.456 13.275 4.053 1.00 87.31 372 SER A CA 1
ATOM 2848 C C . SER A 1 372 ? -21.108 13.025 3.383 1.00 87.31 372 SER A C 1
ATOM 2850 O O . SER A 1 372 ? -20.533 11.961 3.581 1.00 87.31 372 SER A O 1
ATOM 2852 N N . ASP A 1 373 ? -20.616 14.014 2.640 1.00 89.00 373 ASP A N 1
ATOM 2853 C CA . ASP A 1 373 ? -19.482 13.874 1.715 1.00 89.00 373 ASP A CA 1
ATOM 2854 C C . ASP A 1 373 ? -18.132 13.985 2.447 1.00 89.00 373 ASP A C 1
ATOM 2856 O O . ASP A 1 373 ? -17.091 13.578 1.941 1.00 89.00 373 ASP A O 1
ATOM 2860 N N . GLU A 1 374 ? -18.151 14.540 3.663 1.00 91.62 374 GLU A N 1
ATOM 2861 C CA . GLU A 1 374 ? -16.993 14.678 4.552 1.00 91.62 374 GLU A CA 1
ATOM 2862 C C . GLU A 1 374 ? -16.808 13.467 5.488 1.00 91.62 374 GLU A C 1
ATOM 2864 O O . GLU A 1 374 ? -15.878 13.435 6.298 1.00 91.62 374 GLU A O 1
ATOM 2869 N N . VAL A 1 375 ? -17.717 12.485 5.436 1.00 92.62 375 VAL A N 1
ATOM 2870 C CA . VAL A 1 375 ? -17.607 11.253 6.225 1.00 92.62 375 VAL A CA 1
ATOM 2871 C C . VAL A 1 375 ? -16.763 10.247 5.455 1.00 92.62 375 VAL A C 1
ATOM 2873 O O . VAL A 1 375 ? -17.143 9.797 4.379 1.00 92.62 375 VAL A O 1
ATOM 2876 N N . CYS A 1 376 ? -15.653 9.830 6.057 1.00 93.44 376 CYS A N 1
ATOM 2877 C CA . CYS A 1 376 ? -14.756 8.817 5.515 1.00 93.44 376 CYS A CA 1
ATOM 2878 C C . CYS A 1 376 ? -14.584 7.652 6.496 1.00 93.44 376 CYS A C 1
ATOM 2880 O O . CYS A 1 376 ? -14.793 7.779 7.703 1.00 93.44 376 CYS A O 1
ATOM 2882 N N . THR A 1 377 ? -14.141 6.508 5.990 1.00 94.00 377 THR A N 1
ATOM 2883 C CA . THR A 1 377 ? -13.719 5.367 6.806 1.00 94.00 377 THR A CA 1
ATOM 2884 C C . THR A 1 377 ? -12.224 5.166 6.627 1.00 94.00 377 THR A C 1
ATOM 2886 O O . THR A 1 377 ? -11.754 4.939 5.517 1.00 94.00 377 THR A O 1
ATOM 2889 N N . ILE A 1 378 ? -11.466 5.247 7.719 1.00 94.38 378 ILE A N 1
ATOM 2890 C CA . ILE A 1 378 ? -10.040 4.913 7.706 1.00 94.38 378 ILE A CA 1
ATOM 2891 C C . ILE A 1 378 ? -9.934 3.411 7.941 1.00 94.38 378 ILE A C 1
ATOM 2893 O O . ILE A 1 378 ? -10.421 2.910 8.960 1.00 94.38 378 ILE A O 1
ATOM 2897 N N . ARG A 1 379 ? -9.319 2.697 7.002 1.00 92.44 379 ARG A N 1
ATOM 2898 C CA . ARG A 1 379 ? -9.052 1.264 7.124 1.00 92.44 379 ARG A CA 1
ATOM 2899 C C . ARG A 1 379 ? -7.575 1.009 7.354 1.00 92.44 379 ARG A C 1
ATOM 2901 O O . ARG A 1 379 ? -6.749 1.729 6.805 1.00 92.44 379 ARG A O 1
ATOM 2908 N N . SER A 1 380 ? -7.254 -0.012 8.138 1.00 88.94 380 SER A N 1
ATOM 2909 C CA . SER A 1 380 ? -5.881 -0.451 8.404 1.00 88.94 380 SER A CA 1
ATOM 2910 C C . SER A 1 380 ? -5.748 -1.949 8.146 1.00 88.94 380 SER A C 1
ATOM 2912 O O . SER A 1 380 ? -6.705 -2.701 8.334 1.00 88.94 380 SER A O 1
ATOM 2914 N N . CYS A 1 381 ? -4.561 -2.378 7.722 1.00 82.12 381 CYS A N 1
ATOM 2915 C CA . CYS A 1 381 ? -4.178 -3.789 7.676 1.00 82.12 381 CYS A CA 1
ATOM 2916 C C . CYS A 1 381 ? -3.186 -4.165 8.794 1.00 82.12 381 CYS A C 1
ATOM 2918 O O . CYS A 1 381 ? -2.682 -5.287 8.822 1.00 82.12 381 CYS A O 1
ATOM 2920 N N . ALA A 1 382 ? -2.891 -3.238 9.714 1.00 75.75 382 ALA A N 1
ATOM 2921 C CA . ALA A 1 382 ? -1.968 -3.478 10.815 1.00 75.75 382 ALA A CA 1
ATOM 2922 C C . ALA A 1 382 ? -2.519 -4.528 11.791 1.00 75.75 382 ALA A C 1
ATOM 2924 O O . ALA A 1 382 ? -3.734 -4.662 11.986 1.00 75.75 382 ALA A O 1
ATOM 2925 N N . GLY A 1 383 ? -1.613 -5.268 12.435 1.00 61.91 383 GLY A N 1
ATOM 2926 C CA . GLY A 1 383 ? -1.974 -6.225 13.477 1.00 61.91 383 GLY A CA 1
ATOM 2927 C C . GLY A 1 383 ? -2.718 -5.533 14.622 1.00 61.91 383 GLY A C 1
ATOM 2928 O O . GLY A 1 383 ? -2.203 -4.600 15.233 1.00 61.91 383 GLY A O 1
ATOM 2929 N N . ARG A 1 384 ? -3.937 -5.989 14.923 1.00 61.78 384 ARG A N 1
ATOM 2930 C CA . ARG A 1 384 ? -4.757 -5.438 16.007 1.00 61.78 384 ARG A CA 1
ATOM 2931 C C . ARG A 1 384 ? -4.467 -6.195 17.302 1.00 61.78 384 ARG A C 1
ATOM 2933 O O . ARG A 1 384 ? -4.737 -7.395 17.386 1.00 61.78 384 ARG A O 1
ATOM 2940 N N . GLU A 1 385 ? -3.962 -5.512 18.327 1.00 50.88 385 GLU A N 1
ATOM 2941 C CA . GLU A 1 385 ? -4.122 -6.018 19.690 1.00 50.88 385 GLU A CA 1
ATOM 2942 C C . GLU A 1 385 ? -5.610 -5.883 20.048 1.00 50.88 385 GLU A C 1
ATOM 2944 O O . GLU A 1 385 ? -6.185 -4.801 19.970 1.00 50.88 385 GLU A O 1
ATOM 2949 N N . ASP A 1 386 ? -6.244 -7.006 20.382 1.00 44.56 386 ASP A N 1
ATOM 2950 C CA . ASP A 1 386 ? -7.647 -7.124 20.783 1.00 44.56 386 ASP A CA 1
ATOM 2951 C C . ASP A 1 386 ? -8.719 -6.911 19.693 1.00 44.56 386 ASP A C 1
ATOM 2953 O O . ASP A 1 386 ? -9.307 -5.841 19.531 1.00 44.56 386 ASP A O 1
ATOM 2957 N N . ILE A 1 387 ? -9.201 -8.029 19.134 1.00 42.69 387 ILE A N 1
ATOM 2958 C CA . ILE A 1 387 ? -10.644 -8.178 18.875 1.00 42.69 387 ILE A CA 1
ATOM 2959 C C . ILE A 1 387 ? -11.306 -8.445 20.234 1.00 42.69 387 ILE A C 1
ATOM 2961 O O . ILE A 1 387 ? -11.757 -9.548 20.549 1.00 42.69 387 ILE A O 1
ATOM 2965 N N . SER A 1 388 ? -11.336 -7.423 21.088 1.00 40.12 388 SER A N 1
ATOM 2966 C CA . SER A 1 388 ? -12.274 -7.373 22.202 1.00 40.12 388 SER A CA 1
ATOM 2967 C C . SER A 1 388 ? -13.653 -7.138 21.592 1.00 40.12 388 SER A C 1
ATOM 2969 O O . SER A 1 388 ? -14.160 -6.018 21.517 1.00 40.12 388 SER A O 1
ATOM 2971 N N . SER A 1 389 ? -14.264 -8.203 21.070 1.00 38.38 389 SER A N 1
ATOM 2972 C CA . SER A 1 389 ? -15.695 -8.196 20.807 1.00 38.38 389 SER A CA 1
ATOM 2973 C C . SER A 1 389 ? -16.364 -7.887 22.145 1.00 38.38 389 SER A C 1
ATOM 2975 O O . SER A 1 389 ? -16.301 -8.735 23.034 1.00 38.38 389 SER A O 1
ATOM 2977 N N . LYS A 1 390 ? -16.895 -6.661 22.290 1.00 38.84 390 LYS A N 1
ATOM 2978 C CA . LYS A 1 390 ? -17.794 -6.180 23.357 1.00 38.84 390 LYS A CA 1
ATOM 2979 C C . LYS A 1 390 ? -17.848 -7.133 24.547 1.00 38.84 390 LYS A C 1
ATOM 2981 O O . LYS A 1 390 ? -18.614 -8.077 24.429 1.00 38.84 390 LYS A O 1
ATOM 2986 N N . GLU A 1 391 ? -17.058 -6.906 25.606 1.00 38.97 391 GLU A N 1
ATOM 2987 C CA . GLU A 1 391 ? -17.049 -7.660 26.880 1.00 38.97 391 GLU A CA 1
ATOM 2988 C C . GLU A 1 391 ? -18.180 -8.696 26.999 1.00 38.97 391 GLU A C 1
ATOM 2990 O O . GLU A 1 391 ? -19.182 -8.474 27.682 1.00 38.97 391 GLU A O 1
ATOM 2995 N N . LEU A 1 392 ? -18.055 -9.829 26.299 1.00 46.09 392 LEU A N 1
ATOM 2996 C CA . LEU A 1 392 ? -18.997 -10.912 26.498 1.00 46.09 392 LEU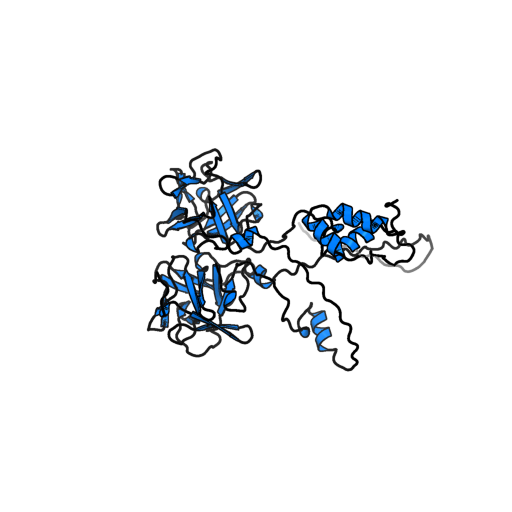 A CA 1
ATOM 2997 C C . LEU A 1 392 ? -18.660 -11.412 27.897 1.00 46.09 392 LEU A C 1
ATOM 2999 O O . LEU A 1 392 ? -17.482 -11.722 28.146 1.00 46.09 392 LEU A O 1
ATOM 3003 N N . PRO A 1 393 ? -19.633 -11.447 28.826 1.00 48.59 393 PRO A N 1
ATOM 3004 C CA . PRO A 1 393 ? -19.402 -11.983 30.154 1.00 48.59 393 PRO A CA 1
ATOM 3005 C C . PRO A 1 393 ? -18.656 -13.315 30.028 1.00 48.59 393 PRO A C 1
ATOM 3007 O O . PRO A 1 393 ? -18.890 -14.078 29.089 1.00 48.59 393 PRO A O 1
ATOM 3010 N N . VAL A 1 394 ? -17.731 -13.620 30.942 1.00 54.12 394 VAL A N 1
ATOM 3011 C CA . VAL A 1 394 ? -16.964 -14.886 30.926 1.00 54.12 394 VAL A CA 1
ATOM 3012 C C . VAL A 1 394 ? -17.892 -16.100 30.745 1.00 54.12 394 VAL A C 1
ATOM 3014 O O . VAL A 1 394 ? -17.532 -17.103 30.132 1.00 54.12 394 VAL A O 1
ATOM 3017 N N . GLU A 1 395 ? -19.116 -15.970 31.234 1.00 57.03 395 GLU A N 1
ATOM 3018 C CA . GLU A 1 395 ? -20.251 -16.869 31.141 1.00 57.03 395 GLU A CA 1
ATOM 3019 C C . GLU A 1 395 ? -20.721 -17.163 29.712 1.00 57.03 395 GLU A C 1
ATOM 3021 O O . GLU A 1 395 ? -21.126 -18.289 29.442 1.00 57.03 395 GLU A O 1
ATOM 3026 N N . GLU A 1 396 ? -20.618 -16.197 28.804 1.00 52.25 396 GLU A N 1
ATOM 3027 C CA . GLU A 1 396 ? -20.985 -16.298 27.387 1.00 52.25 396 GLU A CA 1
ATOM 3028 C C . GLU A 1 396 ? -19.785 -16.596 26.478 1.00 52.25 396 GLU A C 1
ATOM 3030 O O . GLU A 1 396 ? -19.947 -16.837 25.283 1.00 52.25 396 GLU A O 1
ATOM 3035 N N . SER A 1 397 ? -18.573 -16.625 27.042 1.00 49.12 397 SER A N 1
ATOM 3036 C CA . SER A 1 397 ? -17.363 -16.932 26.284 1.00 49.12 397 SER A CA 1
ATOM 3037 C C . SER A 1 397 ? -17.194 -18.442 26.051 1.00 49.12 397 SER A C 1
ATOM 3039 O O . SER A 1 397 ? -17.173 -19.235 26.999 1.00 49.12 397 SER A O 1
ATOM 3041 N N . GLY A 1 398 ? -17.032 -18.830 24.780 1.00 58.88 398 GLY A N 1
ATOM 3042 C CA . GLY A 1 398 ? -16.714 -20.197 24.355 1.00 58.88 398 GLY A CA 1
ATOM 3043 C C . GLY A 1 398 ? -17.796 -20.898 23.523 1.00 58.88 398 GLY A C 1
ATOM 3044 O O . GLY A 1 398 ? -18.788 -20.299 23.111 1.00 58.88 398 GLY A O 1
ATOM 3045 N N . ASP A 1 399 ? -17.593 -22.193 23.261 1.00 61.59 399 ASP A N 1
ATOM 3046 C CA . ASP A 1 399 ? -18.599 -23.056 22.616 1.00 61.59 399 ASP A CA 1
ATOM 3047 C C . ASP A 1 399 ? -19.816 -23.268 23.543 1.00 61.59 399 ASP A C 1
ATOM 3049 O O . ASP A 1 399 ? -19.714 -23.063 24.753 1.00 61.59 399 ASP A O 1
ATOM 3053 N N . LEU A 1 400 ? -20.962 -23.715 23.016 1.00 63.69 400 LEU A N 1
ATOM 3054 C CA . LEU A 1 400 ? -22.199 -23.962 23.780 1.00 63.69 400 LEU A CA 1
ATOM 3055 C C . LEU A 1 400 ? -21.956 -24.816 25.036 1.00 63.69 400 LEU A C 1
ATOM 3057 O O . LEU A 1 400 ? -22.580 -24.603 26.074 1.00 63.69 400 LEU A O 1
ATOM 3061 N N . ASP A 1 401 ? -20.994 -25.733 24.960 1.00 65.75 401 ASP A N 1
ATOM 3062 C CA . ASP A 1 401 ? -20.536 -26.576 26.062 1.00 65.75 401 ASP A CA 1
ATOM 3063 C C . ASP A 1 401 ? -19.881 -25.779 27.194 1.00 65.75 401 ASP A C 1
ATOM 3065 O O . ASP A 1 401 ? -20.088 -26.069 28.373 1.00 65.75 401 ASP A O 1
ATOM 3069 N N . GLN A 1 402 ? -19.081 -24.778 26.837 1.00 65.19 402 GLN A N 1
ATOM 3070 C CA . GLN A 1 402 ? -18.404 -23.891 27.774 1.00 65.19 402 GLN A CA 1
ATOM 3071 C C . GLN A 1 402 ? -19.366 -22.852 28.334 1.00 65.19 402 GLN A C 1
ATOM 3073 O O . GLN A 1 402 ? -19.322 -22.605 29.534 1.00 65.19 402 GLN A O 1
ATOM 3078 N N . VAL A 1 403 ? -20.279 -22.332 27.512 1.00 65.81 403 VAL A N 1
ATOM 3079 C CA . VAL A 1 403 ? -21.347 -21.432 27.959 1.00 65.81 403 VAL A CA 1
ATOM 3080 C C . VAL A 1 403 ? -22.216 -22.138 29.002 1.00 65.81 403 VAL A C 1
ATOM 3082 O O . VAL A 1 403 ? -22.343 -21.663 30.129 1.00 65.81 403 VAL A O 1
ATOM 3085 N N . GLU A 1 404 ? -22.722 -23.340 28.707 1.00 70.31 404 GLU A N 1
ATOM 3086 C CA . GLU A 1 404 ? -23.517 -24.118 29.667 1.00 70.31 404 GLU A CA 1
ATOM 3087 C C . GLU A 1 404 ? -22.719 -24.414 30.951 1.00 70.31 404 GLU A C 1
ATOM 3089 O O . GLU A 1 404 ? -23.227 -24.242 32.061 1.00 70.31 404 GLU A O 1
ATOM 3094 N N . LEU A 1 405 ? -21.439 -24.782 30.829 1.00 70.56 405 LEU A N 1
ATOM 3095 C CA . LEU A 1 405 ? -20.567 -25.037 31.977 1.00 70.56 405 LEU A CA 1
ATOM 3096 C C . LEU A 1 405 ? -20.310 -23.778 32.822 1.00 70.56 405 LEU A C 1
ATOM 3098 O O . LEU A 1 405 ? -20.290 -23.870 34.052 1.00 70.56 405 LEU A O 1
ATOM 3102 N N . ASN A 1 406 ? -20.091 -22.622 32.199 1.00 70.25 406 ASN A N 1
ATOM 3103 C CA . ASN A 1 406 ? -19.794 -21.369 32.888 1.00 70.25 406 ASN A CA 1
ATOM 3104 C C . ASN A 1 406 ? -21.039 -20.836 33.610 1.00 70.25 406 ASN A C 1
ATOM 3106 O O . ASN A 1 406 ? -20.941 -20.461 34.782 1.00 70.25 406 ASN A O 1
ATOM 3110 N N . TYR A 1 407 ? -22.218 -20.926 32.985 1.00 69.31 407 TYR A N 1
ATOM 3111 C CA . TYR A 1 407 ? -23.489 -20.638 33.654 1.00 69.31 407 TYR A CA 1
ATOM 3112 C C . TYR A 1 407 ? -23.737 -21.601 34.823 1.00 69.31 407 TYR A C 1
ATOM 3114 O O . TYR A 1 407 ? -24.026 -21.157 35.930 1.00 69.31 407 TYR A O 1
ATOM 3122 N N . VAL A 1 408 ? -23.552 -22.913 34.653 1.00 71.25 408 VAL A N 1
ATOM 3123 C CA . VAL A 1 408 ? -23.726 -23.879 35.758 1.00 71.25 408 VAL A CA 1
ATOM 3124 C C . VAL A 1 408 ? -22.748 -23.606 36.911 1.00 71.25 408 VAL A C 1
ATOM 3126 O O . VAL A 1 408 ? -23.148 -23.628 38.077 1.00 71.25 408 VAL A O 1
ATOM 3129 N N . LYS A 1 409 ? -21.480 -23.285 36.617 1.00 71.50 409 LYS A N 1
ATOM 3130 C CA . LYS A 1 409 ? -20.467 -22.934 37.632 1.00 71.50 409 LYS A CA 1
ATOM 3131 C C . LYS A 1 409 ? -20.837 -21.696 38.447 1.00 71.50 409 LYS A C 1
ATOM 3133 O O . LYS A 1 409 ? -20.536 -21.666 39.638 1.00 71.50 409 LYS A O 1
ATOM 3138 N N . LYS A 1 410 ? -21.469 -20.695 37.827 1.00 70.19 410 LYS A N 1
ATOM 3139 C CA . LYS A 1 410 ? -21.873 -19.451 38.499 1.00 70.19 410 LYS A CA 1
ATOM 3140 C C . LYS A 1 410 ? -22.946 -19.682 39.566 1.00 70.19 410 LYS A C 1
ATOM 3142 O O . LYS A 1 410 ? -22.951 -18.989 40.582 1.00 70.19 410 LYS A O 1
ATOM 3147 N N . PHE A 1 411 ? -23.829 -20.662 39.368 1.00 65.94 411 PHE A N 1
ATOM 3148 C CA . PHE A 1 411 ? -25.037 -20.808 40.188 1.00 65.94 411 PHE A CA 1
ATOM 3149 C C . PHE A 1 411 ? -25.129 -22.115 41.007 1.00 65.94 411 PHE A C 1
ATOM 3151 O O . PHE A 1 411 ? -25.905 -22.182 41.964 1.00 65.94 411 PHE A O 1
ATOM 3158 N N . GLN A 1 412 ? -24.296 -23.128 40.733 1.00 66.31 412 GLN A N 1
ATOM 3159 C CA . GLN A 1 412 ? -24.227 -24.364 41.527 1.00 66.31 412 GLN A CA 1
ATOM 3160 C C . GLN A 1 412 ? -23.349 -24.191 42.789 1.00 66.31 412 GLN A C 1
ATOM 3162 O O . GLN A 1 412 ? -22.205 -23.745 42.711 1.00 66.31 412 GLN A O 1
ATOM 3167 N N . LYS A 1 413 ? -23.836 -24.585 43.981 1.00 59.19 413 LYS A N 1
ATOM 3168 C CA . LYS A 1 413 ? -23.026 -24.575 45.224 1.00 59.19 413 LYS A CA 1
ATOM 3169 C C . LYS A 1 413 ? -22.234 -25.879 45.408 1.00 59.19 413 LYS A C 1
ATOM 3171 O O . LYS A 1 413 ? -22.778 -26.977 45.329 1.00 59.19 413 LYS A O 1
ATOM 3176 N N . PHE A 1 414 ? -20.944 -25.748 45.723 1.00 59.03 414 PHE A N 1
ATOM 3177 C CA . PHE A 1 414 ? -19.961 -26.840 45.758 1.00 59.03 414 PHE A CA 1
ATOM 3178 C C . PHE A 1 414 ? -19.835 -27.535 47.125 1.00 59.03 414 PHE A C 1
ATOM 3180 O O . PHE A 1 414 ? -18.848 -27.331 47.828 1.00 59.03 414 PHE A O 1
ATOM 3187 N N . GLN A 1 415 ? -20.783 -28.396 47.503 1.00 51.62 415 GLN A N 1
ATOM 3188 C CA . GLN A 1 415 ? -20.581 -29.265 48.679 1.00 51.62 415 GLN A CA 1
ATOM 3189 C C . GLN A 1 415 ? -19.687 -30.485 48.364 1.00 51.62 415 GLN A C 1
ATOM 3191 O O . GLN A 1 415 ? -18.792 -30.793 49.145 1.00 51.62 415 GLN A O 1
ATOM 3196 N N . ASP A 1 416 ? -19.808 -31.080 47.167 1.00 55.00 416 ASP A N 1
ATOM 3197 C CA . ASP A 1 416 ? -19.119 -32.338 46.797 1.00 55.00 416 ASP A CA 1
ATOM 3198 C C . ASP A 1 416 ? -17.932 -32.181 45.821 1.00 55.00 416 ASP A C 1
ATOM 3200 O O . ASP A 1 416 ? -17.444 -33.165 45.263 1.00 55.00 416 ASP A O 1
ATOM 3204 N N . LYS A 1 417 ? -17.467 -30.951 45.549 1.00 58.41 417 LYS A N 1
ATOM 3205 C CA . LYS A 1 417 ? -16.415 -30.632 44.546 1.00 58.41 417 LYS A CA 1
ATOM 3206 C C . LYS A 1 417 ? -16.660 -31.161 43.112 1.00 58.41 417 LYS A C 1
ATOM 3208 O O . LYS A 1 417 ? -15.752 -31.097 42.288 1.00 58.41 417 LYS A O 1
ATOM 3213 N N . LYS A 1 418 ? -17.857 -31.656 42.779 1.00 59.56 418 LYS A N 1
ATOM 3214 C CA . LYS A 1 418 ? -18.213 -32.173 41.444 1.00 59.56 418 LYS A CA 1
ATOM 3215 C C . LYS A 1 418 ? -19.276 -31.292 40.783 1.00 59.56 418 LYS A C 1
ATOM 3217 O O . LYS A 1 418 ? -20.357 -31.125 41.342 1.00 59.56 418 LYS A O 1
ATOM 3222 N N . ILE A 1 419 ? -18.972 -30.766 39.595 1.00 65.50 419 ILE A N 1
ATOM 3223 C CA . ILE A 1 419 ? -19.915 -30.010 38.751 1.00 65.50 419 ILE A CA 1
ATOM 3224 C C . ILE A 1 419 ? -20.877 -30.997 38.087 1.00 65.50 419 ILE A C 1
ATOM 3226 O O . ILE A 1 419 ? -20.452 -32.060 37.630 1.00 65.50 419 ILE A O 1
ATOM 3230 N N . ARG A 1 420 ? -22.169 -30.658 38.032 1.00 66.19 420 ARG A N 1
ATOM 3231 C CA . ARG A 1 420 ? -23.175 -31.449 37.307 1.00 66.19 420 ARG A CA 1
ATOM 3232 C C . ARG A 1 420 ? -23.752 -30.600 36.183 1.00 66.19 420 ARG A C 1
ATOM 3234 O O . ARG A 1 420 ? -24.369 -29.586 36.466 1.00 66.19 420 ARG A O 1
ATOM 3241 N N . VAL A 1 421 ? -23.539 -31.030 34.945 1.00 71.00 421 VAL A N 1
ATOM 3242 C CA . VAL A 1 421 ? -24.093 -30.409 33.730 1.00 71.00 421 VAL A CA 1
ATOM 3243 C C . VAL A 1 421 ? -25.282 -31.244 33.244 1.00 71.00 421 VAL A C 1
ATOM 3245 O O . VAL A 1 421 ? -25.377 -32.429 33.591 1.00 71.00 421 VAL A O 1
ATOM 3248 N N . SER A 1 422 ? -26.189 -30.640 32.468 1.00 70.38 422 SER A N 1
ATOM 3249 C CA . SER A 1 422 ? -27.324 -31.352 31.875 1.00 70.38 422 SER A CA 1
ATOM 3250 C C . SER A 1 422 ? -26.840 -32.505 30.999 1.00 70.38 422 SER A C 1
ATOM 3252 O O . SER A 1 422 ? -25.801 -32.415 30.347 1.00 70.38 422 SER A O 1
ATOM 3254 N N . LYS A 1 423 ? -27.614 -33.593 30.967 1.00 70.38 423 LYS A N 1
ATOM 3255 C CA . LYS A 1 423 ? -27.418 -34.696 30.012 1.00 70.38 423 LYS A CA 1
ATOM 3256 C C . LYS A 1 423 ? -28.307 -34.558 28.767 1.00 70.38 423 LYS A C 1
ATOM 3258 O O . LYS A 1 423 ? -28.282 -35.447 27.923 1.00 70.38 423 LYS A O 1
ATOM 3263 N N . GLU A 1 424 ? -29.113 -33.499 28.682 1.00 71.00 424 GLU A N 1
ATOM 3264 C CA . GLU A 1 424 ? -30.032 -33.255 27.566 1.00 71.00 424 GLU A CA 1
ATOM 3265 C C . GLU A 1 424 ? -29.295 -32.808 26.292 1.00 71.00 424 GLU A C 1
ATOM 3267 O O . GLU A 1 424 ? -28.285 -32.099 26.344 1.00 71.00 424 GLU A O 1
ATOM 3272 N N . ASP A 1 425 ? -29.829 -33.209 25.137 1.00 68.62 425 ASP A N 1
ATOM 3273 C CA . ASP A 1 425 ? -29.227 -32.963 23.825 1.00 68.62 425 ASP A CA 1
ATOM 3274 C C . ASP A 1 425 ? -29.214 -31.473 23.456 1.00 68.62 425 ASP A C 1
ATOM 3276 O O . ASP A 1 425 ? -30.212 -30.776 23.604 1.00 68.62 425 ASP A O 1
ATOM 3280 N N . LYS A 1 426 ? -28.080 -30.963 22.974 1.00 70.06 426 LYS A N 1
ATOM 3281 C CA . LYS A 1 426 ? -27.769 -29.528 22.824 1.00 70.06 426 LYS A CA 1
ATOM 3282 C C . LYS A 1 426 ? -28.335 -28.895 21.555 1.00 70.06 426 LYS A C 1
ATOM 3284 O O . LYS A 1 426 ? -28.205 -27.686 21.375 1.00 70.06 426 LYS A O 1
ATOM 3289 N N . LEU A 1 427 ? -29.021 -29.674 20.718 1.00 72.25 427 LEU A N 1
ATOM 3290 C CA . LEU A 1 427 ? -29.737 -29.167 19.544 1.00 72.25 427 LEU A CA 1
ATOM 3291 C C . LEU A 1 427 ? -30.737 -28.056 19.903 1.00 72.25 427 LEU A C 1
ATOM 3293 O O . LEU A 1 427 ? -30.895 -27.106 19.140 1.00 72.25 427 LEU A O 1
ATOM 3297 N N . THR A 1 428 ? -31.359 -28.123 21.085 1.00 70.62 428 THR A N 1
ATOM 3298 C CA . THR A 1 428 ? -32.281 -27.079 21.561 1.00 70.62 428 THR A CA 1
ATOM 3299 C C . THR A 1 428 ? -31.570 -25.788 21.965 1.00 70.62 428 THR A C 1
ATOM 3301 O O . THR A 1 428 ? -32.094 -24.713 21.697 1.00 70.62 428 THR A O 1
ATOM 3304 N N . LEU A 1 429 ? -30.354 -25.864 22.523 1.00 70.06 429 LEU A N 1
ATOM 3305 C CA . LEU A 1 429 ? -29.534 -24.680 22.822 1.00 70.06 429 LEU A CA 1
ATOM 3306 C C . LEU A 1 429 ? -28.999 -24.021 21.555 1.00 70.06 429 LEU A C 1
ATOM 3308 O O . LEU A 1 429 ? -28.860 -22.805 21.511 1.00 70.06 429 LEU A O 1
ATOM 3312 N N . LYS A 1 430 ? -28.712 -24.821 20.523 1.00 72.62 430 LYS A N 1
ATOM 3313 C CA . LYS A 1 430 ? -28.242 -24.308 19.238 1.00 72.62 430 LYS A CA 1
ATOM 3314 C C . LYS A 1 430 ? -29.327 -23.483 18.539 1.00 72.62 430 LYS A C 1
ATOM 3316 O O . LYS A 1 430 ? -29.065 -22.340 18.194 1.00 72.62 430 LYS A O 1
ATOM 3321 N N . LYS A 1 431 ? -30.557 -24.009 18.469 1.00 73.88 431 LYS A N 1
ATOM 3322 C CA . LYS A 1 431 ? -31.725 -23.260 17.971 1.00 73.88 431 LYS A CA 1
ATOM 3323 C C . LYS A 1 431 ? -32.025 -22.026 18.823 1.00 73.88 431 LYS A C 1
ATOM 3325 O O . LYS A 1 431 ? -32.142 -20.933 18.298 1.00 73.88 431 LYS A O 1
ATOM 3330 N N . ALA A 1 432 ? -32.018 -22.161 20.151 1.00 73.19 432 ALA A N 1
ATOM 3331 C CA . ALA A 1 432 ? -32.242 -21.026 21.047 1.00 73.19 432 ALA A CA 1
ATOM 3332 C C . ALA A 1 432 ? -31.158 -19.934 20.940 1.00 73.19 432 ALA A C 1
ATOM 3334 O O . ALA A 1 432 ? -31.431 -18.775 21.236 1.00 73.19 432 ALA A O 1
ATOM 3335 N N . LYS A 1 433 ? -29.930 -20.276 20.527 1.00 73.00 433 LYS A N 1
ATOM 3336 C CA . LYS A 1 433 ? -28.874 -19.297 20.231 1.00 73.00 433 LYS A CA 1
ATOM 3337 C C . LYS A 1 433 ? -29.164 -18.520 18.948 1.00 73.00 433 LYS A C 1
ATOM 3339 O O . LYS A 1 433 ? -28.943 -17.316 18.932 1.00 73.00 433 LYS A O 1
ATOM 3344 N N . GLU A 1 434 ? -29.655 -19.197 17.915 1.00 70.62 434 GLU A N 1
ATOM 3345 C CA . GLU A 1 434 ? -30.053 -18.582 16.641 1.00 70.62 434 GLU A CA 1
ATOM 3346 C C . GLU A 1 434 ? -31.302 -17.695 16.812 1.00 70.62 434 GLU A C 1
ATOM 3348 O O . GLU A 1 434 ? -31.347 -16.592 16.278 1.00 70.62 434 GLU A O 1
ATOM 3353 N N . ASP A 1 435 ? -32.247 -18.117 17.657 1.00 69.00 435 ASP A N 1
ATOM 3354 C CA . ASP A 1 435 ? -33.513 -17.416 17.922 1.00 69.00 435 ASP A CA 1
ATOM 3355 C C . ASP A 1 435 ? -33.417 -16.340 19.032 1.00 69.00 435 ASP A C 1
ATOM 3357 O O . ASP A 1 435 ? -34.413 -15.711 19.385 1.00 69.00 435 ASP A O 1
ATOM 3361 N N . GLY A 1 436 ? -32.239 -16.141 19.642 1.00 71.19 436 GLY A N 1
ATOM 3362 C CA . GLY A 1 436 ? -32.022 -15.161 20.722 1.00 71.19 436 GLY A CA 1
ATOM 3363 C C . GLY A 1 436 ? -32.574 -15.548 22.109 1.00 71.19 436 GLY A C 1
ATOM 3364 O O . GLY A 1 436 ? -32.459 -14.772 23.055 1.00 71.19 436 GLY A O 1
ATOM 3365 N N . ALA A 1 437 ? -33.114 -16.758 22.274 1.00 76.00 437 ALA A N 1
ATOM 3366 C CA . ALA A 1 437 ? -33.692 -17.288 23.518 1.00 76.00 437 ALA A CA 1
ATOM 3367 C C . ALA A 1 437 ? -32.717 -18.147 24.364 1.00 76.00 437 ALA A C 1
ATOM 3369 O O . ALA A 1 437 ? -33.128 -18.914 25.240 1.00 76.00 437 ALA A O 1
ATOM 3370 N N . LEU A 1 438 ? -31.403 -18.053 24.121 1.00 78.00 438 LEU A N 1
ATOM 3371 C CA . LEU A 1 438 ? -30.385 -18.921 24.738 1.00 78.00 438 LEU A CA 1
ATOM 3372 C C . LEU A 1 438 ? -30.413 -18.902 26.275 1.00 78.00 438 LEU A C 1
ATOM 3374 O O . LEU A 1 438 ? -30.233 -19.936 26.918 1.00 78.00 438 LEU A O 1
ATOM 3378 N N . HIS A 1 439 ? -30.645 -17.733 26.868 1.00 74.06 439 HIS A N 1
ATOM 3379 C CA . HIS A 1 439 ? -30.656 -17.557 28.321 1.00 74.06 439 HIS A CA 1
ATOM 3380 C C . HIS A 1 439 ? -31.816 -18.287 28.992 1.00 74.06 439 HIS A C 1
ATOM 3382 O O . HIS A 1 439 ? -31.636 -18.907 30.040 1.00 74.06 439 HIS A O 1
ATOM 3388 N N . GLU A 1 440 ? -32.987 -18.242 28.365 1.00 77.94 440 GLU A N 1
ATOM 3389 C CA . GLU A 1 440 ? -34.188 -18.921 28.835 1.00 77.94 440 GLU A CA 1
ATOM 3390 C C . GLU A 1 440 ? -34.013 -20.441 28.752 1.00 77.94 440 GLU A C 1
ATOM 3392 O O . GLU A 1 440 ? -34.255 -21.155 29.725 1.00 77.94 440 GLU A O 1
ATOM 3397 N N . ALA A 1 441 ? -33.462 -20.934 27.640 1.00 78.75 441 ALA A N 1
ATOM 3398 C CA . ALA A 1 441 ? -33.182 -22.356 27.459 1.00 78.75 441 ALA A CA 1
ATOM 3399 C C . ALA A 1 441 ? -32.116 -22.889 28.443 1.00 78.75 441 ALA A C 1
ATOM 3401 O O . ALA A 1 441 ? -32.236 -24.005 28.957 1.00 78.75 441 ALA A O 1
ATOM 3402 N N . LEU A 1 442 ? -31.079 -22.099 28.750 1.00 77.81 442 LEU A N 1
ATOM 3403 C CA . LEU A 1 442 ? -30.083 -22.445 29.774 1.00 77.81 442 LEU A CA 1
ATOM 3404 C C . LEU A 1 442 ? -30.675 -22.421 31.189 1.00 77.81 442 LEU A C 1
ATOM 3406 O O . LEU A 1 442 ? -30.294 -23.245 32.026 1.00 77.81 442 LEU A O 1
ATOM 3410 N N . LEU A 1 443 ? -31.604 -21.503 31.465 1.00 75.69 443 LEU A N 1
ATOM 3411 C CA . LEU A 1 443 ? -32.317 -21.432 32.738 1.00 75.69 443 LEU A CA 1
ATOM 3412 C C . LEU A 1 443 ? -33.233 -22.648 32.937 1.00 75.69 443 LEU A C 1
ATOM 3414 O O . LEU A 1 443 ? -33.194 -23.252 34.006 1.00 75.69 443 LEU A O 1
ATOM 3418 N N . ASP A 1 444 ? -33.981 -23.061 31.910 1.00 77.50 444 ASP A N 1
A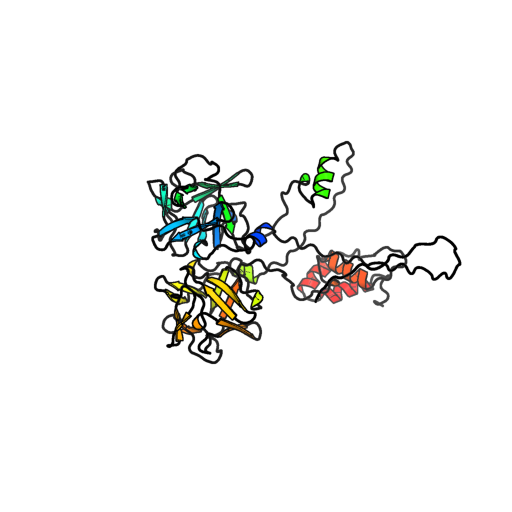TOM 3419 C CA . ASP A 1 444 ? -34.848 -24.248 31.952 1.00 77.50 444 ASP A CA 1
ATOM 3420 C C . ASP A 1 444 ? -34.049 -25.545 32.184 1.00 77.50 444 ASP A C 1
ATOM 3422 O O . ASP A 1 444 ? -34.412 -26.401 32.992 1.00 77.50 444 ASP A O 1
ATOM 3426 N N . ARG A 1 445 ? -32.871 -25.674 31.563 1.00 80.06 445 ARG A N 1
ATOM 3427 C CA . ARG A 1 445 ? -31.970 -26.804 31.853 1.00 80.06 445 ARG A CA 1
ATOM 3428 C C . ARG A 1 445 ? -31.460 -26.791 33.285 1.00 80.06 445 ARG A C 1
ATOM 3430 O O . ARG A 1 445 ? -31.338 -27.846 33.908 1.00 80.06 445 ARG A O 1
ATOM 3437 N N . ARG A 1 446 ? -31.131 -25.609 33.809 1.00 74.19 446 ARG A N 1
ATOM 3438 C CA . ARG A 1 446 ? -30.645 -25.441 35.183 1.00 74.19 446 ARG A CA 1
ATOM 3439 C C . ARG A 1 446 ? -31.741 -25.678 36.218 1.00 74.19 446 ARG A C 1
ATOM 3441 O O . ARG A 1 446 ? -31.441 -26.291 37.238 1.00 74.19 446 ARG A O 1
ATOM 3448 N N . SER A 1 447 ? -32.990 -25.289 35.955 1.00 73.94 447 SER A N 1
ATOM 3449 C CA . SER A 1 447 ? -34.130 -25.526 36.855 1.00 73.94 447 SER A CA 1
ATOM 3450 C C . SER A 1 447 ? -34.444 -27.013 37.024 1.00 73.94 447 SER A C 1
ATOM 3452 O O . SER A 1 447 ? -34.717 -27.480 38.131 1.00 73.94 447 SER A O 1
ATOM 3454 N N . LYS A 1 448 ? -34.285 -27.799 35.956 1.00 73.81 448 LYS A N 1
ATOM 3455 C CA . LYS A 1 448 ? -34.407 -29.264 35.993 1.00 73.81 448 LYS A CA 1
ATOM 3456 C C . LYS A 1 448 ? -33.302 -29.934 36.819 1.00 73.81 448 LYS A C 1
ATOM 3458 O O . LYS A 1 448 ? -33.455 -31.077 37.264 1.00 73.81 448 LYS A O 1
ATOM 3463 N N . MET A 1 449 ? -32.189 -29.244 37.075 1.00 67.31 449 MET A N 1
ATOM 3464 C CA . MET A 1 449 ? -31.113 -29.736 37.930 1.00 67.31 449 MET A CA 1
ATOM 3465 C C . MET A 1 449 ? -31.364 -29.351 39.395 1.00 67.31 449 MET A C 1
ATOM 3467 O O . MET A 1 449 ? -31.214 -28.202 39.790 1.00 67.31 449 MET A O 1
ATOM 3471 N N . LYS A 1 450 ? -31.604 -30.346 40.264 1.00 62.78 450 LYS A N 1
ATOM 3472 C CA . LYS A 1 450 ? -31.788 -30.176 41.732 1.00 62.78 450 LYS A CA 1
ATOM 3473 C C . LYS A 1 450 ? -30.577 -29.594 42.496 1.00 62.78 450 LYS A C 1
ATOM 3475 O O . LYS A 1 450 ? -30.523 -29.674 43.720 1.00 62.78 450 LYS A O 1
ATOM 3480 N N . ALA A 1 451 ? -29.563 -29.100 41.793 1.00 60.84 451 ALA A N 1
ATOM 3481 C CA . ALA A 1 451 ? -28.316 -28.602 42.358 1.00 60.84 451 ALA A CA 1
ATOM 3482 C C . ALA A 1 451 ? -28.181 -27.069 42.300 1.00 60.84 451 ALA A C 1
ATOM 3484 O O . ALA A 1 451 ? -27.236 -26.530 42.883 1.00 60.84 451 ALA A O 1
ATOM 3485 N N . ASP A 1 452 ? -29.107 -26.378 41.632 1.00 61.53 452 ASP A N 1
ATOM 3486 C CA . ASP A 1 452 ? -29.170 -24.919 41.592 1.00 61.53 452 ASP A CA 1
ATOM 3487 C C . ASP A 1 452 ? -30.160 -24.411 42.654 1.00 61.53 452 ASP A C 1
ATOM 3489 O O . ASP A 1 452 ? -31.317 -24.816 42.695 1.00 61.53 452 ASP A O 1
ATOM 3493 N N . ARG A 1 453 ? -29.698 -23.550 43.569 1.00 57.81 453 ARG A N 1
ATOM 3494 C CA . ARG A 1 453 ? -30.531 -23.025 44.670 1.00 57.81 453 ARG A CA 1
ATOM 3495 C C . ARG A 1 453 ? -31.427 -21.863 44.227 1.00 57.81 453 ARG A C 1
ATOM 3497 O O . ARG A 1 453 ? -32.351 -21.519 44.963 1.00 57.81 453 ARG A O 1
ATOM 3504 N N . TYR A 1 454 ? -31.125 -21.252 43.084 1.00 60.47 454 TYR A N 1
ATOM 3505 C CA . TYR A 1 454 ? -31.798 -20.058 42.573 1.00 60.47 454 TYR A CA 1
ATOM 3506 C C . TYR A 1 454 ? -32.863 -20.375 41.523 1.00 60.47 454 TYR A C 1
ATOM 3508 O O . TYR A 1 454 ? -33.654 -19.499 41.194 1.00 60.47 454 TYR A O 1
ATOM 3516 N N . CYS A 1 455 ? -32.911 -21.616 41.040 1.00 56.75 455 CYS A N 1
ATOM 3517 C CA . CYS A 1 455 ? -33.969 -22.100 40.165 1.00 56.75 455 CYS A CA 1
ATOM 3518 C C . CYS A 1 455 ? -34.933 -22.949 41.008 1.00 56.75 455 CYS A C 1
ATOM 3520 O O . CYS A 1 455 ? -34.645 -24.111 41.296 1.00 56.75 455 CYS A O 1
ATOM 3522 N N . LYS A 1 456 ? -36.024 -22.344 41.479 1.00 53.91 456 LYS A N 1
ATOM 3523 C CA . LYS A 1 456 ? -37.115 -23.027 42.180 1.00 53.91 456 LYS A CA 1
ATOM 3524 C C . LYS A 1 456 ? -38.428 -22.786 41.474 1.00 53.91 456 LYS A C 1
ATOM 3526 O O . LYS A 1 456 ? -38.620 -21.630 41.042 1.00 53.91 456 LYS A O 1
#

Organism: Anopheles arabiensis (NCBI:txid7173)

Secondary structure (DSSP, 8-state):
-------PPP--------------------------------HHHHHTTT-EE--SGGG--EEEEEE-STT-BEEE-TTSBEEEPPPPPTTPPPPGGGEEEEEE-SSS-EEEE-TTS-EEEE-TTSBEEEEESS--STT-BEEEEETTEEEEEPTTS-EEEE-TTT-BEEEEESS--STT-BEEEE-SPPS--------TTS-SSHHHHHHHHH----------------------HHHHHTTT-EEP-SGGG--EEEEEEETTTEEEEE-TTSBEEEPPPPPTTPPPPGGGEEEEEE-SSS-EEEEETTS-EEEE-TTSBEEEEESS--STT-BEEEEETTEEEEE-TTS-EEEE-TTT-BEEEEESS--STT-BEEEE-SPPS----TT--GGG-SSHHHHHHHHHHHHB--SSS------S-THHHHHHHHTT-HHHHHHHHHHTSTTBSS--

Solvent-accessible surface area (backbone atoms only — not comparable to full-atom values): 26100 Å² total; per-residue (Å²): 140,79,90,88,81,90,84,88,86,87,83,90,87,88,83,88,88,88,86,90,86,79,96,75,84,83,76,81,80,78,78,77,76,77,76,77,79,79,71,89,68,60,65,61,17,45,44,28,25,22,32,29,78,59,86,51,66,88,60,54,37,34,44,28,34,47,26,56,61,81,63,14,31,43,26,60,44,97,89,23,44,37,31,59,40,74,63,52,57,85,37,46,41,75,52,30,28,21,28,24,34,36,45,67,76,52,88,61,32,36,30,43,28,36,31,84,67,14,25,42,28,57,44,98,88,17,46,36,32,32,76,36,85,63,84,53,72,43,22,34,30,32,73,44,75,56,96,93,41,32,30,40,35,38,62,88,66,11,31,36,28,62,40,92,88,76,35,34,37,28,30,74,46,76,64,83,57,79,64,23,45,35,45,51,26,24,36,41,63,77,84,72,90,69,92,74,86,75,66,80,61,71,62,67,58,76,74,45,32,55,53,57,74,73,64,85,82,82,89,82,92,74,94,71,88,75,81,78,78,84,77,82,76,86,75,59,65,64,16,44,44,28,22,22,34,29,79,59,87,51,68,88,59,50,37,40,44,29,33,47,30,37,84,76,59,15,31,44,25,60,45,97,88,24,44,35,32,62,40,74,64,52,58,85,37,46,38,76,54,28,33,20,27,23,35,33,43,68,75,53,91,63,32,34,31,44,27,40,38,86,66,13,25,40,28,59,46,97,88,18,45,38,31,33,77,35,86,62,85,56,73,45,22,34,30,32,72,46,77,56,99,93,43,32,30,40,35,37,61,87,65,11,30,37,30,59,40,91,89,76,35,33,37,28,32,73,46,75,64,83,58,77,62,22,45,36,47,49,27,24,39,41,60,73,86,71,88,69,67,73,86,58,52,77,41,64,46,70,56,73,69,43,21,54,49,37,50,44,62,76,55,43,73,79,86,79,82,69,89,81,76,80,88,71,77,61,66,60,51,52,51,22,53,76,71,73,42,36,67,60,55,53,47,55,54,44,43,74,35,93,60,31,85,84,46,126

InterPro domains:
  IPR008999 Actin-crosslinking [SSF50405] (64-186)
  IPR008999 Actin-crosslinking [SSF50405] (258-380)
  IPR010414 Protein FRG1 [PF06229] (71-224)
  IPR010414 Protein FRG1 [PF06229] (265-454)
  IPR010414 Protein FRG1 [PTHR12928] (216-456)

Radius of gyration: 30.15 Å; Cα contacts (8 Å, |Δi|>4): 913; chains: 1; bounding box: 81×76×97 Å

pLDDT: mean 74.86, std 23.11, range [23.86, 96.69]

Nearest PDB structures (foldseek):
  8i0w-assembly1_2  TM=8.069E-01  e=1.004E-18  Homo sapiens
  2yug-assembly1_A  TM=8.725E-01  e=5.824E-17  Mus musculus
  7zau-assembly3_E  TM=4.875E-01  e=1.629E-16  Homo sapiens
  7zau-assembly2_C  TM=4.733E-01  e=2.577E-15  Homo sapiens
  4gov-assembly2_B  TM=4.914E-01  e=8.034E-15  Homo sapiens

Foldseek 3Di:
DDDDDDDDDDDDDDDDDDDDDDDDDDPPPDPPPPPPPDDPFPQQCQQAQLWHFDQFPVVLAAKKWKAAPQQWTWFADPVFWIFTHDHDGGRAHDALRRIWGWDDPDRFKIWTAGLQCFIWFQDPQFFTGGDHNDDDLRRIWGWDHDPNWIWIQGSVQFTWFADPPGRTIGGDHNDDDSRRTITMIDLFDDDDPPDDDDPPLPPDDPVVNVVSVPDDDDDDDDDDPPPDDDWDDPDPQQCQQARNWDFDQALVQLAHKKWKAADQQWTWFADPVFWIFTHDHDGGRHHDHSRRIWGWDDPDRFKIWTAGSNCFIWFQDPVFFTGGDHNDDDLRRIWGWDDDPNWIWIQGSVQFTWFADPPGRTIGGDHNDDDNRRTITMIDSGDDDDPPVPCPDCLRPTDPVSVLQSVQVVFFDDPPVDGDGAPDDCPVLVVCVVVVNNVVVSLVRVLVDPRGPPND